Protein AF-0000000080312400 (afdb_homodimer)

Solvent-accessible surface area (backbone atoms only — not comparable to full-atom values): 31838 Å² total; per-residue (Å²): 123,87,72,46,87,87,71,52,46,60,58,35,36,56,52,54,73,71,64,74,78,54,66,70,77,40,49,58,86,90,55,68,69,60,81,91,36,39,50,39,45,58,92,46,43,51,39,84,77,46,73,85,48,53,72,67,55,31,46,51,44,24,38,50,48,30,52,45,53,45,46,49,50,29,33,52,34,64,36,48,30,59,51,50,44,52,58,40,65,75,48,63,76,76,58,53,53,50,35,38,32,43,36,47,50,34,33,49,33,45,50,46,35,46,46,28,52,52,46,52,53,46,47,33,70,49,68,69,57,71,74,65,68,77,72,56,44,67,59,55,26,50,62,51,66,70,49,57,68,53,16,43,33,49,49,52,34,32,52,29,51,22,49,50,47,48,36,70,76,49,47,65,89,49,79,65,35,24,63,57,57,50,44,38,53,49,57,52,42,60,57,35,56,38,47,32,44,51,33,48,53,52,36,49,58,51,45,70,77,44,56,69,67,57,48,44,50,27,48,51,47,30,52,51,50,49,52,54,50,50,53,48,48,50,50,33,46,53,34,48,51,52,27,45,25,61,73,67,71,46,79,66,53,71,69,52,43,51,50,51,50,55,48,39,44,37,22,49,26,23,56,75,41,18,50,17,48,62,29,67,68,56,38,41,47,36,37,72,74,35,53,69,46,29,50,53,45,54,67,50,23,66,82,32,64,124,88,71,46,87,87,70,52,47,60,58,37,37,55,52,54,72,71,64,73,79,55,66,71,78,40,50,60,85,89,54,69,69,58,82,91,35,37,50,39,44,57,93,46,43,52,39,85,76,45,76,83,49,53,71,68,55,30,46,49,45,24,37,49,48,31,52,44,53,44,47,49,50,29,32,53,33,63,36,48,32,60,51,49,43,53,58,40,64,74,48,64,76,76,57,52,53,51,34,38,31,42,36,48,51,33,31,48,34,45,48,47,35,48,46,29,51,51,45,52,54,46,47,34,71,50,67,67,56,70,71,63,68,76,70,57,46,67,59,55,25,51,61,51,67,71,48,56,70,54,16,43,32,49,48,51,32,32,51,28,51,22,47,51,47,48,38,71,75,48,47,64,90,48,79,66,35,23,64,57,57,49,45,38,53,49,57,52,41,60,57,34,55,38,47,33,44,50,33,48,52,52,37,50,56,51,45,71,77,44,56,71,67,58,48,43,52,27,47,52,47,30,52,50,49,49,52,56,49,51,54,49,48,51,52,35,45,54,34,48,50,51,28,46,25,60,75,66,72,46,78,67,54,70,69,52,45,50,52,50,50,55,48,39,43,38,22,50,27,24,57,74,43,18,49,17,48,62,30,68,68,57,40,41,48,35,37,72,74,35,50,69,46,28,52,52,44,54,68,48,23,67,83,33,62

Sequence (610 aa):
MSTGPVFTYQDALDASQRTRWTLEDVLDERVPFDLRRPFLPEPLARTARLGSLAPRDRLLLNQIRGHAYLCIFGLVEEFILPFVLDHARSQLAGDDVRTRALLHFVEEEAKHIHLFKRFRDHFARSSGLDCDVIGPPADVAREVLSHGPLAVAITILHIEWMTQRHYAESIHGDDALEPQFARLLKCHWIEEAQHAQLDTLITRELAAELDARDVGASIDEYLEIGGALDGLLAKQVELDLDALERARGARLAPDQREEVRIVQRAANRWTYLGSGMSHPVFLSILRGLHPEGAERVRRAAPALSMSTGPVFTYQDALDASQRTRWTLEDVLDERVPFDLRRPFLPEPLARTARLGSLAPRDRLLLNQIRGHAYLCIFGLVEEFILPFVLDHARSQLAGDDVRTRALLHFVEEEAKHIHLFKRFRDHFARSSGLDCDVIGPPADVAREVLSHGPLAVAITILHIEWMTQRHYAESIHGDDALEPQFARLLKCHWIEEAQHAQLDTLITRELAAELDARDVGASIDEYLEIGGALDGLLAKQVELDLDALERARGARLAPDQREEVRIVQRAANRWTYLGSGMSHPVFLSILRGLHPEGAERVRRAAPALS

Structure (mmCIF, N/CA/C/O backbone):
data_AF-0000000080312400-model_v1
#
loop_
_entity.id
_entity.type
_entity.pdbx_description
1 polymer 'Uncharacterized protein'
#
loop_
_atom_site.group_PDB
_atom_site.id
_atom_site.type_symbol
_atom_site.label_atom_id
_atom_site.label_alt_id
_atom_site.label_comp_id
_atom_site.label_asym_id
_atom_site.label_entity_id
_atom_site.label_seq_id
_atom_site.pdbx_PDB_ins_code
_atom_site.Cartn_x
_atom_site.Cartn_y
_atom_site.Cartn_z
_atom_site.occupancy
_atom_site.B_iso_or_equiv
_atom_site.auth_seq_id
_atom_site.auth_comp_id
_atom_site.auth_asym_id
_atom_site.auth_atom_id
_atom_site.pdbx_PDB_model_num
ATOM 1 N N . MET A 1 1 ? 33.404 -13.05 -6.46 1 30.87 1 MET A N 1
ATOM 2 C CA . MET A 1 1 ? 32.201 -13.874 -6.542 1 30.87 1 MET A CA 1
ATOM 3 C C . MET A 1 1 ? 31.051 -13.096 -7.173 1 30.87 1 MET A C 1
ATOM 5 O O . MET A 1 1 ? 30.816 -11.937 -6.826 1 30.87 1 MET A O 1
ATOM 9 N N . SER A 1 2 ? 30.727 -13.351 -8.379 1 42.92 2 SER A N 1
ATOM 10 C CA . SER A 1 2 ? 29.765 -12.612 -9.189 1 42.92 2 SER A CA 1
ATOM 11 C C . SER A 1 2 ? 28.497 -12.305 -8.4 1 42.92 2 SER A C 1
ATOM 13 O O . SER A 1 2 ? 27.786 -13.219 -7.976 1 42.92 2 SER A O 1
ATOM 15 N N . THR A 1 3 ? 28.495 -11.386 -7.511 1 53.04 3 THR A N 1
ATOM 16 C CA . THR A 1 3 ? 27.389 -11.025 -6.631 1 53.04 3 THR A CA 1
ATOM 17 C C . THR A 1 3 ? 26.144 -10.677 -7.442 1 53.04 3 THR A C 1
ATOM 19 O O . THR A 1 3 ? 26.176 -9.778 -8.284 1 53.04 3 THR A O 1
ATOM 22 N N . GLY A 1 4 ? 25.406 -11.823 -8.073 1 62.21 4 GLY A N 1
ATOM 23 C CA . GLY A 1 4 ? 24.107 -11.691 -8.712 1 62.21 4 GLY A CA 1
ATOM 24 C C . GLY A 1 4 ? 23.718 -10.25 -8.982 1 62.21 4 GLY A C 1
ATOM 25 O O . GLY A 1 4 ? 24.487 -9.33 -8.696 1 62.21 4 GLY A O 1
ATOM 26 N N . PRO A 1 5 ? 22.78 -10.008 -9.795 1 71.75 5 PRO A N 1
ATOM 27 C CA . PRO A 1 5 ? 22.355 -8.656 -10.164 1 71.75 5 PRO A CA 1
ATOM 28 C C . PRO A 1 5 ? 22.166 -7.746 -8.953 1 71.75 5 PRO A C 1
ATOM 30 O O . PRO A 1 5 ? 21.808 -8.218 -7.871 1 71.75 5 PRO A O 1
ATOM 33 N N . VAL A 1 6 ? 22.591 -6.588 -9.079 1 85.56 6 VAL A N 1
ATOM 34 C CA . VAL A 1 6 ? 22.435 -5.589 -8.027 1 85.56 6 VAL A CA 1
ATOM 35 C C . VAL A 1 6 ? 21.112 -4.848 -8.209 1 85.56 6 VAL A C 1
ATOM 37 O O . VAL A 1 6 ? 20.851 -4.285 -9.274 1 85.56 6 VAL A O 1
ATOM 40 N N . PHE A 1 7 ? 20.266 -5.094 -7.292 1 92.82 7 PHE A N 1
ATOM 41 C CA . PHE A 1 7 ? 18.968 -4.428 -7.276 1 92.82 7 PHE A CA 1
ATOM 42 C C . PHE A 1 7 ? 18.919 -3.366 -6.184 1 92.82 7 PHE A C 1
ATOM 44 O O . PHE A 1 7 ? 19.585 -3.494 -5.155 1 92.82 7 PHE A O 1
ATOM 51 N N . THR A 1 8 ? 18.239 -2.244 -6.437 1 96.37 8 THR A N 1
ATOM 52 C CA . THR A 1 8 ? 17.989 -1.248 -5.401 1 96.37 8 THR A CA 1
ATOM 53 C C . THR A 1 8 ? 16.491 -1.014 -5.225 1 96.37 8 THR A C 1
ATOM 55 O O . THR A 1 8 ? 15.714 -1.198 -6.165 1 96.37 8 THR A O 1
ATOM 58 N N . TYR A 1 9 ? 16.117 -0.593 -4.09 1 96.75 9 TYR A N 1
ATOM 59 C CA . TYR A 1 9 ? 14.725 -0.237 -3.839 1 96.75 9 TYR A CA 1
ATOM 60 C C . TYR A 1 9 ? 14.273 0.885 -4.766 1 96.75 9 TYR A C 1
ATOM 62 O O . TYR A 1 9 ? 13.128 0.898 -5.223 1 96.75 9 TYR A O 1
ATOM 70 N N . GLN A 1 10 ? 15.184 1.765 -5.072 1 96.15 10 GLN A N 1
ATOM 71 C CA . GLN A 1 10 ? 14.876 2.887 -5.952 1 96.15 10 GLN A CA 1
ATOM 72 C C . GLN A 1 10 ? 14.509 2.403 -7.352 1 96.15 10 GLN A C 1
ATOM 74 O O . GLN A 1 10 ? 13.535 2.875 -7.942 1 96.15 10 GLN A O 1
ATOM 79 N N . ASP A 1 11 ? 15.264 1.464 -7.861 1 95.29 11 ASP A N 1
ATOM 80 C CA . ASP A 1 11 ? 14.993 0.929 -9.192 1 95.29 11 ASP A CA 1
ATOM 81 C C . ASP A 1 11 ? 13.618 0.267 -9.249 1 95.29 11 ASP A C 1
ATOM 83 O O . ASP A 1 11 ? 12.871 0.457 -10.211 1 95.29 11 ASP A O 1
ATOM 87 N N . ALA A 1 12 ? 13.349 -0.523 -8.199 1 95.6 12 ALA A N 1
ATOM 88 C CA . ALA A 1 12 ? 12.072 -1.23 -8.148 1 95.6 12 ALA A CA 1
ATOM 89 C C . ALA A 1 12 ? 10.907 -0.25 -8.045 1 95.6 12 ALA A C 1
ATOM 91 O O . ALA A 1 12 ? 9.88 -0.424 -8.706 1 95.6 12 ALA A O 1
ATOM 92 N N . LEU A 1 13 ? 11.064 0.751 -7.209 1 95.41 13 LEU A N 1
ATOM 93 C CA . LEU A 1 13 ? 10.025 1.762 -7.044 1 95.41 13 LEU A CA 1
ATOM 94 C C . LEU A 1 13 ? 9.782 2.51 -8.35 1 95.41 13 LEU A C 1
ATOM 96 O O . LEU A 1 13 ? 8.633 2.709 -8.752 1 95.41 13 LEU A O 1
ATOM 100 N N . ASP A 1 14 ? 10.857 2.923 -9.074 1 94.22 14 ASP A N 1
ATOM 101 C CA . ASP A 1 14 ? 10.748 3.632 -10.345 1 94.22 14 ASP A CA 1
ATOM 102 C C . ASP A 1 14 ? 10.033 2.779 -11.39 1 94.22 14 ASP A C 1
ATOM 104 O O . ASP A 1 14 ? 9.174 3.276 -12.122 1 94.22 14 ASP A O 1
ATOM 108 N N . ALA A 1 15 ? 10.365 1.552 -11.421 1 92.86 15 ALA A N 1
ATOM 109 C CA . ALA A 1 15 ? 9.756 0.633 -12.38 1 92.86 15 ALA A CA 1
ATOM 110 C C . ALA A 1 15 ? 8.267 0.455 -12.098 1 92.86 15 ALA A C 1
ATOM 112 O O . ALA A 1 15 ? 7.454 0.413 -13.025 1 92.86 15 ALA A O 1
ATOM 113 N N . SER A 1 16 ? 7.906 0.369 -10.854 1 90.78 16 SER A N 1
ATOM 114 C CA . SER A 1 16 ? 6.514 0.153 -10.474 1 90.78 16 SER A CA 1
ATOM 115 C C . SER A 1 16 ? 5.646 1.349 -10.849 1 90.78 16 SER A C 1
ATOM 117 O O . SER A 1 16 ? 4.473 1.187 -11.194 1 90.78 16 SER A O 1
ATOM 119 N N . GLN A 1 17 ? 6.183 2.471 -10.771 1 88.85 17 GLN A N 1
ATOM 120 C CA . GLN A 1 17 ? 5.436 3.686 -11.079 1 88.85 17 GLN A CA 1
ATOM 121 C C . GLN A 1 17 ? 5.201 3.822 -12.58 1 88.85 17 GLN A C 1
ATOM 123 O O . GLN A 1 17 ? 4.243 4.47 -13.008 1 88.85 17 GLN A O 1
ATOM 128 N N . ARG A 1 18 ? 5.94 3.089 -13.394 1 87.97 18 ARG A N 1
ATOM 129 C CA . ARG A 1 18 ? 5.836 3.182 -14.847 1 87.97 18 ARG A CA 1
ATOM 130 C C . ARG A 1 18 ? 4.876 2.133 -15.396 1 87.97 18 ARG A C 1
ATOM 132 O O . ARG A 1 18 ? 4.406 2.247 -16.53 1 87.97 18 ARG A O 1
ATOM 139 N N . THR A 1 19 ? 4.599 1.147 -14.667 1 86.44 19 THR A N 1
ATOM 140 C CA . THR A 1 19 ? 3.901 -0.013 -15.21 1 86.44 19 THR A CA 1
ATOM 141 C C . THR A 1 19 ? 2.521 -0.16 -14.574 1 86.44 19 THR A C 1
ATOM 143 O O . THR A 1 19 ? 1.935 -1.244 -14.593 1 86.44 19 THR A O 1
ATOM 146 N N . ARG A 1 20 ? 1.87 0.791 -14.267 1 86.45 20 ARG A N 1
ATOM 147 C CA . ARG A 1 20 ? 0.606 0.73 -13.539 1 86.45 20 ARG A CA 1
ATOM 148 C C . ARG A 1 20 ? -0.547 0.375 -14.472 1 86.45 20 ARG A C 1
ATOM 150 O O . ARG A 1 20 ? -0.605 0.856 -15.606 1 86.45 20 ARG A O 1
ATOM 157 N N . TRP A 1 21 ? -1.337 -0.54 -14.12 1 93.45 21 TRP A N 1
ATOM 158 C CA . TRP A 1 21 ? -2.566 -0.939 -14.796 1 93.45 21 TRP A CA 1
ATOM 159 C C . TRP A 1 21 ? -3.683 -1.197 -13.789 1 93.45 21 TRP A C 1
ATOM 161 O O . TRP A 1 21 ? -3.423 -1.37 -12.596 1 93.45 21 TRP A O 1
ATOM 171 N N . THR A 1 22 ? -4.941 -1.171 -14.218 1 93.55 22 THR A N 1
ATOM 172 C CA . THR A 1 22 ? -6.103 -1.481 -13.392 1 93.55 22 THR A CA 1
ATOM 173 C C . THR A 1 22 ? -6.7 -2.83 -13.783 1 93.55 22 THR A C 1
ATOM 175 O O . THR A 1 22 ? -6.327 -3.407 -14.806 1 93.55 22 THR A O 1
ATOM 178 N N . LEU A 1 23 ? -7.565 -3.341 -13.031 1 95.91 23 LEU A N 1
ATOM 179 C CA . LEU A 1 23 ? -8.201 -4.623 -13.315 1 95.91 23 LEU A CA 1
ATOM 180 C C . LEU A 1 23 ? -8.966 -4.571 -14.633 1 95.91 23 LEU A C 1
ATOM 182 O O . LEU A 1 23 ? -8.971 -5.542 -15.392 1 95.91 23 LEU A O 1
ATOM 186 N N . GLU A 1 24 ? -9.522 -3.382 -14.974 1 92.7 24 GLU A N 1
ATOM 187 C CA . GLU A 1 24 ? -10.332 -3.212 -16.176 1 92.7 24 GLU A CA 1
ATOM 188 C C . GLU A 1 24 ?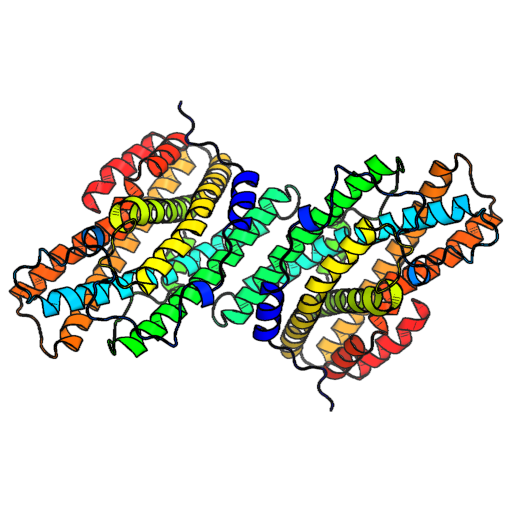 -9.463 -3.2 -17.43 1 92.7 24 GLU A C 1
ATOM 190 O O . GLU A 1 24 ? -9.936 -3.52 -18.523 1 92.7 24 GLU A O 1
ATOM 195 N N . ASP A 1 25 ? -8.216 -2.872 -17.209 1 92.73 25 ASP A N 1
ATOM 196 C CA . ASP A 1 25 ? -7.277 -2.878 -18.326 1 92.73 25 ASP A CA 1
ATOM 197 C C . ASP A 1 25 ? -6.949 -4.305 -18.761 1 92.73 25 ASP A C 1
ATOM 199 O O . ASP A 1 25 ? -6.54 -4.534 -19.901 1 92.73 25 ASP A O 1
ATOM 203 N N . VAL A 1 26 ? -7.176 -5.222 -17.827 1 95.91 26 VAL A N 1
ATOM 204 C CA . VAL A 1 26 ? -6.596 -6.547 -18.027 1 95.91 26 VAL A CA 1
ATOM 205 C C . VAL A 1 26 ? -7.703 -7.556 -18.326 1 95.91 26 VAL A C 1
ATOM 207 O O . VAL A 1 26 ? -7.492 -8.514 -19.073 1 95.91 26 VAL A O 1
ATOM 210 N N . LEU A 1 27 ? -8.83 -7.324 -17.793 1 97.14 27 LEU A N 1
ATOM 211 C CA . LEU A 1 27 ? -9.94 -8.265 -17.899 1 97.14 27 LEU A CA 1
ATOM 212 C C . LEU A 1 27 ? -11.242 -7.536 -18.213 1 97.14 27 LEU A C 1
ATOM 214 O O . LEU A 1 27 ? -11.681 -6.679 -17.442 1 97.14 27 LEU A O 1
ATOM 218 N N . ASP A 1 28 ? -11.841 -7.84 -19.385 1 96.75 28 ASP A N 1
ATOM 219 C CA . ASP A 1 28 ? -13.168 -7.354 -19.751 1 96.75 28 ASP A CA 1
ATOM 220 C C . ASP A 1 28 ? -14.231 -8.424 -19.509 1 96.75 28 ASP A C 1
ATOM 222 O O . ASP A 1 28 ? -14.45 -9.291 -20.358 1 96.75 28 ASP A O 1
ATOM 226 N N . GLU A 1 29 ? -14.887 -8.321 -18.443 1 95.55 29 GLU A N 1
ATOM 227 C CA . GLU A 1 29 ? -15.822 -9.359 -18.02 1 95.55 29 GLU A CA 1
ATOM 228 C C . GLU A 1 29 ? -17.101 -9.321 -18.852 1 95.55 29 GLU A C 1
ATOM 230 O O . GLU A 1 29 ? -17.958 -10.198 -18.724 1 95.55 29 GLU A O 1
ATOM 235 N N . ARG A 1 30 ? -17.268 -8.352 -19.817 1 95.91 30 ARG A N 1
ATOM 236 C CA . ARG A 1 30 ? -18.416 -8.273 -20.714 1 95.91 30 ARG A CA 1
ATOM 237 C C . ARG A 1 30 ? -18.229 -9.183 -21.924 1 95.91 30 ARG A C 1
ATOM 239 O O . ARG A 1 30 ? -19.191 -9.491 -22.63 1 95.91 30 ARG A O 1
ATOM 246 N N . VAL A 1 31 ? -16.989 -9.594 -22.14 1 97.59 31 VAL A N 1
ATOM 247 C CA . VAL A 1 31 ? -16.642 -10.441 -23.277 1 97.59 31 VAL A CA 1
ATOM 248 C C . VAL A 1 31 ? -16.263 -11.836 -22.786 1 97.59 31 VAL A C 1
ATOM 250 O O . VAL A 1 31 ? -15.277 -12.001 -22.064 1 97.59 31 VAL A O 1
ATOM 253 N N . PRO A 1 32 ? -16.982 -12.793 -23.212 1 97.81 32 PRO A N 1
ATOM 254 C CA . PRO A 1 32 ? -16.626 -14.149 -22.787 1 97.81 32 PRO A CA 1
ATOM 255 C C . PRO A 1 32 ? -15.281 -14.609 -23.345 1 97.81 32 PRO A C 1
ATOM 257 O O . PRO A 1 32 ? -14.87 -14.163 -24.42 1 97.81 32 PRO A O 1
ATOM 260 N N . PHE A 1 33 ? -14.691 -15.553 -22.619 1 98.25 33 PHE A N 1
ATOM 261 C CA . PHE A 1 33 ? -13.44 -16.123 -23.106 1 98.25 33 PHE A CA 1
ATOM 262 C C . PHE A 1 33 ? -13.67 -16.921 -24.384 1 98.25 33 PHE A C 1
ATOM 264 O O . PHE A 1 33 ? -14.721 -17.543 -24.554 1 98.25 33 PHE A O 1
ATOM 271 N N . ASP A 1 34 ? -12.704 -16.924 -25.251 1 97.98 34 ASP A N 1
ATOM 272 C CA . ASP A 1 34 ? -12.724 -17.759 -26.448 1 97.98 34 ASP A CA 1
ATOM 273 C C . ASP A 1 34 ? -12.341 -19.2 -26.119 1 97.98 34 ASP A C 1
ATOM 275 O O . ASP A 1 34 ? -11.158 -19.548 -26.114 1 97.98 34 ASP A O 1
ATOM 279 N N . LEU A 1 35 ? -13.253 -20.092 -25.989 1 97.38 35 LEU A N 1
ATOM 280 C CA . LEU A 1 35 ? -13.042 -21.456 -25.518 1 97.38 35 LEU A CA 1
ATOM 281 C C . LEU A 1 35 ? -12.533 -22.348 -26.646 1 97.38 35 LEU A C 1
ATOM 283 O O . LEU A 1 35 ? -12.337 -23.55 -26.453 1 97.38 35 LEU A O 1
ATOM 287 N N . ARG A 1 36 ? -12.342 -21.862 -27.787 1 97.65 36 ARG A N 1
ATOM 288 C CA . ARG A 1 36 ? -11.725 -22.587 -28.894 1 97.65 36 ARG A CA 1
ATOM 289 C C . ARG A 1 36 ? -10.204 -22.52 -28.812 1 97.65 36 ARG A C 1
ATOM 291 O O . ARG A 1 36 ? -9.506 -23.172 -29.591 1 97.65 36 ARG A O 1
ATOM 298 N N . ARG A 1 37 ? -9.731 -21.782 -27.848 1 98.17 37 ARG A N 1
ATOM 299 C CA . ARG A 1 37 ? -8.295 -21.556 -27.72 1 98.17 37 ARG A CA 1
ATOM 300 C C . ARG A 1 37 ? -7.762 -22.142 -26.417 1 98.17 37 ARG A C 1
ATOM 302 O O . ARG A 1 37 ? -8.479 -22.195 -25.416 1 98.17 37 ARG A O 1
ATOM 309 N N . PRO A 1 38 ? -6.457 -22.495 -26.473 1 98.36 38 PRO A N 1
ATOM 310 C CA . PRO A 1 38 ? -5.837 -22.877 -25.202 1 98.36 38 PRO A CA 1
ATOM 311 C C . PRO A 1 38 ? -5.586 -21.681 -24.285 1 98.36 38 PRO A C 1
ATOM 313 O O . PRO A 1 38 ? -5.475 -20.548 -24.76 1 98.36 38 PRO A O 1
ATOM 316 N N . PHE A 1 39 ? -5.566 -22.007 -23.085 1 98.55 39 PHE A N 1
ATOM 317 C CA . PHE A 1 39 ? -5.244 -20.989 -22.092 1 98.55 39 PHE A CA 1
ATOM 318 C C . PHE A 1 39 ? -3.784 -21.088 -21.669 1 98.55 39 PHE A C 1
ATOM 320 O O . PHE A 1 39 ? -3.038 -20.11 -21.756 1 98.55 39 PHE A O 1
ATOM 327 N N . LEU A 1 40 ? -3.378 -22.205 -21.287 1 98.42 40 LEU A N 1
ATOM 328 C CA . LEU A 1 40 ? -2.025 -22.402 -20.778 1 98.42 40 LEU A CA 1
ATOM 329 C C . LEU A 1 40 ? -1.089 -22.866 -21.889 1 98.42 40 LEU A C 1
ATOM 331 O O . LE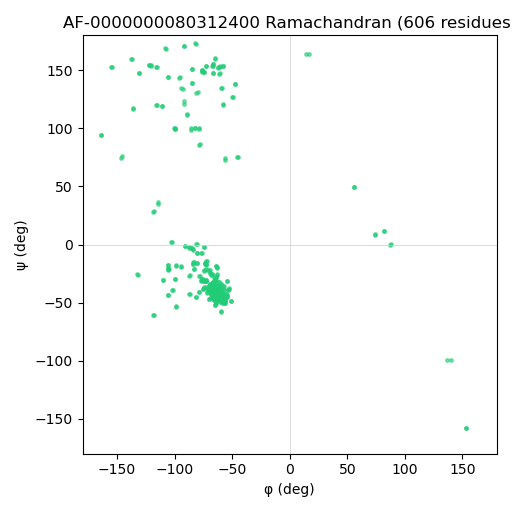U A 1 40 ? -1.43 -23.769 -22.657 1 98.42 40 LEU A O 1
ATOM 335 N N . PRO A 1 41 ? 0.106 -22.272 -21.98 1 98.07 41 PRO A N 1
ATOM 336 C CA . PRO A 1 41 ? 1.049 -22.729 -23.003 1 98.07 41 PRO A CA 1
ATOM 337 C C . PRO A 1 41 ? 1.44 -24.196 -22.833 1 98.07 41 PRO A C 1
ATOM 339 O O . PRO A 1 41 ? 1.499 -24.696 -21.707 1 98.07 41 PRO A O 1
ATOM 342 N N . GLU A 1 42 ? 1.788 -24.798 -23.9 1 97.17 42 GLU A N 1
ATOM 343 C CA . GLU A 1 42 ? 2.003 -26.242 -23.93 1 97.17 42 GLU A CA 1
ATOM 344 C C . GLU A 1 42 ? 3.199 -26.64 -23.07 1 97.17 42 GLU A C 1
ATOM 346 O O . GLU A 1 42 ? 3.185 -27.69 -22.425 1 97.17 42 GLU A O 1
ATOM 351 N N . PRO A 1 43 ? 4.259 -25.816 -22.964 1 96.89 43 PRO A N 1
ATOM 352 C CA . PRO A 1 43 ? 5.368 -26.224 -22.099 1 96.89 43 PRO A CA 1
ATOM 353 C C . PRO A 1 43 ? 4.965 -26.322 -20.63 1 96.89 43 PRO A C 1
ATOM 355 O O . PRO A 1 43 ? 5.645 -26.984 -19.842 1 96.89 43 PRO A O 1
ATOM 358 N N . LEU A 1 44 ? 3.871 -25.708 -20.282 1 98.11 44 LEU A N 1
ATOM 359 C CA . LEU A 1 44 ? 3.376 -25.741 -18.911 1 98.11 44 LEU A CA 1
ATOM 360 C C . LEU A 1 44 ? 2.222 -26.729 -18.773 1 98.11 44 LEU A C 1
ATOM 362 O O . LEU A 1 44 ? 2.158 -27.483 -17.8 1 98.11 44 LEU A O 1
ATOM 366 N N . ALA A 1 45 ? 1.348 -26.803 -19.74 1 97.83 45 ALA A N 1
ATOM 367 C CA . ALA A 1 45 ? 0.144 -27.626 -19.669 1 97.83 45 ALA A CA 1
ATOM 368 C C . ALA A 1 45 ? 0.453 -29.08 -20.014 1 97.83 45 ALA A C 1
ATOM 370 O O . ALA A 1 45 ? -0.083 -30 -19.391 1 97.83 45 ALA A O 1
ATOM 371 N N . ARG A 1 46 ? 1.225 -29.358 -21.063 1 97.56 46 ARG A N 1
ATOM 372 C CA . ARG A 1 46 ? 1.637 -30.657 -21.584 1 97.56 46 ARG A CA 1
ATOM 373 C C . ARG A 1 46 ? 0.427 -31.533 -21.891 1 97.56 46 ARG A C 1
ATOM 375 O O . ARG A 1 46 ? 0.374 -32.694 -21.48 1 97.56 46 ARG A O 1
ATOM 382 N N . THR A 1 47 ? -0.495 -30.998 -22.595 1 97.58 47 THR A N 1
ATOM 383 C CA . THR A 1 47 ? -1.695 -31.75 -22.946 1 97.58 47 THR A CA 1
ATOM 384 C C . THR A 1 47 ? -1.583 -32.317 -24.358 1 97.58 47 THR A C 1
ATOM 386 O O . THR A 1 47 ? -2.273 -33.279 -24.702 1 97.58 47 THR A O 1
ATOM 389 N N . ALA A 1 48 ? -0.676 -31.775 -25.146 1 93.55 48 ALA A N 1
ATOM 390 C CA . ALA A 1 48 ? -0.583 -32.146 -26.556 1 93.55 48 ALA A CA 1
ATOM 391 C C . ALA A 1 48 ? -0.077 -33.577 -26.715 1 93.55 48 ALA A C 1
ATOM 393 O O . ALA A 1 48 ? -0.401 -34.251 -27.696 1 93.55 48 ALA A O 1
ATOM 394 N N . ARG A 1 49 ? 0.627 -34.065 -25.772 1 90.85 49 ARG A N 1
ATOM 395 C CA . ARG A 1 49 ? 1.264 -35.368 -25.932 1 90.85 49 ARG A CA 1
ATOM 396 C C . ARG A 1 49 ? 0.354 -36.487 -25.439 1 90.85 49 ARG A C 1
ATOM 398 O O . ARG A 1 49 ? 0.697 -37.666 -25.547 1 90.85 49 ARG A O 1
ATOM 405 N N . LEU A 1 50 ? -0.805 -36.053 -24.95 1 96.3 50 LEU A N 1
ATOM 406 C CA . LEU A 1 50 ? -1.747 -37.058 -24.473 1 96.3 50 LEU A CA 1
ATOM 407 C C . LEU A 1 50 ? -2.483 -37.711 -25.639 1 96.3 50 LEU A C 1
ATOM 409 O O . LEU A 1 50 ? -3.627 -37.356 -25.933 1 96.3 50 LEU A O 1
ATOM 413 N N . GLY A 1 51 ? -1.919 -38.709 -26.215 1 91.15 51 GLY A N 1
ATOM 414 C CA . GLY A 1 51 ? -2.4 -39.347 -27.43 1 91.15 51 GLY A CA 1
ATOM 415 C C . GLY A 1 51 ? -3.691 -40.117 -27.228 1 91.15 51 GLY A C 1
ATOM 416 O O . GLY A 1 51 ? -4.447 -40.331 -28.178 1 91.15 51 GLY A O 1
ATOM 417 N N . SER A 1 52 ? -3.969 -40.483 -26.069 1 93.39 52 SER A N 1
ATOM 418 C CA . SER A 1 52 ? -5.153 -41.291 -25.793 1 93.39 52 SER A CA 1
ATOM 419 C C . SER A 1 52 ? -6.408 -40.428 -25.727 1 93.39 52 SER A C 1
ATOM 421 O O . SER A 1 52 ? -7.526 -40.945 -25.771 1 93.39 52 SER A O 1
ATOM 423 N N . LEU A 1 53 ? -6.207 -39.106 -25.59 1 95.69 53 LEU A N 1
ATOM 424 C CA . LEU A 1 53 ? -7.344 -38.196 -25.505 1 95.69 53 LEU A CA 1
ATOM 425 C C . LEU A 1 53 ? -7.672 -37.607 -26.873 1 95.69 53 LEU A C 1
ATOM 427 O O . LEU A 1 53 ? -6.769 -37.298 -27.654 1 95.69 53 LEU A O 1
ATOM 431 N N . ALA A 1 54 ? -8.883 -37.441 -27.058 1 95.66 54 ALA A N 1
ATOM 432 C CA . ALA A 1 54 ? -9.331 -36.729 -28.252 1 95.66 54 ALA A CA 1
ATOM 433 C C . ALA A 1 54 ? -8.923 -35.26 -28.2 1 95.66 54 ALA A C 1
ATOM 435 O O . ALA A 1 54 ? -8.736 -34.699 -27.118 1 95.66 54 ALA A O 1
ATOM 436 N N . PRO A 1 55 ? -8.774 -34.666 -29.364 1 96.36 55 PRO A N 1
ATOM 437 C CA . PRO A 1 55 ? -8.362 -33.262 -29.42 1 96.36 55 PRO A CA 1
ATOM 438 C C . PRO A 1 55 ? -9.25 -32.352 -28.576 1 96.36 55 PRO A C 1
ATOM 440 O O . PRO A 1 55 ? -8.752 -31.439 -27.912 1 96.36 55 PRO A O 1
ATOM 443 N N . ARG A 1 56 ? -10.474 -32.621 -28.565 1 96.1 56 ARG A N 1
ATOM 444 C CA . ARG A 1 56 ? -11.403 -31.818 -27.777 1 96.1 56 ARG A CA 1
ATOM 445 C C . ARG A 1 56 ? -11.118 -31.956 -26.285 1 96.1 56 ARG A C 1
ATOM 447 O O . ARG A 1 56 ? -11.175 -30.973 -25.543 1 96.1 56 ARG A O 1
ATOM 454 N N . ASP A 1 57 ? -10.872 -33.159 -25.886 1 97.33 57 ASP A N 1
ATOM 455 C CA . ASP A 1 57 ? -10.594 -33.415 -24.476 1 97.33 57 ASP A CA 1
ATOM 456 C C . ASP A 1 57 ? -9.261 -32.797 -24.058 1 97.33 57 ASP A C 1
ATOM 458 O O . ASP A 1 57 ? -9.116 -32.329 -22.926 1 97.33 57 ASP A O 1
ATOM 462 N N . ARG A 1 58 ? -8.311 -32.796 -24.966 1 97.99 58 ARG A N 1
ATOM 463 C CA . ARG A 1 58 ? -7.028 -32.158 -24.691 1 97.99 58 ARG A CA 1
ATOM 464 C C . ARG A 1 58 ? -7.196 -30.656 -24.486 1 97.99 58 ARG A C 1
ATOM 466 O O . ARG A 1 58 ? -6.593 -30.076 -23.582 1 97.99 58 ARG A O 1
ATOM 473 N N . LEU A 1 59 ? -8.004 -30.071 -25.324 1 98.04 59 LEU A N 1
ATOM 474 C CA . LEU A 1 59 ? -8.261 -28.639 -25.207 1 98.04 59 LEU A CA 1
ATOM 475 C C . LEU A 1 59 ? -8.976 -28.321 -23.898 1 98.04 59 LEU A C 1
ATOM 477 O O . LEU A 1 59 ? -8.634 -27.35 -23.219 1 98.04 59 LEU A O 1
ATOM 481 N N . LEU A 1 60 ? -9.918 -29.134 -23.572 1 97.93 60 LEU A N 1
ATOM 482 C CA . LEU A 1 60 ? -10.644 -28.96 -22.319 1 97.93 60 LEU A CA 1
ATOM 483 C C . LEU A 1 60 ? -9.697 -29.041 -21.126 1 97.93 60 LEU A C 1
ATOM 485 O O . LEU A 1 60 ? -9.773 -28.219 -20.211 1 97.93 60 LEU A O 1
ATOM 489 N N . LEU A 1 61 ? -8.871 -30.014 -21.162 1 98.57 61 LEU A N 1
ATOM 490 C CA . LEU A 1 61 ? -7.908 -30.165 -20.077 1 98.57 61 LEU A CA 1
ATOM 491 C C . LEU A 1 61 ? -6.983 -28.954 -19.999 1 98.57 61 LEU A C 1
ATOM 493 O O . LEU A 1 61 ? -6.648 -28.494 -18.906 1 98.57 61 LEU A O 1
ATOM 497 N N . ASN A 1 62 ? -6.576 -28.488 -21.153 1 98.61 62 ASN A N 1
ATOM 498 C CA . ASN A 1 62 ? -5.74 -27.292 -21.192 1 98.61 62 ASN A CA 1
ATOM 499 C C . ASN A 1 62 ? -6.426 -26.106 -20.52 1 98.61 62 ASN A C 1
ATOM 501 O O . ASN A 1 62 ? -5.804 -25.385 -19.738 1 98.61 62 ASN A O 1
ATOM 505 N N . GLN A 1 63 ? -7.645 -25.939 -20.828 1 98.74 63 GLN A N 1
ATOM 506 C CA . GLN A 1 63 ? -8.421 -24.84 -20.263 1 98.74 63 GLN A CA 1
ATOM 507 C C . GLN A 1 63 ? -8.606 -25.014 -18.759 1 98.74 63 GLN A C 1
ATOM 509 O O . GLN A 1 63 ? -8.484 -24.052 -17.998 1 98.74 63 GLN A O 1
ATOM 514 N N . ILE A 1 64 ? -8.8 -26.21 -18.303 1 98.75 64 ILE A N 1
ATOM 515 C CA . ILE A 1 64 ? -8.904 -26.529 -16.883 1 98.75 64 ILE A CA 1
ATOM 516 C C . ILE A 1 64 ? -7.581 -26.219 -16.186 1 98.75 64 ILE A C 1
ATOM 518 O O . ILE A 1 64 ? -7.566 -25.625 -15.105 1 98.75 64 ILE A O 1
ATOM 522 N N . ARG A 1 65 ? -6.533 -26.58 -16.828 1 98.64 65 ARG A N 1
ATOM 523 C CA . ARG A 1 65 ? -5.199 -26.308 -16.303 1 98.64 65 ARG A CA 1
ATOM 524 C C . ARG A 1 65 ? -4.929 -24.808 -16.246 1 98.64 65 ARG A C 1
ATOM 526 O O . ARG A 1 65 ? -4.268 -24.325 -15.324 1 98.64 65 ARG A O 1
ATOM 533 N N . GLY A 1 66 ? -5.347 -24.118 -17.273 1 98.6 66 GLY A N 1
ATOM 534 C CA . GLY A 1 66 ? -5.234 -22.668 -17.243 1 98.6 66 GLY A CA 1
ATOM 535 C C . GLY A 1 66 ? -5.97 -22.036 -16.077 1 98.6 66 GLY A C 1
ATOM 536 O O . GLY A 1 66 ? -5.444 -21.136 -15.419 1 98.6 66 GLY A O 1
ATOM 537 N N . HIS A 1 67 ? -7.172 -22.533 -15.863 1 98.69 67 HIS A N 1
ATOM 538 C CA . HIS A 1 67 ? -7.948 -22.106 -14.704 1 98.69 67 HIS A CA 1
ATOM 539 C C . HIS A 1 67 ? -7.194 -22.376 -13.406 1 98.69 67 HIS A C 1
ATOM 541 O O . HIS A 1 67 ? -7.055 -21.484 -12.567 1 98.69 67 HIS A O 1
ATOM 547 N N . ALA A 1 68 ? -6.698 -23.566 -13.23 1 98.68 68 ALA A N 1
ATOM 548 C CA . ALA A 1 68 ? -5.98 -23.944 -12.015 1 98.68 68 ALA A CA 1
ATOM 549 C C . ALA A 1 68 ? -4.728 -23.092 -11.831 1 98.68 68 ALA A C 1
ATOM 551 O O . ALA A 1 68 ? -4.404 -22.688 -10.711 1 98.68 68 ALA A O 1
ATOM 552 N N . TYR A 1 69 ? -4.044 -22.812 -12.903 1 98.61 69 TYR A N 1
ATOM 553 C CA . TYR A 1 69 ? -2.807 -22.038 -12.889 1 98.61 69 TYR A CA 1
ATOM 554 C C . TYR A 1 69 ? -3.021 -20.681 -12.229 1 98.61 69 TYR A C 1
ATOM 556 O O . TYR A 1 69 ? -2.301 -20.318 -11.295 1 98.61 69 TYR A O 1
ATOM 564 N N . LEU A 1 70 ? -4.016 -19.929 -12.621 1 98.32 70 LEU A N 1
ATOM 565 C CA . LEU A 1 70 ? -4.246 -18.589 -12.092 1 98.32 70 LEU A CA 1
ATOM 566 C C . LEU A 1 70 ? -4.878 -18.653 -10.706 1 98.32 70 LEU A C 1
ATOM 568 O O . LEU A 1 70 ? -4.611 -17.799 -9.857 1 98.32 70 LEU A O 1
ATOM 572 N N . CYS A 1 71 ? -5.666 -19.7 -10.478 1 98.1 71 CYS A N 1
ATOM 573 C CA . CYS A 1 71 ? -6.255 -19.845 -9.152 1 98.1 71 CYS A CA 1
ATOM 574 C C . CYS A 1 71 ? -5.189 -20.179 -8.115 1 98.1 71 CYS A C 1
ATOM 576 O O . CYS A 1 71 ? -5.262 -19.72 -6.974 1 98.1 71 CYS A O 1
ATOM 578 N N . ILE A 1 72 ? -4.214 -20.944 -8.498 1 98.21 72 ILE A N 1
ATOM 579 C CA . ILE A 1 72 ? -3.115 -21.275 -7.597 1 98.21 72 ILE A CA 1
ATOM 580 C C . ILE A 1 72 ? -2.267 -20.031 -7.338 1 98.21 72 ILE A C 1
ATOM 582 O O . ILE A 1 72 ? -1.807 -19.808 -6.216 1 98.21 72 ILE A O 1
ATOM 586 N N . PHE A 1 73 ? -2.059 -19.163 -8.34 1 97.7 73 PHE A N 1
ATOM 587 C CA . PHE A 1 73 ? -1.411 -17.879 -8.097 1 97.7 73 PHE A CA 1
ATOM 588 C C . PHE A 1 73 ? -2.198 -17.059 -7.083 1 97.7 73 PHE A C 1
ATOM 590 O O . PHE A 1 73 ? -1.615 -16.438 -6.191 1 97.7 73 PHE A O 1
ATOM 597 N N . GLY A 1 74 ? -3.556 -17.094 -7.251 1 95.87 74 GLY A N 1
ATOM 598 C CA . GLY A 1 74 ? -4.384 -16.419 -6.265 1 95.87 74 GLY A CA 1
ATOM 599 C C . GLY A 1 74 ? -4.155 -16.918 -4.851 1 95.87 74 GLY A C 1
ATOM 600 O O . GLY A 1 74 ? -4.118 -16.127 -3.906 1 95.87 74 GLY A O 1
ATOM 601 N N . LEU A 1 75 ? -3.971 -18.2 -4.777 1 95.55 75 LEU A N 1
ATOM 602 C CA . LEU A 1 75 ? -3.729 -18.849 -3.492 1 95.55 75 LEU A CA 1
ATOM 603 C C . LEU A 1 75 ? -2.39 -18.413 -2.907 1 95.55 75 LEU A C 1
ATOM 605 O O . LEU A 1 75 ? -2.301 -18.096 -1.718 1 95.55 75 LEU A O 1
ATOM 609 N N . VAL A 1 76 ? -1.369 -18.313 -3.694 1 96.49 76 VAL A N 1
ATOM 610 C CA . VAL A 1 76 ? -0.022 -18.035 -3.207 1 96.49 76 VAL A CA 1
ATOM 611 C C . VAL A 1 76 ? 0.092 -16.564 -2.813 1 96.49 76 VAL A C 1
ATOM 613 O O . VAL A 1 76 ? 0.808 -16.221 -1.869 1 96.49 76 VAL A O 1
ATOM 616 N N . GLU A 1 77 ? -0.636 -15.745 -3.489 1 96.82 77 GLU A N 1
ATOM 617 C CA . GLU A 1 77 ? -0.616 -14.323 -3.163 1 96.82 77 GLU A CA 1
ATOM 618 C C . GLU A 1 77 ? -1.141 -14.073 -1.752 1 96.82 77 GLU A C 1
ATOM 620 O O . GLU A 1 77 ? -0.78 -13.08 -1.116 1 96.82 77 GLU A O 1
ATOM 625 N N . GLU A 1 78 ? -1.949 -14.969 -1.303 1 95.57 78 GLU A N 1
ATOM 626 C CA . GLU A 1 78 ? -2.595 -14.773 -0.008 1 95.57 78 GLU A CA 1
ATOM 627 C C . GLU A 1 78 ? -1.61 -14.987 1.138 1 95.57 78 GLU A C 1
ATOM 629 O O . GLU A 1 78 ? -1.875 -14.588 2.273 1 95.57 78 GLU A O 1
ATOM 634 N N . PHE A 1 79 ? -0.463 -15.612 0.88 1 97.26 79 PHE A N 1
ATOM 635 C CA . PHE A 1 79 ? 0.529 -15.611 1.948 1 97.26 79 PHE A CA 1
ATOM 636 C C . PHE A 1 79 ? 1.664 -14.643 1.633 1 97.26 79 PHE A C 1
ATOM 638 O O . PHE A 1 79 ? 2.393 -14.22 2.531 1 97.26 79 PHE A O 1
ATOM 645 N N . ILE A 1 80 ? 1.861 -14.282 0.373 1 98.54 80 ILE A N 1
ATOM 646 C CA . ILE A 1 80 ? 2.886 -13.306 0.02 1 98.54 80 ILE A CA 1
ATOM 647 C C . ILE A 1 80 ? 2.518 -11.94 0.595 1 98.54 80 ILE A C 1
ATOM 649 O O . ILE A 1 80 ? 3.368 -11.249 1.162 1 98.54 80 ILE A O 1
ATOM 653 N N . LEU A 1 81 ? 1.248 -11.608 0.517 1 98.12 81 LEU A N 1
ATOM 654 C CA . LEU A 1 81 ? 0.757 -10.307 0.958 1 98.12 81 LEU A CA 1
ATOM 655 C C . LEU A 1 81 ? 1.047 -10.09 2.44 1 98.12 81 LEU A C 1
ATOM 657 O O . LEU A 1 81 ? 1.771 -9.161 2.805 1 98.12 81 LEU A O 1
ATOM 661 N N . PRO A 1 82 ? 0.592 -10.946 3.359 1 97.39 82 PRO A N 1
ATOM 662 C CA . PRO A 1 82 ? 0.881 -10.681 4.77 1 97.39 82 PRO A CA 1
ATOM 663 C C . PRO A 1 82 ? 2.37 -10.772 5.094 1 97.39 82 PRO A C 1
ATOM 665 O O . PRO A 1 82 ? 2.854 -10.078 5.993 1 97.39 82 PRO A O 1
ATOM 668 N N . PHE A 1 83 ? 3.144 -11.591 4.374 1 98.48 83 PHE A N 1
ATOM 669 C CA . PHE A 1 83 ? 4.577 -11.693 4.623 1 98.48 83 PHE A CA 1
ATOM 670 C C . PHE A 1 83 ? 5.273 -10.369 4.333 1 98.48 83 PHE A C 1
ATOM 672 O O . PHE A 1 83 ? 6.04 -9.87 5.159 1 98.48 83 PHE A O 1
ATOM 679 N N . VAL A 1 84 ? 4.996 -9.792 3.126 1 98.41 84 VAL A N 1
ATOM 680 C CA . VAL A 1 84 ? 5.642 -8.545 2.727 1 98.41 84 VAL A CA 1
ATOM 681 C C . VAL A 1 84 ? 5.136 -7.399 3.6 1 98.41 84 VAL A C 1
ATOM 683 O O . VAL A 1 84 ? 5.905 -6.512 3.979 1 98.41 84 VAL A O 1
ATOM 686 N N . LEU A 1 85 ? 3.873 -7.477 3.922 1 98.02 85 LEU A N 1
ATOM 687 C CA . LEU A 1 85 ? 3.275 -6.459 4.779 1 98.02 85 LEU A CA 1
ATOM 688 C C . LEU A 1 85 ? 3.953 -6.432 6.145 1 98.02 85 LEU A C 1
ATOM 690 O O . LEU A 1 85 ? 4.316 -5.364 6.642 1 98.02 85 LEU A O 1
ATOM 694 N N . ASP A 1 86 ? 4.164 -7.559 6.724 1 97.29 86 ASP A N 1
ATOM 695 C CA . ASP A 1 86 ? 4.797 -7.655 8.035 1 97.29 86 ASP A CA 1
ATOM 696 C C . ASP A 1 86 ? 6.257 -7.212 7.974 1 97.29 86 ASP A C 1
ATOM 698 O O . ASP A 1 86 ? 6.762 -6.591 8.911 1 97.29 86 ASP A O 1
ATOM 702 N N . HIS A 1 87 ? 6.895 -7.566 6.866 1 97.19 87 HIS A N 1
ATOM 703 C CA . HIS A 1 87 ? 8.274 -7.124 6.686 1 97.19 87 HIS A CA 1
ATOM 704 C C . HIS A 1 87 ? 8.357 -5.605 6.588 1 97.19 87 HIS A C 1
ATOM 706 O O . HIS A 1 87 ? 9.215 -4.984 7.221 1 97.19 87 HIS A O 1
ATOM 712 N N . ALA A 1 88 ? 7.45 -5.035 5.833 1 96.98 88 ALA A N 1
ATOM 713 C CA . ALA A 1 88 ? 7.418 -3.583 5.685 1 96.98 88 ALA A CA 1
ATOM 714 C C . ALA A 1 88 ? 7.102 -2.903 7.014 1 96.98 88 ALA A C 1
ATOM 716 O O . ALA A 1 88 ? 7.713 -1.89 7.361 1 96.98 88 ALA A O 1
ATOM 717 N N . ARG A 1 89 ? 6.175 -3.47 7.816 1 96.66 89 ARG A N 1
ATOM 718 C CA . ARG A 1 89 ? 5.694 -2.896 9.068 1 96.66 89 ARG A CA 1
ATOM 719 C C . ARG A 1 89 ? 6.816 -2.806 10.096 1 96.66 89 ARG A C 1
ATOM 721 O O . ARG A 1 89 ? 6.851 -1.878 10.907 1 96.66 89 ARG A O 1
ATOM 728 N N . SER A 1 90 ? 7.733 -3.678 9.955 1 93.91 90 SER A N 1
ATOM 729 C CA . SER A 1 90 ? 8.792 -3.764 10.956 1 93.91 90 SER A CA 1
ATOM 730 C C . SER A 1 90 ? 9.771 -2.602 10.826 1 93.91 90 SER A C 1
ATOM 732 O O . SER A 1 90 ? 10.534 -2.32 11.752 1 93.91 90 SER A O 1
ATOM 734 N N . GLN A 1 91 ? 9.756 -1.887 9.664 1 91.51 91 GLN A N 1
ATOM 735 C CA . GLN A 1 91 ? 10.682 -0.778 9.461 1 91.51 91 GLN A CA 1
ATOM 736 C C . GLN A 1 91 ? 10.041 0.327 8.625 1 91.51 91 GLN A C 1
ATOM 738 O O . GLN A 1 91 ? 10.474 0.593 7.502 1 91.51 91 GLN A O 1
ATOM 743 N N . LEU A 1 92 ? 9.209 0.979 9.263 1 92.58 92 LEU A N 1
ATOM 744 C CA . LEU A 1 92 ? 8.524 2.046 8.541 1 92.58 92 LEU A CA 1
ATOM 745 C C . LEU A 1 92 ? 9.325 3.343 8.599 1 92.58 92 LEU A C 1
ATOM 747 O O . LEU A 1 92 ? 9.211 4.189 7.709 1 92.58 92 LEU A O 1
ATOM 751 N N . ALA A 1 93 ? 10.143 3.356 9.778 1 84.05 93 ALA A N 1
ATOM 752 C CA . ALA A 1 93 ? 10.892 4.588 10.01 1 84.05 93 ALA A CA 1
ATOM 753 C C . ALA A 1 93 ? 12.283 4.509 9.388 1 84.05 93 ALA A C 1
ATOM 755 O O . ALA A 1 93 ? 12.877 3.431 9.313 1 84.05 93 ALA A O 1
ATOM 756 N N . GLY A 1 94 ? 12.721 5.41 8.5 1 81.53 94 GLY A N 1
ATOM 757 C CA . GLY A 1 94 ? 14.077 5.434 7.975 1 81.53 94 GLY A CA 1
ATOM 758 C C . GLY A 1 94 ? 14.133 5.676 6.479 1 81.53 94 GLY A C 1
ATOM 759 O O . GLY A 1 94 ? 13.731 6.739 6.001 1 81.53 94 GLY A O 1
ATOM 760 N N . ASP A 1 95 ? 14.294 4.508 5.774 1 93.4 95 ASP A N 1
ATOM 761 C CA . ASP A 1 95 ? 14.477 4.585 4.328 1 93.4 95 ASP A CA 1
ATOM 762 C C . ASP A 1 95 ? 13.136 4.718 3.611 1 93.4 95 ASP A C 1
ATOM 764 O O . ASP A 1 95 ? 12.464 3.718 3.348 1 93.4 95 ASP A O 1
ATOM 768 N N . ASP A 1 96 ? 12.811 5.897 3.235 1 96.14 96 ASP A N 1
ATOM 769 C CA . ASP A 1 96 ? 11.509 6.2 2.648 1 96.14 96 ASP A CA 1
ATOM 770 C C . ASP A 1 96 ? 11.321 5.47 1.32 1 96.14 96 ASP A C 1
ATOM 772 O O . ASP A 1 96 ? 10.211 5.048 0.989 1 96.14 96 ASP A O 1
ATOM 776 N N . VAL A 1 97 ? 12.386 5.333 0.579 1 97.33 97 VAL A N 1
ATOM 777 C CA . VAL A 1 97 ? 12.319 4.647 -0.707 1 97.33 97 VAL A CA 1
ATOM 778 C C . VAL A 1 97 ? 11.979 3.174 -0.491 1 97.33 97 VAL A C 1
ATOM 780 O O . VAL A 1 97 ? 11.107 2.626 -1.168 1 97.33 97 VAL A O 1
ATOM 783 N N . ARG A 1 98 ? 12.693 2.552 0.46 1 97.42 98 ARG A N 1
ATOM 784 C CA . ARG A 1 98 ? 12.42 1.162 0.812 1 97.42 98 ARG A CA 1
ATOM 785 C C . ARG A 1 98 ? 10.968 0.981 1.241 1 97.42 98 ARG A C 1
ATOM 787 O O . ARG A 1 98 ? 10.286 0.067 0.772 1 97.42 98 ARG A O 1
ATOM 794 N N . THR A 1 99 ? 10.532 1.835 2.123 1 97.65 99 THR A N 1
ATOM 795 C CA . THR A 1 99 ? 9.173 1.753 2.648 1 97.65 99 THR A CA 1
ATOM 796 C C . THR A 1 99 ? 8.151 1.881 1.522 1 97.65 99 THR A C 1
ATOM 798 O O . THR A 1 99 ? 7.221 1.077 1.426 1 97.65 99 THR A O 1
ATOM 801 N N . ARG A 1 100 ? 8.337 2.816 0.668 1 97.83 100 ARG A N 1
ATOM 802 C CA . ARG A 1 100 ? 7.406 3.041 -0.433 1 97.83 100 ARG A CA 1
ATOM 803 C C . ARG A 1 100 ? 7.408 1.863 -1.401 1 97.83 100 ARG A C 1
ATOM 805 O O . ARG A 1 100 ? 6.352 1.444 -1.879 1 97.83 100 ARG A O 1
ATOM 812 N N . ALA A 1 101 ? 8.608 1.342 -1.704 1 97.96 101 ALA A N 1
ATOM 813 C CA . ALA A 1 101 ? 8.709 0.213 -2.625 1 97.96 101 ALA A CA 1
ATOM 814 C C . ALA A 1 101 ? 7.96 -1.003 -2.087 1 97.96 101 ALA A C 1
ATOM 816 O O . ALA A 1 101 ? 7.219 -1.659 -2.823 1 97.96 101 ALA A O 1
ATOM 817 N N . LEU A 1 102 ? 8.09 -1.254 -0.786 1 98.17 102 LEU A N 1
ATOM 818 C CA . LEU A 1 102 ? 7.477 -2.435 -0.187 1 98.17 102 LEU A CA 1
ATOM 819 C C . LEU A 1 102 ? 5.969 -2.255 -0.05 1 98.17 102 LEU A C 1
ATOM 821 O O . LEU A 1 102 ? 5.205 -3.198 -0.265 1 98.17 102 LEU A O 1
ATOM 825 N N . LEU A 1 103 ? 5.527 -1.093 0.263 1 97.76 103 LEU A N 1
ATOM 826 C CA . LEU A 1 103 ? 4.094 -0.868 0.414 1 97.76 103 LEU A CA 1
ATOM 827 C C . LEU A 1 103 ? 3.401 -0.848 -0.944 1 97.76 103 LEU A C 1
ATOM 829 O O . LEU A 1 103 ? 2.245 -1.261 -1.062 1 97.76 103 LEU A O 1
ATOM 833 N N . HIS A 1 104 ? 4.118 -0.401 -1.952 1 97.27 104 HIS A N 1
ATOM 834 C CA . HIS A 1 104 ? 3.592 -0.529 -3.306 1 97.27 104 HIS A CA 1
ATOM 835 C C . HIS A 1 104 ? 3.45 -1.994 -3.705 1 97.27 104 HIS A C 1
ATOM 837 O O . HIS A 1 104 ? 2.46 -2.378 -4.332 1 97.27 104 HIS A O 1
ATOM 843 N N . PHE A 1 105 ? 4.472 -2.77 -3.338 1 98.23 105 PHE A N 1
ATOM 844 C CA . PHE A 1 105 ? 4.443 -4.213 -3.547 1 98.23 105 PHE A CA 1
ATOM 845 C C . PHE A 1 105 ? 3.22 -4.832 -2.881 1 98.23 105 PHE A C 1
ATOM 847 O O . PHE A 1 105 ? 2.499 -5.615 -3.502 1 98.23 105 PHE A O 1
ATOM 854 N N . VAL A 1 106 ? 2.908 -4.457 -1.699 1 97.88 106 VAL A N 1
ATOM 855 C CA . VAL A 1 106 ? 1.787 -4.958 -0.91 1 97.88 106 VAL A CA 1
ATOM 856 C C . VAL A 1 106 ? 0.471 -4.614 -1.604 1 97.88 106 VAL A C 1
ATOM 858 O O . VAL A 1 106 ? -0.414 -5.465 -1.727 1 97.88 106 VAL A O 1
ATOM 861 N N . GLU A 1 107 ? 0.378 -3.418 -2.043 1 96.79 107 GLU A N 1
ATOM 862 C CA . GLU A 1 107 ? -0.827 -2.983 -2.743 1 96.79 107 GLU A CA 1
ATOM 863 C C . GLU A 1 107 ? -1.05 -3.795 -4.016 1 96.79 107 GLU A C 1
ATOM 865 O O . GLU A 1 107 ? -2.183 -4.158 -4.336 1 96.79 107 GLU A O 1
ATOM 870 N N . GLU A 1 108 ? -0.004 -4.082 -4.701 1 97.47 108 GLU A N 1
ATOM 871 C CA . GLU A 1 108 ? -0.1 -4.837 -5.947 1 97.47 108 GLU A CA 1
ATOM 872 C C . GLU A 1 108 ? -0.496 -6.287 -5.685 1 97.47 108 GLU A C 1
ATOM 874 O O . GLU A 1 108 ? -1.226 -6.889 -6.475 1 97.47 108 GLU A O 1
ATOM 879 N N . GLU A 1 109 ? -0.002 -6.822 -4.578 1 97.89 109 GLU A N 1
ATOM 880 C CA . GLU A 1 109 ? -0.408 -8.184 -4.247 1 97.89 109 GLU A CA 1
ATOM 881 C C . GLU A 1 109 ? -1.91 -8.264 -3.989 1 97.89 109 GLU A C 1
ATOM 883 O O . GLU A 1 109 ? -2.564 -9.228 -4.392 1 97.89 109 GLU A O 1
ATOM 888 N N . ALA A 1 110 ? -2.416 -7.306 -3.32 1 97.61 110 ALA A N 1
ATOM 889 C CA . ALA A 1 110 ? -3.86 -7.267 -3.101 1 97.61 110 ALA A CA 1
ATOM 890 C C . ALA A 1 110 ? -4.613 -7.14 -4.422 1 97.61 110 ALA A C 1
ATOM 892 O O . ALA A 1 110 ? -5.671 -7.747 -4.601 1 97.61 110 ALA A O 1
ATOM 893 N N . LYS A 1 111 ? -4.095 -6.35 -5.284 1 97.16 111 LYS A N 1
ATOM 894 C CA . LYS A 1 111 ? -4.652 -6.208 -6.626 1 97.16 111 LYS A CA 1
ATOM 895 C C . LYS A 1 111 ? -4.648 -7.541 -7.367 1 97.16 111 LYS A C 1
ATOM 897 O O . LYS A 1 111 ? -5.626 -7.893 -8.029 1 97.16 111 LYS A O 1
ATOM 902 N N . HIS A 1 112 ? -3.58 -8.3 -7.262 1 98 112 HIS A N 1
ATOM 903 C CA . HIS A 1 112 ? -3.468 -9.606 -7.902 1 98 112 HIS A CA 1
ATOM 904 C C . HIS A 1 112 ? -4.512 -10.576 -7.359 1 98 112 HIS A C 1
ATOM 906 O O . HIS A 1 112 ? -5.159 -11.292 -8.127 1 98 112 HIS A O 1
ATOM 912 N N . ILE A 1 113 ? -4.63 -10.58 -6.069 1 97.69 113 ILE A N 1
ATOM 913 C CA . ILE A 1 113 ? -5.604 -11.466 -5.441 1 97.69 113 ILE A CA 1
ATOM 914 C C . ILE A 1 113 ? -6.995 -11.187 -6.005 1 97.69 113 ILE A C 1
ATOM 916 O O . ILE A 1 113 ? -7.702 -12.11 -6.416 1 97.69 113 ILE A O 1
ATOM 920 N N . HIS A 1 114 ? -7.315 -9.912 -6.044 1 97.38 114 HIS A N 1
ATOM 921 C CA . HIS A 1 114 ? -8.611 -9.515 -6.582 1 97.38 114 HIS A CA 1
ATOM 922 C C . HIS A 1 114 ? -8.734 -9.889 -8.056 1 97.38 114 HIS A C 1
ATOM 924 O O . HIS A 1 114 ? -9.792 -10.342 -8.499 1 97.38 114 HIS A O 1
ATOM 930 N N . LEU A 1 115 ? -7.735 -9.719 -8.836 1 97.78 115 LEU A N 1
ATOM 931 C CA . LEU A 1 115 ? -7.706 -10.053 -10.256 1 97.78 115 LEU A CA 1
ATOM 932 C C . LEU A 1 115 ? -7.979 -11.538 -10.471 1 97.78 115 LEU A C 1
ATOM 934 O O . LEU A 1 115 ? -8.796 -11.907 -11.317 1 97.78 115 LEU A O 1
ATOM 938 N N . PHE A 1 116 ? -7.316 -12.397 -9.708 1 98 116 PHE A N 1
ATOM 939 C CA . PHE A 1 116 ? -7.424 -13.836 -9.918 1 98 116 PHE A CA 1
ATOM 940 C C . PHE A 1 116 ? -8.786 -14.348 -9.464 1 98 116 PHE A C 1
ATOM 942 O O . PHE A 1 116 ? -9.33 -15.285 -10.051 1 98 116 PHE A O 1
ATOM 949 N N . LYS A 1 117 ? -9.363 -13.74 -8.477 1 96.88 117 LYS A N 1
ATOM 950 C CA . LYS A 1 117 ? -10.734 -14.075 -8.1 1 96.88 117 LYS A CA 1
ATOM 951 C C . LYS A 1 117 ? -11.716 -13.692 -9.203 1 96.88 117 LYS A C 1
ATOM 953 O O . LYS A 1 117 ? -12.616 -14.466 -9.536 1 96.88 117 LYS A O 1
ATOM 958 N N . ARG A 1 118 ? -11.526 -12.515 -9.775 1 97.14 118 ARG A N 1
ATOM 959 C CA . ARG A 1 118 ? -12.379 -12.086 -10.879 1 97.14 118 ARG A CA 1
ATOM 960 C C . ARG A 1 118 ? -12.221 -13.008 -12.083 1 97.14 118 ARG A C 1
ATOM 962 O O . ARG A 1 118 ? -13.201 -13.327 -12.759 1 97.14 118 ARG A O 1
ATOM 969 N N . PHE A 1 119 ? -11.003 -13.384 -12.333 1 98.29 119 PHE A N 1
ATOM 970 C CA . PHE A 1 119 ? -10.754 -14.338 -13.407 1 98.29 119 PHE A CA 1
ATOM 971 C C . PHE A 1 119 ? -11.535 -15.627 -13.177 1 98.29 119 PHE A C 1
ATOM 973 O O . PHE A 1 119 ? -12.184 -16.137 -14.093 1 98.29 119 PHE A O 1
ATOM 980 N N . ARG A 1 120 ? -11.4 -16.146 -11.966 1 97.63 120 ARG A N 1
ATOM 981 C CA . ARG A 1 120 ? -12.066 -17.399 -11.627 1 97.63 120 ARG A CA 1
ATOM 982 C C . ARG A 1 120 ? -13.563 -17.316 -11.903 1 97.63 120 ARG A C 1
ATOM 984 O O . ARG A 1 120 ? -14.134 -18.208 -12.533 1 97.63 120 ARG A O 1
ATOM 991 N N . ASP A 1 121 ? -14.167 -16.234 -11.494 1 97.3 121 ASP A N 1
ATOM 992 C CA . ASP A 1 121 ? -15.604 -16.051 -11.676 1 97.3 121 ASP A CA 1
ATOM 993 C C . ASP A 1 121 ? -15.955 -15.903 -13.155 1 97.3 121 ASP A C 1
ATOM 995 O O . ASP A 1 121 ? -16.935 -16.485 -13.627 1 97.3 121 ASP A O 1
ATOM 999 N N . HIS A 1 122 ? -15.168 -15.152 -13.827 1 98 122 HIS A N 1
ATOM 1000 C CA . HIS A 1 122 ? -15.399 -14.923 -15.249 1 98 122 HIS A CA 1
ATOM 1001 C C . HIS A 1 122 ? -15.216 -16.208 -16.051 1 98 122 HIS A C 1
ATOM 1003 O O . HIS A 1 122 ? -15.963 -16.466 -16.997 1 98 122 HIS A O 1
ATOM 1009 N N . PHE A 1 123 ? -14.234 -16.986 -15.679 1 98.35 123 PHE A N 1
ATOM 1010 C CA . PHE A 1 123 ? -13.995 -18.268 -16.332 1 98.35 123 PHE A CA 1
ATOM 1011 C C . PHE A 1 123 ? -15.188 -19.198 -16.15 1 98.35 123 PHE A C 1
ATOM 1013 O O . PHE A 1 123 ? -15.639 -19.833 -17.106 1 98.35 123 PHE A O 1
ATOM 1020 N N . ALA A 1 124 ? -15.664 -19.267 -14.93 1 97.62 124 ALA A N 1
ATOM 1021 C CA . ALA A 1 124 ? -16.81 -20.124 -14.638 1 97.62 124 ALA A CA 1
ATOM 1022 C C . ALA A 1 124 ? -18.025 -19.716 -15.467 1 97.62 124 ALA A C 1
ATOM 1024 O O . ALA A 1 124 ? -18.703 -20.568 -16.046 1 97.62 124 ALA A O 1
ATOM 1025 N N . ARG A 1 125 ? -18.268 -18.433 -15.599 1 97.39 125 ARG A N 1
ATOM 1026 C CA . ARG A 1 125 ? -19.413 -17.934 -16.353 1 97.39 125 ARG A CA 1
ATOM 1027 C C . ARG A 1 125 ? -19.235 -18.182 -17.848 1 97.39 125 ARG A C 1
ATOM 1029 O O . ARG A 1 125 ? -20.195 -18.514 -18.546 1 97.39 125 ARG A O 1
ATOM 1036 N N . SER A 1 126 ? -18.04 -18.02 -18.303 1 97.54 126 SER A N 1
ATOM 1037 C CA . SER A 1 126 ? -17.75 -18.121 -19.729 1 97.54 126 SER A CA 1
ATOM 1038 C C . SER A 1 126 ? -17.742 -19.574 -20.19 1 97.54 126 SER A C 1
ATOM 1040 O O . SER A 1 126 ? -18.193 -19.883 -21.295 1 97.54 126 SER A O 1
ATOM 1042 N N . SER A 1 127 ? -17.222 -20.489 -19.375 1 97.08 127 SER A N 1
ATOM 1043 C CA . SER A 1 127 ? -16.958 -21.856 -19.812 1 97.08 127 SER A CA 1
ATOM 1044 C C . SER A 1 127 ? -18.063 -22.804 -19.36 1 97.08 127 SER A C 1
ATOM 1046 O O . SER A 1 127 ? -18.285 -23.847 -19.979 1 97.08 127 SER A O 1
ATOM 1048 N N . GLY A 1 128 ? -18.651 -22.445 -18.256 1 95.96 128 GLY A N 1
ATOM 1049 C CA . GLY A 1 128 ? -19.602 -23.347 -17.627 1 95.96 128 GLY A CA 1
ATOM 1050 C C . GLY A 1 128 ? -18.94 -24.524 -16.936 1 95.96 128 GLY A C 1
ATOM 1051 O O . GLY A 1 128 ? -19.62 -25.453 -16.493 1 95.96 128 GLY A O 1
ATOM 1052 N N . LEU A 1 129 ? -17.632 -24.492 -16.834 1 96.4 129 LEU A N 1
ATOM 1053 C CA . LEU A 1 129 ? -16.894 -25.589 -16.219 1 96.4 129 LEU A CA 1
ATOM 1054 C C . LEU A 1 129 ? -16.835 -25.422 -14.704 1 96.4 129 LEU A C 1
ATOM 1056 O O . LEU A 1 129 ? -16.706 -24.303 -14.203 1 96.4 129 LEU A O 1
ATOM 1060 N N . ASP A 1 130 ? -16.993 -26.465 -14.064 1 94.96 130 ASP A N 1
ATOM 1061 C CA . ASP A 1 130 ? -16.822 -26.52 -12.616 1 94.96 130 ASP A CA 1
ATOM 1062 C C . ASP A 1 130 ? -15.463 -27.11 -12.245 1 94.96 130 ASP A C 1
ATOM 1064 O O . ASP A 1 130 ? -15.278 -28.328 -12.283 1 94.96 130 ASP A O 1
ATOM 1068 N N . CYS A 1 131 ? -14.54 -26.315 -11.914 1 97.55 131 CYS A N 1
ATOM 1069 C CA . CYS A 1 131 ? -13.167 -26.726 -11.645 1 97.55 131 CYS A CA 1
ATOM 1070 C C . CYS A 1 131 ? -12.794 -26.464 -10.191 1 97.55 131 CYS A C 1
ATOM 1072 O O . CYS A 1 131 ? -12.798 -25.316 -9.743 1 97.55 131 CYS A O 1
ATOM 1074 N N . ASP A 1 132 ? -12.438 -27.501 -9.473 1 97.59 132 ASP A N 1
ATOM 1075 C CA . ASP A 1 132 ? -11.996 -27.363 -8.088 1 97.59 132 ASP A CA 1
ATOM 1076 C C . ASP A 1 132 ? -10.509 -27.027 -8.017 1 97.59 132 ASP A C 1
ATOM 1078 O O . ASP A 1 132 ? -9.743 -27.379 -8.917 1 97.59 132 ASP A O 1
ATOM 1082 N N . VAL A 1 133 ? -10.142 -26.349 -7.017 1 97.84 133 VAL A N 1
ATOM 1083 C CA . VAL A 1 133 ? -8.748 -25.981 -6.79 1 97.84 133 VAL A CA 1
ATOM 1084 C C . VAL A 1 133 ? -8.352 -26.316 -5.354 1 97.84 133 VAL A C 1
ATOM 1086 O O . VAL A 1 133 ? -9.175 -26.226 -4.439 1 97.84 133 VAL A O 1
ATOM 1089 N N . ILE A 1 134 ? -7.181 -26.65 -5.196 1 97.11 134 ILE A N 1
ATOM 1090 C CA . ILE A 1 134 ? -6.659 -26.948 -3.866 1 97.11 134 ILE A CA 1
ATOM 1091 C C . ILE A 1 134 ? -6.844 -25.735 -2.956 1 97.11 134 ILE A C 1
ATOM 1093 O O . ILE A 1 134 ? -6.873 -24.596 -3.428 1 97.11 134 ILE A O 1
ATOM 1097 N N . GLY A 1 135 ? -6.954 -26.019 -1.531 1 88.63 135 GLY A N 1
ATOM 1098 C CA . GLY A 1 135 ? -7.205 -24.969 -0.557 1 88.63 135 GLY A CA 1
ATOM 1099 C C . GLY A 1 135 ? -7.899 -25.469 0.695 1 88.63 135 GLY A C 1
ATOM 1100 O O . GLY A 1 135 ? -7.907 -26.672 0.969 1 88.63 135 GLY A O 1
ATOM 1101 N N . PRO A 1 136 ? -8.462 -24.492 1.238 1 93.57 136 PRO A N 1
ATOM 1102 C CA . PRO A 1 136 ? -8.576 -23.048 1.02 1 93.57 136 PRO A CA 1
ATOM 1103 C C . PRO A 1 136 ? -7.241 -22.321 1.167 1 93.57 136 PRO A C 1
ATOM 1105 O O . PRO A 1 136 ? -6.315 -22.845 1.791 1 93.57 136 PRO A O 1
ATOM 1108 N N . PRO A 1 137 ? -7.154 -21.093 0.59 1 93.7 137 PRO A N 1
ATOM 1109 C CA . PRO A 1 137 ? -5.911 -20.319 0.617 1 93.7 137 PRO A CA 1
ATOM 1110 C C . PRO A 1 137 ? -5.368 -20.122 2.03 1 93.7 137 PRO A C 1
ATOM 1112 O O . PRO A 1 137 ? -4.151 -20.137 2.236 1 93.7 137 PRO A O 1
ATOM 1115 N N . ALA A 1 138 ? -6.231 -20.04 2.997 1 93.23 138 ALA A N 1
ATOM 1116 C CA . ALA A 1 138 ? -5.822 -19.794 4.377 1 93.23 138 ALA A CA 1
ATOM 1117 C C . ALA A 1 138 ? -5.003 -20.96 4.923 1 93.23 138 ALA A C 1
ATOM 1119 O O . ALA A 1 138 ? -4.076 -20.761 5.711 1 93.23 138 ALA A O 1
ATOM 1120 N N . ASP A 1 139 ? -5.334 -22.169 4.547 1 94.92 139 ASP A N 1
ATOM 1121 C CA . ASP A 1 139 ? -4.616 -23.352 5.011 1 94.92 139 ASP A CA 1
ATOM 1122 C C . ASP A 1 139 ? -3.211 -23.41 4.416 1 94.92 139 ASP A C 1
ATOM 1124 O O . ASP A 1 139 ? -2.251 -23.753 5.11 1 94.92 139 ASP A O 1
ATOM 1128 N N . VAL A 1 140 ? -3.113 -23.09 3.138 1 95.92 140 VAL A N 1
ATOM 1129 C CA . VAL A 1 140 ? -1.816 -23.08 2.47 1 95.92 140 VAL A CA 1
ATOM 1130 C C . VAL A 1 140 ? -0.938 -21.978 3.06 1 95.92 140 VAL A C 1
ATOM 1132 O O . VAL A 1 140 ? 0.249 -22.192 3.316 1 95.92 140 VAL A O 1
ATOM 1135 N N . ALA A 1 141 ? -1.568 -20.833 3.307 1 95.87 141 ALA A N 1
ATOM 1136 C CA . ALA A 1 141 ? -0.85 -19.71 3.904 1 95.87 141 ALA A CA 1
ATOM 1137 C C . ALA A 1 141 ? -0.305 -20.077 5.281 1 95.87 141 ALA A C 1
ATOM 1139 O O . ALA A 1 141 ? 0.852 -19.788 5.595 1 95.87 141 ALA A O 1
ATOM 1140 N N . ARG A 1 142 ? -1.13 -20.714 6.063 1 95.6 142 ARG A N 1
ATOM 1141 C CA . ARG A 1 142 ? -0.722 -21.111 7.407 1 95.6 142 ARG A CA 1
ATOM 1142 C C . ARG A 1 142 ? 0.455 -22.078 7.359 1 95.6 142 ARG A C 1
ATOM 1144 O O . ARG A 1 142 ? 1.402 -21.952 8.138 1 95.6 142 ARG A O 1
ATOM 1151 N N . GLU A 1 143 ? 0.362 -22.977 6.437 1 96.39 143 GLU A N 1
ATOM 1152 C CA . GLU A 1 143 ? 1.434 -23.957 6.295 1 96.39 143 GLU A CA 1
ATOM 1153 C C . GLU A 1 143 ? 2.755 -23.281 5.935 1 96.39 143 GLU A C 1
ATOM 1155 O O . GLU A 1 143 ? 3.781 -23.535 6.57 1 96.39 143 GLU A O 1
ATOM 1160 N N . VAL A 1 144 ? 2.771 -22.392 4.989 1 97.96 144 VAL A N 1
ATOM 1161 C CA . VAL A 1 144 ? 3.991 -21.759 4.499 1 97.96 144 VAL A CA 1
ATOM 1162 C C . VAL A 1 144 ? 4.529 -20.79 5.549 1 97.96 144 VAL A C 1
ATOM 1164 O O . VAL A 1 144 ? 5.719 -20.811 5.87 1 97.96 144 VAL A O 1
ATOM 1167 N N . LEU A 1 145 ? 3.642 -20.015 6.218 1 97.66 145 LEU A N 1
ATOM 1168 C CA . LEU A 1 145 ? 4.051 -18.945 7.122 1 97.66 145 LEU A CA 1
ATOM 1169 C C . LEU A 1 145 ? 4.442 -19.505 8.486 1 97.66 145 LEU A C 1
ATOM 1171 O O . LEU A 1 145 ? 4.953 -18.774 9.338 1 97.66 145 LEU A O 1
ATOM 1175 N N . SER A 1 146 ? 4.22 -20.809 8.703 1 97.76 146 SER A N 1
ATOM 1176 C CA . SER A 1 146 ? 4.645 -21.435 9.95 1 97.76 146 SER A CA 1
ATOM 1177 C C . SER A 1 146 ? 6.149 -21.691 9.955 1 97.76 146 SER A C 1
ATOM 1179 O O . SER A 1 146 ? 6.728 -21.996 11 1 97.76 146 SER A O 1
ATOM 1181 N N . HIS A 1 147 ? 6.822 -21.473 8.848 1 98.25 147 HIS A N 1
ATOM 1182 C CA . HIS A 1 147 ? 8.261 -21.677 8.731 1 98.25 147 HIS A CA 1
ATOM 1183 C C . HIS A 1 147 ? 9.026 -20.393 9.035 1 98.25 147 HIS A C 1
ATOM 1185 O O . HIS A 1 147 ? 8.422 -19.334 9.22 1 98.25 147 HIS A O 1
ATOM 1191 N N . GLY A 1 148 ? 10.336 -20.506 9.149 1 98.26 148 GLY A N 1
ATOM 1192 C CA . GLY A 1 148 ? 11.166 -19.344 9.422 1 98.26 148 GLY A CA 1
ATOM 1193 C C . GLY A 1 148 ? 11.096 -18.29 8.333 1 98.26 148 GLY A C 1
ATOM 1194 O O . GLY A 1 148 ? 10.915 -18.616 7.158 1 98.26 148 GLY A O 1
ATOM 1195 N N . PRO A 1 149 ? 11.307 -17.064 8.667 1 98.45 149 PRO A N 1
ATOM 1196 C CA . PRO A 1 149 ? 11.107 -15.961 7.723 1 98.45 149 PRO A CA 1
ATOM 1197 C C . PRO A 1 149 ? 12.002 -16.07 6.49 1 98.45 149 PRO A C 1
ATOM 1199 O O . PRO A 1 149 ? 11.569 -15.754 5.379 1 98.45 149 PRO A O 1
ATOM 1202 N N . LEU A 1 150 ? 13.219 -16.522 6.633 1 98.84 150 LEU A N 1
ATOM 1203 C CA . LEU A 1 150 ? 14.099 -16.617 5.474 1 98.84 150 LEU A CA 1
ATOM 1204 C C . LEU A 1 150 ? 13.64 -17.726 4.533 1 98.84 150 LEU A C 1
ATOM 1206 O O . LEU A 1 150 ? 13.708 -17.577 3.311 1 98.84 150 LEU A O 1
ATOM 1210 N N . ALA A 1 151 ? 13.137 -18.844 5.067 1 98.9 151 ALA A N 1
ATOM 1211 C CA . ALA A 1 151 ? 12.612 -19.919 4.229 1 98.9 151 ALA A CA 1
ATOM 1212 C C . ALA A 1 151 ? 11.415 -19.442 3.412 1 98.9 151 ALA A C 1
ATOM 1214 O O . ALA A 1 151 ? 11.301 -19.755 2.225 1 98.9 151 ALA A O 1
ATOM 1215 N N . VAL A 1 152 ? 10.563 -18.69 4.054 1 98.89 152 VAL A N 1
ATOM 1216 C CA . VAL A 1 152 ? 9.392 -18.139 3.378 1 98.89 152 VAL A CA 1
ATOM 1217 C C . VAL A 1 152 ? 9.835 -17.16 2.293 1 98.89 152 VAL A C 1
ATOM 1219 O O . VAL A 1 152 ? 9.323 -17.195 1.171 1 98.89 152 VAL A O 1
ATOM 1222 N N . ALA A 1 153 ? 10.821 -16.35 2.64 1 98.9 153 ALA A N 1
ATOM 1223 C CA . ALA A 1 153 ? 11.336 -15.386 1.672 1 98.9 153 ALA A CA 1
ATOM 1224 C C . ALA A 1 153 ? 11.922 -16.093 0.453 1 98.9 153 ALA A C 1
ATOM 1226 O O . ALA A 1 153 ? 11.715 -15.659 -0.683 1 98.9 153 ALA A O 1
ATOM 1227 N N . ILE A 1 154 ? 12.615 -17.148 0.65 1 98.92 154 ILE A N 1
ATOM 1228 C CA . ILE A 1 154 ? 13.211 -17.908 -0.444 1 98.92 154 ILE A CA 1
ATOM 1229 C C . ILE A 1 154 ? 12.109 -18.526 -1.302 1 98.92 154 ILE A C 1
ATOM 1231 O O . ILE A 1 154 ? 12.209 -18.546 -2.531 1 98.92 154 ILE A O 1
ATOM 1235 N N . THR A 1 155 ? 11.068 -19.009 -0.645 1 98.9 155 THR A N 1
ATOM 1236 C CA . THR A 1 155 ? 9.931 -19.579 -1.359 1 98.9 155 THR A CA 1
ATOM 1237 C C . THR A 1 155 ? 9.275 -18.532 -2.255 1 98.9 155 THR A C 1
ATOM 1239 O O . THR A 1 155 ? 8.965 -18.807 -3.416 1 98.9 155 THR A O 1
ATOM 1242 N N . ILE A 1 156 ? 9.08 -17.357 -1.742 1 98.91 156 ILE A N 1
ATOM 1243 C CA . ILE A 1 156 ? 8.46 -16.279 -2.505 1 98.91 156 ILE A CA 1
ATOM 1244 C C . ILE A 1 156 ? 9.383 -15.858 -3.646 1 98.91 156 ILE A C 1
ATOM 1246 O O . ILE A 1 156 ? 8.93 -15.646 -4.774 1 98.91 156 ILE A O 1
ATOM 1250 N N . LEU A 1 157 ? 10.671 -15.76 -3.336 1 98.8 157 LEU A N 1
ATOM 1251 C CA . LEU A 1 157 ? 11.667 -15.45 -4.356 1 98.8 157 LEU A CA 1
ATOM 1252 C C . LEU A 1 157 ? 11.598 -16.451 -5.504 1 98.8 157 LEU A C 1
ATOM 1254 O O . LEU A 1 157 ? 11.644 -16.065 -6.674 1 98.8 157 LEU A O 1
ATOM 1258 N N . HIS A 1 158 ? 11.449 -17.701 -5.163 1 98.73 158 HIS A N 1
ATOM 1259 C CA . HIS A 1 158 ? 11.263 -18.788 -6.118 1 98.73 158 HIS A CA 1
ATOM 1260 C C . HIS A 1 158 ? 10.056 -18.532 -7.014 1 98.73 158 HIS A C 1
ATOM 1262 O O . HIS A 1 158 ? 10.151 -18.648 -8.238 1 98.73 158 HIS A O 1
ATOM 1268 N N . ILE A 1 159 ? 8.992 -18.198 -6.455 1 98.68 159 ILE A N 1
ATOM 1269 C CA . ILE A 1 159 ? 7.738 -17.988 -7.171 1 98.68 159 ILE A CA 1
ATOM 1270 C C . ILE A 1 159 ? 7.891 -16.824 -8.147 1 98.68 159 ILE A C 1
ATOM 1272 O O . ILE A 1 159 ? 7.428 -16.898 -9.288 1 98.68 159 ILE A O 1
ATOM 1276 N N . GLU A 1 160 ? 8.571 -15.79 -7.71 1 98.54 160 GLU A N 1
ATOM 1277 C CA . GLU A 1 160 ? 8.747 -14.613 -8.555 1 98.54 160 GLU A CA 1
ATOM 1278 C C . GLU A 1 160 ? 9.591 -14.937 -9.784 1 98.54 160 GLU A C 1
ATOM 1280 O O . GLU A 1 160 ? 9.229 -14.573 -10.905 1 98.54 160 GLU A O 1
ATOM 1285 N N . TRP A 1 161 ? 10.654 -15.576 -9.593 1 98.07 161 TRP A N 1
ATOM 1286 C CA . TRP A 1 161 ? 11.535 -15.873 -10.718 1 98.07 161 TRP A CA 1
ATOM 1287 C C . TRP A 1 161 ? 10.93 -16.949 -11.614 1 98.07 161 TRP A C 1
ATOM 1289 O O . TRP A 1 161 ? 11.138 -16.942 -12.829 1 98.07 161 TRP A O 1
ATOM 1299 N N . MET A 1 162 ? 10.154 -17.837 -10.97 1 98.32 162 MET A N 1
ATOM 1300 C CA . MET A 1 162 ? 9.371 -18.808 -11.728 1 98.32 162 MET A CA 1
ATOM 1301 C C . MET A 1 162 ? 8.452 -18.108 -12.724 1 98.32 162 MET A C 1
ATOM 1303 O O . MET A 1 162 ? 8.417 -18.469 -13.901 1 98.32 162 MET A O 1
ATOM 1307 N N . THR A 1 163 ? 7.734 -17.108 -12.3 1 97.79 163 THR A N 1
ATOM 1308 C CA . THR A 1 163 ? 6.8 -16.386 -13.156 1 97.79 163 THR A CA 1
ATOM 1309 C C . THR A 1 163 ? 7.541 -15.674 -14.284 1 97.79 163 THR A C 1
ATOM 1311 O O . THR A 1 163 ? 7.04 -15.592 -15.408 1 97.79 163 THR A O 1
ATOM 1314 N N . GLN A 1 164 ? 8.729 -15.189 -13.992 1 97.65 164 GLN A N 1
ATOM 1315 C CA . GLN A 1 164 ? 9.536 -14.551 -15.026 1 97.65 164 GLN A CA 1
ATOM 1316 C C . GLN A 1 164 ? 9.895 -15.539 -16.132 1 97.65 164 GLN A C 1
ATOM 1318 O O . GLN A 1 164 ? 9.808 -15.21 -17.317 1 97.65 164 GLN A O 1
ATOM 1323 N N . ARG A 1 165 ? 10.228 -16.703 -15.752 1 97.99 165 ARG A N 1
ATOM 1324 C CA . ARG A 1 165 ? 10.592 -17.728 -16.725 1 97.99 165 ARG A CA 1
ATOM 1325 C C . ARG A 1 165 ? 9.384 -18.149 -17.555 1 97.99 165 ARG A C 1
ATOM 1327 O O . ARG A 1 165 ? 9.487 -18.313 -18.772 1 97.99 165 ARG A O 1
ATOM 1334 N N . HIS A 1 166 ? 8.234 -18.381 -16.848 1 98.39 166 HIS A N 1
ATOM 1335 C CA . HIS A 1 166 ? 7.019 -18.768 -17.556 1 98.39 166 HIS A CA 1
ATOM 1336 C C . HIS A 1 166 ? 6.727 -17.815 -18.711 1 98.39 166 HIS A C 1
ATOM 1338 O O . HIS A 1 166 ? 6.448 -18.255 -19.829 1 98.39 166 HIS A O 1
ATOM 1344 N N . TYR A 1 167 ? 6.78 -16.553 -18.418 1 97.78 167 TYR A N 1
ATOM 1345 C CA . TYR A 1 167 ? 6.432 -15.588 -19.455 1 97.78 167 TYR A CA 1
ATOM 1346 C C . TYR A 1 167 ? 7.495 -15.554 -20.547 1 97.78 167 TYR A C 1
ATOM 1348 O O . TYR A 1 167 ? 7.178 -15.661 -21.734 1 97.78 167 TYR A O 1
ATOM 1356 N N . ALA A 1 168 ? 8.737 -15.497 -20.16 1 97.21 168 ALA A N 1
ATOM 1357 C CA . ALA A 1 168 ? 9.832 -15.318 -21.11 1 97.21 168 ALA A CA 1
ATOM 1358 C C . ALA A 1 168 ? 9.967 -16.531 -22.026 1 97.21 168 ALA A C 1
ATOM 1360 O O . ALA A 1 168 ? 10.249 -16.388 -23.218 1 97.21 168 ALA A O 1
ATOM 1361 N N . GLU A 1 169 ? 9.646 -17.701 -21.507 1 97.53 169 GLU A N 1
ATOM 1362 C CA . GLU A 1 169 ? 9.967 -18.904 -22.27 1 97.53 169 GLU A CA 1
ATOM 1363 C C . GLU A 1 169 ? 8.715 -19.51 -22.897 1 97.53 169 GLU A C 1
ATOM 1365 O O . GLU A 1 169 ? 8.807 -20.331 -23.811 1 97.53 169 GLU A O 1
ATOM 1370 N N . SER A 1 170 ? 7.542 -19.088 -22.36 1 96.94 170 SER A N 1
ATOM 1371 C CA . SER A 1 170 ? 6.393 -19.89 -22.767 1 96.94 170 SER A CA 1
ATOM 1372 C C . SER A 1 170 ? 5.236 -19.006 -23.222 1 96.94 170 SER A C 1
ATOM 1374 O O . SER A 1 170 ? 4.407 -19.428 -24.03 1 96.94 170 SER A O 1
ATOM 1376 N N . ILE A 1 171 ? 5.136 -17.802 -22.766 1 96.33 171 ILE A N 1
ATOM 1377 C CA . ILE A 1 171 ? 3.936 -17.004 -22.993 1 96.33 171 ILE A CA 1
ATOM 1378 C C . ILE A 1 171 ? 4.216 -15.94 -24.051 1 96.33 171 ILE A C 1
ATOM 1380 O O . ILE A 1 171 ? 3.405 -15.726 -24.955 1 96.33 171 ILE A O 1
ATOM 1384 N N . HIS A 1 172 ? 5.348 -15.353 -23.908 1 94.85 172 HIS A N 1
ATOM 1385 C CA . HIS A 1 172 ? 5.722 -14.283 -24.826 1 94.85 172 HIS A CA 1
ATOM 1386 C C . HIS A 1 172 ? 5.73 -14.773 -26.27 1 94.85 172 HIS A C 1
ATOM 1388 O O . HIS A 1 172 ? 6.392 -15.762 -26.591 1 94.85 172 HIS A O 1
ATOM 1394 N N . GLY A 1 173 ? 4.917 -14.176 -27.158 1 92.34 173 GLY A N 1
ATOM 1395 C CA . GLY A 1 173 ? 4.914 -14.468 -28.582 1 92.34 173 GLY A CA 1
ATOM 1396 C C . GLY A 1 173 ? 3.996 -15.617 -28.954 1 92.34 173 GLY A C 1
ATOM 1397 O O . GLY A 1 173 ? 3.923 -16.008 -30.121 1 92.34 173 GLY A O 1
ATOM 1398 N N . ASP A 1 174 ? 3.322 -16.194 -27.931 1 94.39 174 ASP A N 1
ATOM 1399 C CA . ASP A 1 174 ? 2.389 -17.277 -28.229 1 94.39 174 ASP A CA 1
ATOM 1400 C C . ASP A 1 174 ? 1.012 -16.729 -28.597 1 94.39 174 ASP A C 1
ATOM 1402 O O . ASP A 1 174 ? 0.141 -16.594 -27.735 1 94.39 174 ASP A O 1
ATOM 1406 N N . ASP A 1 175 ? 0.723 -16.663 -29.792 1 94.83 175 ASP A N 1
ATOM 1407 C CA . ASP A 1 175 ? -0.5 -16.041 -30.29 1 94.83 175 ASP A CA 1
ATOM 1408 C C . ASP A 1 175 ? -1.662 -17.031 -30.281 1 94.83 175 ASP A C 1
ATOM 1410 O O . ASP A 1 175 ? -2.804 -16.659 -30.558 1 94.83 175 ASP A O 1
ATOM 1414 N N . ALA A 1 176 ? -1.383 -18.188 -29.913 1 96.89 176 ALA A N 1
ATOM 1415 C CA . ALA A 1 176 ? -2.432 -19.204 -29.924 1 96.89 176 ALA A CA 1
ATOM 1416 C C . ALA A 1 176 ? -3.272 -19.14 -28.652 1 96.89 176 ALA A C 1
ATOM 1418 O O . ALA A 1 176 ? -4.383 -19.673 -28.607 1 96.89 176 ALA A O 1
ATOM 1419 N N . LEU A 1 177 ? -2.78 -18.451 -27.658 1 98.4 177 LEU A N 1
ATOM 1420 C CA . LEU A 1 177 ? -3.438 -18.415 -26.357 1 98.4 177 LEU A CA 1
ATOM 1421 C C . LEU A 1 177 ? -4.687 -17.541 -26.404 1 98.4 177 LEU A C 1
ATOM 1423 O O . LEU A 1 177 ? -4.768 -16.61 -27.208 1 98.4 177 LEU A O 1
ATOM 1427 N N . GLU A 1 178 ? -5.638 -17.882 -25.626 1 98.39 178 GLU A N 1
ATOM 1428 C CA . GLU A 1 178 ? -6.788 -17.009 -25.412 1 98.39 178 GLU A CA 1
ATOM 1429 C C . GLU A 1 178 ? -6.347 -15.589 -25.068 1 98.39 178 GLU A C 1
ATOM 1431 O O . GLU A 1 178 ? -5.545 -15.387 -24.154 1 98.39 178 GLU A O 1
ATOM 1436 N N . PRO A 1 179 ? -6.801 -14.599 -25.732 1 97.09 179 PRO A N 1
ATOM 1437 C CA . PRO A 1 179 ? -6.215 -13.257 -25.693 1 97.09 179 PRO A CA 1
ATOM 1438 C C . PRO A 1 179 ? -6.308 -12.612 -24.312 1 97.09 179 PRO A C 1
ATOM 1440 O O . PRO A 1 179 ? -5.361 -11.959 -23.866 1 97.09 179 PRO A O 1
ATOM 1443 N N . GLN A 1 180 ? -7.452 -12.678 -23.633 1 97.83 180 GLN A N 1
ATOM 1444 C CA . GLN A 1 180 ? -7.56 -12.071 -22.31 1 97.83 180 GLN A CA 1
ATOM 1445 C C . GLN A 1 180 ? -6.648 -12.771 -21.307 1 97.83 180 GLN A C 1
ATOM 1447 O O . GLN A 1 180 ? -6.066 -12.126 -20.433 1 97.83 180 GLN A O 1
ATOM 1452 N N . PHE A 1 181 ? -6.559 -14.073 -21.462 1 98.06 181 PHE A N 1
ATOM 1453 C CA . PHE A 1 181 ? -5.671 -14.84 -20.597 1 98.06 181 PHE A CA 1
ATOM 1454 C C . PHE A 1 181 ? -4.22 -14.419 -20.8 1 98.06 181 PHE A C 1
ATOM 1456 O O . PHE A 1 181 ? -3.495 -14.185 -19.831 1 98.06 181 PHE A O 1
ATOM 1463 N N . ALA A 1 182 ? -3.848 -14.304 -22.006 1 97.77 182 ALA A N 1
ATOM 1464 C CA . ALA A 1 182 ? -2.487 -13.89 -22.337 1 97.77 182 ALA A CA 1
ATOM 1465 C C . ALA A 1 182 ? -2.2 -12.484 -21.816 1 97.77 182 ALA A C 1
ATOM 1467 O O . ALA A 1 182 ? -1.104 -12.212 -21.32 1 97.77 182 ALA A O 1
ATOM 1468 N N . ARG A 1 183 ? -3.122 -11.594 -21.959 1 96.94 183 ARG A N 1
ATOM 1469 C CA . ARG A 1 183 ? -2.982 -10.227 -21.466 1 96.94 183 ARG A CA 1
ATOM 1470 C C . ARG A 1 183 ? -2.826 -10.205 -19.949 1 96.94 183 ARG A C 1
ATOM 1472 O O . ARG A 1 183 ? -2.006 -9.455 -19.415 1 96.94 183 ARG A O 1
ATOM 1479 N N . LEU A 1 184 ? -3.635 -11.006 -19.307 1 97.53 184 LEU A N 1
ATOM 1480 C CA . LEU A 1 184 ? -3.55 -11.133 -17.856 1 97.53 184 LEU A CA 1
ATOM 1481 C C . LEU A 1 184 ? -2.16 -11.594 -17.431 1 97.53 184 LEU A C 1
ATOM 1483 O O . LEU A 1 184 ? -1.547 -10.995 -16.544 1 97.53 184 LEU A O 1
ATOM 1487 N N . LEU A 1 185 ? -1.605 -12.601 -18.063 1 97.72 185 LEU A N 1
ATOM 1488 C CA . LEU A 1 185 ? -0.285 -13.126 -17.733 1 97.72 185 LEU A CA 1
ATOM 1489 C C . LEU A 1 185 ? 0.795 -12.078 -17.98 1 97.72 185 LEU A C 1
ATOM 1491 O O . LEU A 1 185 ? 1.735 -11.951 -17.192 1 97.72 185 LEU A O 1
ATOM 1495 N N . LYS A 1 186 ? 0.638 -11.323 -19.039 1 96.99 186 LYS A N 1
ATOM 1496 C CA . LYS A 1 186 ? 1.61 -10.283 -19.364 1 96.99 186 LYS A CA 1
ATOM 1497 C C . LYS A 1 186 ? 1.629 -9.194 -18.295 1 96.99 186 LYS A C 1
ATOM 1499 O O . LYS A 1 186 ? 2.694 -8.826 -17.794 1 96.99 186 LYS A O 1
ATOM 1504 N N . CYS A 1 187 ? 0.484 -8.649 -17.962 1 96.9 187 CYS A N 1
ATOM 1505 C CA . CYS A 1 187 ? 0.392 -7.574 -16.981 1 96.9 187 CYS A CA 1
ATOM 1506 C C . CYS A 1 187 ? 0.876 -8.04 -15.614 1 96.9 187 CYS A C 1
ATOM 1508 O O . CYS A 1 187 ? 1.601 -7.318 -14.927 1 96.9 187 CYS A O 1
ATOM 1510 N N . HIS A 1 188 ? 0.4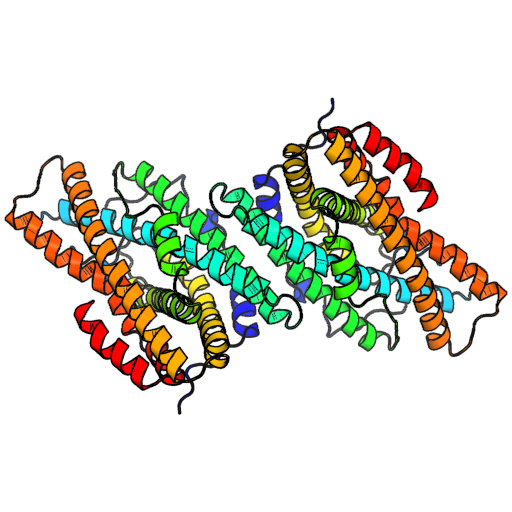89 -9.249 -15.243 1 97.4 188 HIS A N 1
ATOM 1511 C CA . HIS A 1 188 ? 0.972 -9.835 -13.997 1 97.4 188 HIS A CA 1
ATOM 1512 C C . HIS A 1 188 ? 2.492 -9.958 -14 1 97.4 188 HIS A C 1
ATOM 1514 O O . HIS A 1 188 ? 3.153 -9.557 -13.039 1 97.4 188 HIS A O 1
ATOM 1520 N N . TRP A 1 189 ? 3.03 -10.395 -15.075 1 96.7 189 TRP A N 1
ATOM 1521 C CA . TRP A 1 189 ? 4.467 -10.596 -15.222 1 96.7 189 TRP A CA 1
ATOM 1522 C C . TRP A 1 189 ? 5.219 -9.277 -15.074 1 96.7 189 TRP A C 1
ATOM 1524 O O . TRP A 1 189 ? 6.295 -9.233 -14.472 1 96.7 189 TRP A O 1
ATOM 1534 N N . ILE A 1 190 ? 4.745 -8.241 -15.62 1 96.29 190 ILE A N 1
ATOM 1535 C CA . ILE A 1 190 ? 5.403 -6.939 -15.581 1 96.29 190 ILE A CA 1
ATOM 1536 C C . ILE A 1 190 ? 5.588 -6.497 -14.132 1 96.29 190 ILE A C 1
ATOM 1538 O O . ILE A 1 190 ? 6.671 -6.051 -13.745 1 96.29 190 ILE A O 1
ATOM 1542 N N . GLU A 1 191 ? 4.601 -6.67 -13.278 1 97.03 191 GLU A N 1
ATOM 1543 C CA . GLU A 1 191 ? 4.697 -6.276 -11.876 1 97.03 191 GLU A CA 1
ATOM 1544 C C . GLU A 1 191 ? 5.55 -7.262 -11.083 1 97.03 191 GLU A C 1
ATOM 1546 O O . GLU A 1 191 ? 6.276 -6.867 -10.167 1 97.03 191 GLU A O 1
ATOM 1551 N N . GLU A 1 192 ? 5.542 -8.556 -11.491 1 97.11 192 GLU A N 1
ATOM 1552 C CA . GLU A 1 192 ? 6.35 -9.557 -10.801 1 97.11 192 GLU A CA 1
ATOM 1553 C C . GLU A 1 192 ? 7.84 -9.315 -11.029 1 97.11 192 GLU A C 1
ATOM 1555 O O . GLU A 1 192 ? 8.671 -9.714 -10.21 1 97.11 192 GLU A O 1
ATOM 1560 N N . ALA A 1 193 ? 8.144 -8.68 -12.132 1 95.85 193 ALA A N 1
ATOM 1561 C CA . ALA A 1 193 ? 9.546 -8.376 -12.408 1 95.85 193 ALA A CA 1
ATOM 1562 C C . ALA A 1 193 ? 10.142 -7.495 -11.314 1 95.85 193 ALA A C 1
ATOM 1564 O O . ALA A 1 193 ? 11.275 -7.717 -10.878 1 95.85 193 ALA A O 1
ATOM 1565 N N . GLN A 1 194 ? 9.404 -6.553 -10.873 1 95.91 194 GLN A N 1
ATOM 1566 C CA . GLN A 1 194 ? 9.855 -5.703 -9.777 1 95.91 194 GLN A CA 1
ATOM 1567 C C . GLN A 1 194 ? 9.837 -6.46 -8.451 1 95.91 194 GLN A C 1
ATOM 1569 O O . GLN A 1 194 ? 10.713 -6.264 -7.607 1 95.91 194 GLN A O 1
ATOM 1574 N N . HIS A 1 195 ? 8.822 -7.329 -8.279 1 98.08 195 HIS A N 1
ATOM 1575 C CA . HIS A 1 195 ? 8.73 -8.126 -7.061 1 98.08 195 HIS A CA 1
ATOM 1576 C C . HIS A 1 195 ? 9.95 -9.027 -6.899 1 98.08 195 HIS A C 1
ATOM 1578 O O . HIS A 1 195 ? 10.452 -9.206 -5.787 1 98.08 195 HIS A O 1
ATOM 1584 N N . ALA A 1 196 ? 10.4 -9.551 -8.036 1 97.85 196 ALA A N 1
ATOM 1585 C CA . ALA A 1 196 ? 11.574 -10.418 -8.002 1 97.85 196 ALA A CA 1
ATOM 1586 C C . ALA A 1 196 ? 12.791 -9.673 -7.461 1 97.85 196 ALA A C 1
ATOM 1588 O O . ALA A 1 196 ? 13.583 -10.233 -6.7 1 97.85 196 ALA A O 1
ATOM 1589 N N . GLN A 1 197 ? 12.922 -8.425 -7.833 1 97.63 197 GLN A N 1
ATOM 1590 C CA . GLN A 1 197 ? 14.005 -7.591 -7.322 1 97.63 197 GLN A CA 1
ATOM 1591 C C . GLN A 1 197 ? 13.834 -7.321 -5.83 1 97.63 197 GLN A C 1
ATOM 1593 O O . GLN A 1 197 ? 14.781 -7.472 -5.055 1 97.63 197 GLN A O 1
ATOM 1598 N N . LEU A 1 198 ? 12.675 -6.979 -5.444 1 98.5 198 LEU A N 1
ATOM 1599 C CA . LEU A 1 198 ? 12.391 -6.644 -4.054 1 98.5 198 LEU A CA 1
ATOM 1600 C C . LEU A 1 198 ? 12.547 -7.867 -3.156 1 98.5 198 LEU A C 1
ATOM 1602 O O . LEU A 1 198 ? 13.094 -7.769 -2.055 1 98.5 198 LEU A O 1
ATOM 1606 N N . ASP A 1 199 ? 12.088 -8.981 -3.654 1 98.5 199 ASP A N 1
ATOM 1607 C CA . ASP A 1 199 ? 12.213 -10.207 -2.871 1 98.5 199 ASP A CA 1
ATOM 1608 C C . ASP A 1 199 ? 13.677 -10.617 -2.723 1 98.5 199 ASP A C 1
ATOM 1610 O O . ASP A 1 199 ? 14.061 -11.214 -1.715 1 98.5 199 ASP A O 1
ATOM 1614 N N . THR A 1 200 ? 14.449 -10.306 -3.757 1 98.35 200 THR A N 1
ATOM 1615 C CA . THR A 1 200 ? 15.886 -10.517 -3.622 1 98.35 200 THR A CA 1
ATOM 1616 C C . THR A 1 200 ? 16.45 -9.683 -2.476 1 98.35 200 THR A C 1
ATOM 1618 O O . THR A 1 200 ? 17.198 -10.194 -1.639 1 98.35 200 THR A O 1
ATOM 1621 N N . LEU A 1 201 ? 16.083 -8.433 -2.41 1 98.12 201 LEU A N 1
ATOM 1622 C CA . LEU A 1 201 ? 16.557 -7.53 -1.366 1 98.12 201 LEU A CA 1
ATOM 1623 C C . LEU A 1 201 ? 16.077 -7.987 0.007 1 98.12 201 LEU A C 1
ATOM 1625 O O . LEU A 1 201 ? 16.854 -8.01 0.965 1 98.12 201 LEU A O 1
ATOM 1629 N N . ILE A 1 202 ? 14.828 -8.402 0.127 1 98.26 202 ILE A N 1
ATOM 1630 C CA . ILE A 1 202 ? 14.262 -8.881 1.384 1 98.26 202 ILE A CA 1
ATOM 1631 C C . ILE A 1 202 ? 15.013 -10.127 1.846 1 98.26 202 ILE A C 1
ATOM 1633 O O . ILE A 1 202 ? 15.393 -10.232 3.015 1 98.26 202 ILE A O 1
ATOM 1637 N N . THR A 1 203 ? 15.233 -11.031 0.896 1 98.52 203 THR A N 1
ATOM 1638 C CA . THR A 1 203 ? 15.917 -12.282 1.204 1 98.52 203 THR A CA 1
ATOM 1639 C C . THR A 1 203 ? 17.332 -12.016 1.708 1 98.52 203 THR A C 1
ATOM 1641 O O . THR A 1 203 ? 17.761 -12.597 2.707 1 98.52 203 THR A O 1
ATOM 1644 N N . ARG A 1 204 ? 18.026 -11.112 1.11 1 97.83 204 ARG A N 1
ATOM 1645 C CA . ARG A 1 204 ? 19.381 -10.761 1.523 1 97.83 204 ARG A CA 1
ATOM 1646 C C . ARG A 1 204 ? 19.381 -10.097 2.896 1 97.83 204 ARG A C 1
ATOM 1648 O O . ARG A 1 204 ? 20.26 -10.36 3.719 1 97.83 204 ARG A O 1
ATOM 1655 N N . GLU A 1 205 ? 18.427 -9.229 3.129 1 97.12 205 GLU A N 1
ATOM 1656 C CA . GLU A 1 205 ? 18.317 -8.568 4.426 1 97.12 205 GLU A CA 1
ATOM 1657 C C . GLU A 1 205 ? 18.099 -9.582 5.545 1 97.12 205 GLU A C 1
ATOM 1659 O O . GLU A 1 205 ? 18.728 -9.493 6.602 1 97.12 205 GLU A O 1
ATOM 1664 N N . LEU A 1 206 ? 17.219 -10.522 5.288 1 98.11 206 LEU A N 1
ATOM 1665 C CA . LEU A 1 206 ? 16.916 -11.533 6.295 1 98.11 206 LEU A CA 1
ATOM 1666 C C . LEU A 1 206 ? 18.112 -12.453 6.518 1 98.11 206 LEU A C 1
ATOM 1668 O O . LEU A 1 206 ? 18.412 -12.823 7.655 1 98.11 206 LEU A O 1
ATOM 1672 N N . ALA A 1 207 ? 18.812 -12.77 5.461 1 98.48 207 ALA A N 1
ATOM 1673 C CA . ALA A 1 207 ? 19.972 -13.652 5.554 1 98.48 207 ALA A CA 1
ATOM 1674 C C . ALA A 1 207 ? 21.11 -12.982 6.319 1 98.48 207 ALA A C 1
ATOM 1676 O O . ALA A 1 207 ? 21.866 -13.649 7.029 1 98.48 207 ALA A O 1
ATOM 1677 N N . ALA A 1 208 ? 21.246 -11.68 6.147 1 97.45 208 ALA A N 1
ATOM 1678 C CA . ALA A 1 208 ? 22.332 -10.928 6.77 1 97.45 208 ALA A CA 1
ATOM 1679 C C . ALA A 1 208 ? 22.228 -10.973 8.292 1 97.45 208 ALA A C 1
ATOM 1681 O O . ALA A 1 208 ? 23.212 -10.733 8.995 1 97.45 208 ALA A O 1
ATOM 1682 N N . GLU A 1 209 ? 21.044 -11.285 8.783 1 96.77 209 GLU A N 1
ATOM 1683 C CA . GLU A 1 209 ? 20.818 -11.32 10.225 1 96.77 209 GLU A CA 1
ATOM 1684 C C . GLU A 1 209 ? 21.162 -12.689 10.804 1 96.77 209 GLU A C 1
ATOM 1686 O O . GLU A 1 209 ? 21.126 -12.88 12.022 1 96.77 209 GLU A O 1
ATOM 1691 N N . LEU A 1 210 ? 21.548 -13.626 9.946 1 97.93 210 LEU A N 1
ATOM 1692 C CA . LEU A 1 210 ? 21.736 -15.011 10.364 1 97.93 210 LEU A CA 1
ATOM 1693 C C . LEU A 1 210 ? 23.169 -15.467 10.109 1 97.93 210 LEU A C 1
ATOM 1695 O O . LEU A 1 210 ? 23.869 -14.89 9.274 1 97.93 210 LEU A O 1
ATOM 1699 N N . ASP A 1 211 ? 23.629 -16.421 10.857 1 97.69 211 ASP A N 1
ATOM 1700 C CA . ASP A 1 211 ? 24.908 -17.045 10.534 1 97.69 211 ASP A CA 1
ATOM 1701 C C . ASP A 1 211 ? 24.742 -18.108 9.451 1 97.69 211 ASP A C 1
ATOM 1703 O O . ASP A 1 211 ? 23.621 -18.417 9.043 1 97.69 211 ASP A O 1
ATOM 1707 N N . ALA A 1 212 ? 25.776 -18.654 8.952 1 97.05 212 ALA A N 1
ATOM 1708 C CA . ALA A 1 212 ? 25.79 -19.566 7.811 1 97.05 212 ALA A CA 1
ATOM 1709 C C . ALA A 1 212 ? 24.985 -20.828 8.108 1 97.05 212 ALA A C 1
ATOM 1711 O O . ALA A 1 212 ? 24.324 -21.372 7.221 1 97.05 212 ALA A O 1
ATOM 1712 N N . ARG A 1 213 ? 25.072 -21.258 9.262 1 97.93 213 ARG A N 1
ATOM 1713 C CA . ARG A 1 213 ? 24.346 -22.463 9.649 1 97.93 213 ARG A CA 1
ATOM 1714 C C . ARG A 1 213 ? 22.839 -22.246 9.568 1 97.93 213 ARG A C 1
ATOM 1716 O O . ARG A 1 213 ? 22.112 -23.089 9.038 1 97.93 213 ARG A O 1
ATOM 1723 N N . ASP A 1 214 ? 22.396 -21.095 10.061 1 98.53 214 ASP A N 1
ATOM 1724 C CA . ASP A 1 214 ? 20.972 -20.774 10.08 1 98.53 214 ASP A CA 1
ATOM 1725 C C . ASP A 1 214 ? 20.446 -20.529 8.667 1 98.53 214 ASP A C 1
ATOM 1727 O O . ASP A 1 214 ? 19.302 -20.87 8.358 1 98.53 214 ASP A O 1
ATOM 1731 N N . VAL A 1 215 ? 21.266 -19.973 7.856 1 98.79 215 VAL A N 1
ATOM 1732 C CA . VAL A 1 215 ? 20.884 -19.794 6.459 1 98.79 215 VAL A CA 1
ATOM 1733 C C . VAL A 1 215 ? 20.716 -21.157 5.791 1 98.79 215 VAL A C 1
ATOM 1735 O O . VAL A 1 215 ? 19.732 -21.392 5.084 1 98.79 215 VAL A O 1
ATOM 1738 N N . GLY A 1 216 ? 21.637 -22.07 6.002 1 98.54 216 GLY A N 1
ATOM 1739 C CA . GLY A 1 216 ? 21.527 -23.424 5.482 1 98.54 216 GLY A CA 1
ATOM 1740 C C . GLY A 1 216 ? 20.264 -24.135 5.93 1 98.54 216 GLY A C 1
ATOM 1741 O O . GLY A 1 216 ? 19.606 -24.803 5.13 1 98.54 216 GLY A O 1
ATOM 1742 N N . ALA A 1 217 ? 19.97 -23.972 7.196 1 98.67 217 ALA A N 1
ATOM 1743 C CA . ALA A 1 217 ? 18.759 -24.579 7.742 1 98.67 217 ALA A CA 1
ATOM 1744 C C . ALA A 1 217 ? 17.51 -23.999 7.084 1 98.67 217 ALA A C 1
ATOM 1746 O O . ALA A 1 217 ? 16.525 -24.711 6.872 1 98.67 217 ALA A O 1
ATOM 1747 N N . SER A 1 218 ? 17.532 -22.723 6.766 1 98.83 218 SER A N 1
ATOM 1748 C CA . SER A 1 218 ? 16.403 -22.077 6.104 1 98.83 218 SER A CA 1
ATOM 1749 C C . SER A 1 218 ? 16.202 -22.624 4.695 1 98.83 218 SER A C 1
ATOM 1751 O O . SER A 1 218 ? 15.07 -22.724 4.218 1 98.83 218 SER A O 1
ATOM 1753 N N . ILE A 1 219 ? 17.244 -22.976 4.036 1 98.75 219 ILE A N 1
ATOM 1754 C CA . ILE A 1 219 ? 17.148 -23.565 2.704 1 98.75 219 ILE A CA 1
ATOM 1755 C C . ILE A 1 219 ? 16.546 -24.965 2.802 1 98.75 219 ILE A C 1
ATOM 1757 O O . ILE A 1 219 ? 15.759 -25.371 1.943 1 98.75 219 ILE A O 1
ATOM 1761 N N . ASP A 1 220 ? 16.86 -25.668 3.864 1 98.32 220 ASP A N 1
ATOM 1762 C CA . ASP A 1 220 ? 16.212 -26.954 4.103 1 98.32 220 ASP A CA 1
ATOM 1763 C C . ASP A 1 220 ? 14.709 -26.781 4.316 1 98.32 220 ASP A C 1
ATOM 1765 O O . ASP A 1 220 ? 13.911 -27.579 3.82 1 98.32 220 ASP A O 1
ATOM 1769 N N . GLU A 1 221 ? 14.352 -25.758 5.036 1 98.67 221 GLU A N 1
ATOM 1770 C CA . GLU A 1 221 ? 12.939 -25.467 5.255 1 98.67 221 GLU A CA 1
ATOM 1771 C C . GLU A 1 221 ? 12.245 -25.089 3.95 1 98.67 221 GLU A C 1
ATOM 1773 O O . GLU A 1 221 ? 11.084 -25.443 3.732 1 98.67 221 GLU A O 1
ATOM 1778 N N . TYR A 1 222 ? 12.955 -24.393 3.129 1 98.74 222 TYR A N 1
ATOM 1779 C CA . TYR A 1 222 ? 12.452 -24.087 1.795 1 98.74 222 TYR A CA 1
ATOM 1780 C C . TYR A 1 222 ? 12.156 -25.365 1.017 1 98.74 222 TYR A C 1
ATOM 1782 O O . TYR A 1 222 ? 11.118 -25.473 0.361 1 98.74 222 TYR A O 1
ATOM 1790 N N . LEU A 1 223 ? 12.997 -26.314 1.091 1 98.45 223 LEU A N 1
ATOM 1791 C CA . LEU A 1 223 ? 12.783 -27.589 0.416 1 98.45 223 LEU A CA 1
ATOM 1792 C C . LEU A 1 223 ? 11.611 -28.343 1.036 1 98.45 223 LEU A C 1
ATOM 1794 O O . LEU A 1 223 ? 10.871 -29.034 0.333 1 98.45 223 LEU A O 1
ATOM 1798 N N . GLU A 1 224 ? 11.48 -28.199 2.352 1 98.15 224 GLU A N 1
ATOM 1799 C CA . GLU A 1 224 ? 10.327 -28.785 3.028 1 98.15 224 GLU A CA 1
ATOM 1800 C C . GLU A 1 224 ? 9.023 -28.169 2.529 1 98.15 224 GLU A C 1
ATOM 1802 O O . GLU A 1 224 ? 8.042 -28.88 2.299 1 98.15 224 GLU A O 1
ATOM 1807 N N . ILE A 1 225 ? 8.998 -26.838 2.36 1 98.44 225 ILE A N 1
ATOM 1808 C CA . ILE A 1 225 ? 7.837 -26.157 1.797 1 98.44 225 ILE A CA 1
ATOM 1809 C C . ILE A 1 225 ? 7.555 -26.693 0.395 1 98.44 225 ILE A C 1
ATOM 1811 O O . ILE A 1 225 ? 6.402 -26.956 0.045 1 98.44 225 ILE A O 1
ATOM 1815 N N . GLY A 1 226 ? 8.613 -26.912 -0.389 1 97.75 226 GLY A N 1
ATOM 1816 C CA . GLY A 1 226 ? 8.474 -27.481 -1.72 1 97.75 226 GLY A CA 1
ATOM 1817 C C . GLY A 1 226 ? 7.813 -28.847 -1.72 1 97.75 226 GLY A C 1
ATOM 1818 O O . GLY A 1 226 ? 6.995 -29.147 -2.592 1 97.75 226 GLY A O 1
ATOM 1819 N N . GLY A 1 227 ? 8.183 -29.641 -0.771 1 97.43 227 GLY A N 1
ATOM 1820 C CA . GLY A 1 227 ? 7.559 -30.948 -0.637 1 97.43 227 GLY A CA 1
ATOM 1821 C C . GLY A 1 227 ? 6.076 -30.872 -0.327 1 97.43 227 GLY A C 1
ATOM 1822 O O . GLY A 1 227 ? 5.278 -31.619 -0.897 1 97.43 227 GLY A O 1
ATOM 1823 N N . ALA A 1 228 ? 5.746 -29.982 0.571 1 97.18 228 ALA A N 1
ATOM 1824 C CA . ALA A 1 228 ? 4.339 -29.788 0.91 1 97.18 228 ALA A CA 1
ATOM 1825 C C . ALA A 1 228 ? 3.542 -29.32 -0.304 1 97.18 228 ALA A C 1
ATOM 1827 O O . ALA A 1 228 ? 2.439 -29.811 -0.558 1 97.18 228 ALA A O 1
ATOM 1828 N N . LEU A 1 229 ? 4.096 -28.423 -1.07 1 97.57 229 LEU A N 1
ATOM 1829 C CA . LEU A 1 229 ? 3.438 -27.903 -2.263 1 97.57 229 LEU A CA 1
ATOM 1830 C C . LEU A 1 229 ? 3.314 -28.984 -3.331 1 97.57 229 LEU A C 1
ATOM 1832 O O . LEU A 1 229 ? 2.312 -29.043 -4.047 1 97.57 229 LEU A O 1
ATOM 1836 N N . ASP A 1 230 ? 4.314 -29.836 -3.413 1 98.04 230 ASP A N 1
ATOM 1837 C CA . ASP A 1 230 ? 4.251 -30.956 -4.348 1 98.04 230 ASP A CA 1
ATOM 1838 C C . ASP A 1 230 ? 3.055 -31.856 -4.048 1 98.04 230 ASP A C 1
ATOM 1840 O O . ASP A 1 230 ? 2.384 -32.332 -4.966 1 98.04 230 ASP A O 1
ATOM 1844 N N . GLY A 1 231 ? 2.834 -32.112 -2.767 1 97.94 231 GLY A N 1
ATOM 1845 C CA . GLY A 1 231 ? 1.663 -32.88 -2.374 1 97.94 231 GLY A CA 1
ATOM 1846 C C . GLY A 1 231 ? 0.356 -32.224 -2.778 1 97.94 231 GLY A C 1
ATOM 1847 O O . GLY A 1 231 ? -0.564 -32.898 -3.246 1 97.94 231 GLY A O 1
ATOM 1848 N N . LEU A 1 232 ? 0.254 -30.959 -2.613 1 98.16 232 LEU A N 1
ATOM 1849 C CA . LEU A 1 232 ? -0.941 -30.217 -2.999 1 98.16 232 LEU A CA 1
ATOM 1850 C C . LEU A 1 232 ? -1.129 -30.238 -4.512 1 98.16 232 LEU A C 1
ATOM 1852 O O . LEU A 1 232 ? -2.257 -30.338 -5 1 98.16 232 LEU A O 1
ATOM 1856 N N . LEU A 1 233 ? -0.026 -30.183 -5.231 1 98.26 233 LEU A N 1
ATOM 1857 C CA . LEU A 1 233 ? -0.097 -30.221 -6.687 1 98.26 233 LEU A CA 1
ATOM 1858 C C . LEU A 1 233 ? -0.591 -31.58 -7.173 1 98.26 233 LEU A C 1
ATOM 1860 O O . LEU A 1 233 ? -1.298 -31.665 -8.179 1 98.26 233 LEU A O 1
ATOM 1864 N N . ALA A 1 234 ? -0.198 -32.603 -6.45 1 98.38 234 ALA A N 1
ATOM 1865 C CA . ALA A 1 234 ? -0.718 -33.931 -6.766 1 98.38 234 ALA A CA 1
ATOM 1866 C C . ALA A 1 234 ? -2.233 -33.982 -6.594 1 98.38 234 ALA A C 1
ATOM 1868 O O . ALA A 1 234 ? -2.937 -34.58 -7.412 1 98.38 234 ALA A O 1
ATOM 1869 N N . LYS A 1 235 ? -2.627 -33.367 -5.546 1 98.63 235 LYS A N 1
ATOM 1870 C CA . LYS A 1 235 ? -4.066 -33.291 -5.316 1 98.63 235 LYS A CA 1
ATOM 1871 C C . LYS A 1 235 ? -4.757 -32.489 -6.416 1 98.63 235 LYS A C 1
ATOM 1873 O O . LYS A 1 235 ? -5.865 -32.828 -6.836 1 98.63 235 LYS A O 1
ATOM 1878 N N . GLN A 1 236 ? -4.156 -31.446 -6.887 1 98.75 236 GLN A N 1
ATOM 1879 C CA . GLN A 1 236 ? -4.739 -30.628 -7.945 1 98.75 236 GLN A CA 1
ATOM 1880 C C . GLN A 1 236 ? -4.899 -31.428 -9.234 1 98.75 236 GLN A C 1
ATOM 1882 O O . GLN A 1 236 ? -5.869 -31.24 -9.971 1 98.75 236 GLN A O 1
ATOM 1887 N N . VAL A 1 237 ? -3.982 -32.303 -9.533 1 98.7 237 VAL A N 1
ATOM 1888 C CA . VAL A 1 237 ? -4.078 -33.15 -10.718 1 98.7 237 VAL A CA 1
ATOM 1889 C C . VAL A 1 237 ? -5.361 -33.975 -10.661 1 98.7 237 VAL A C 1
ATOM 1891 O O . VAL A 1 237 ? -6.08 -34.086 -11.656 1 98.7 237 VAL A O 1
ATOM 1894 N N . GLU A 1 238 ? -5.655 -34.516 -9.488 1 98.71 238 GLU A N 1
ATOM 1895 C CA . GLU A 1 238 ? -6.874 -35.303 -9.327 1 98.71 238 GLU A CA 1
ATOM 1896 C C . GLU A 1 238 ? -8.118 -34.44 -9.522 1 98.71 238 GLU A C 1
ATOM 1898 O O . GLU A 1 238 ? -9.09 -34.874 -10.143 1 98.71 238 GLU A O 1
ATOM 1903 N N . LEU A 1 239 ? -8.054 -33.263 -9.014 1 98.79 239 LEU A N 1
ATOM 1904 C CA . LEU A 1 239 ? -9.178 -32.347 -9.173 1 98.79 239 LEU A CA 1
ATOM 1905 C C . LEU A 1 239 ? -9.378 -31.981 -10.639 1 98.79 239 LEU A C 1
ATOM 1907 O O . LEU A 1 239 ? -10.514 -31.877 -11.108 1 98.79 239 LEU A O 1
ATOM 1911 N N . ASP A 1 240 ? -8.307 -31.772 -11.379 1 98.71 240 ASP A N 1
ATOM 1912 C CA . ASP A 1 240 ? -8.386 -31.453 -12.801 1 98.71 240 ASP A CA 1
ATOM 1913 C C . ASP A 1 240 ? -8.978 -32.617 -13.593 1 98.71 240 ASP A C 1
ATOM 1915 O O . ASP A 1 240 ? -9.759 -32.408 -14.523 1 98.71 240 ASP A O 1
ATOM 1919 N N . LEU A 1 241 ? -8.597 -33.802 -13.202 1 98.42 241 LEU A N 1
ATOM 1920 C CA . LEU A 1 241 ? -9.131 -34.99 -13.859 1 98.42 241 LEU A CA 1
ATOM 1921 C C . LEU A 1 241 ? -10.628 -35.126 -13.603 1 98.42 241 LEU A C 1
ATOM 1923 O O . LEU A 1 241 ? -11.39 -35.457 -14.514 1 98.42 241 LEU A O 1
ATOM 1927 N N . ASP A 1 242 ? -11.002 -34.865 -12.403 1 98.55 242 ASP A N 1
ATOM 1928 C CA . ASP A 1 242 ? -12.424 -34.895 -12.077 1 98.55 242 ASP A CA 1
ATOM 1929 C C . ASP A 1 242 ? -13.195 -33.853 -12.884 1 98.55 242 ASP A C 1
ATOM 1931 O O . ASP A 1 242 ? -14.29 -34.129 -13.378 1 98.55 242 ASP A O 1
ATOM 1935 N N . ALA A 1 243 ? -12.669 -32.7 -13.019 1 98.6 243 ALA A N 1
ATOM 1936 C CA . ALA A 1 243 ? -13.304 -31.637 -13.795 1 98.6 243 ALA A CA 1
ATOM 1937 C C . ALA A 1 243 ? -13.428 -32.029 -15.264 1 98.6 243 ALA A C 1
ATOM 1939 O O . ALA A 1 243 ? -14.45 -31.762 -15.9 1 98.6 243 ALA A O 1
ATOM 1940 N N . LEU A 1 244 ? -12.379 -32.638 -15.816 1 98.41 244 LEU A N 1
ATOM 1941 C CA . LEU A 1 244 ? -12.407 -33.1 -17.199 1 98.41 244 LEU A CA 1
ATOM 1942 C C . LEU A 1 244 ? -13.514 -34.128 -17.406 1 98.41 244 LEU A C 1
ATOM 1944 O O . LEU A 1 244 ? -14.264 -34.05 -18.382 1 98.41 244 LEU A O 1
ATOM 1948 N N . GLU A 1 245 ? -13.615 -35.054 -16.49 1 98.35 245 GLU A N 1
ATOM 1949 C CA . GLU A 1 245 ? -14.627 -36.101 -16.594 1 98.35 245 GLU A CA 1
ATOM 1950 C C . GLU A 1 245 ? -16.034 -35.52 -16.481 1 98.35 245 GLU A C 1
ATOM 1952 O O . GLU A 1 245 ? -16.943 -35.936 -17.203 1 98.35 245 GLU A O 1
ATOM 1957 N N . ARG A 1 246 ? -16.163 -34.552 -15.599 1 97.87 246 ARG A N 1
ATOM 1958 C CA . ARG A 1 246 ? -17.453 -33.878 -15.492 1 97.87 246 ARG A CA 1
ATOM 1959 C C . ARG A 1 246 ? -17.794 -33.14 -16.782 1 97.87 246 ARG A C 1
ATOM 1961 O O . ARG A 1 246 ? -18.926 -33.213 -17.265 1 97.87 246 ARG A O 1
ATOM 1968 N N . ALA A 1 247 ? -16.833 -32.504 -17.33 1 96.76 247 ALA A N 1
ATOM 1969 C CA . ALA A 1 247 ? -17.04 -31.709 -18.538 1 96.76 247 ALA A CA 1
ATOM 1970 C C . ALA A 1 247 ? -17.376 -32.6 -19.731 1 96.76 247 ALA A C 1
ATOM 1972 O O . ALA A 1 247 ? -18.173 -32.221 -20.591 1 96.76 247 ALA A O 1
ATOM 1973 N N . ARG A 1 248 ? -16.784 -33.755 -19.741 1 94.97 248 ARG A N 1
ATOM 1974 C CA . ARG A 1 248 ? -17 -34.729 -20.806 1 94.97 248 ARG A CA 1
ATOM 1975 C C . ARG A 1 248 ? -18.352 -35.417 -20.653 1 94.97 248 ARG A C 1
ATOM 1977 O O . ARG A 1 248 ? -18.897 -35.95 -21.622 1 94.97 248 ARG A O 1
ATOM 1984 N N . GLY A 1 249 ? -18.786 -35.53 -19.451 1 95.28 249 GLY A N 1
ATOM 1985 C CA . GLY A 1 249 ? -19.991 -36.287 -19.15 1 95.28 249 GLY A CA 1
ATOM 1986 C C . GLY A 1 249 ? -19.748 -37.782 -19.053 1 95.28 249 GLY A C 1
ATOM 1987 O O . GLY A 1 249 ? -20.684 -38.576 -19.163 1 95.28 249 GLY A O 1
ATOM 1988 N N . ALA A 1 250 ? -18.465 -38.155 -19.004 1 96.58 250 ALA A N 1
ATOM 1989 C CA . ALA A 1 250 ? -18.104 -39.567 -18.918 1 96.58 250 ALA A CA 1
ATOM 1990 C C . ALA A 1 250 ? -16.733 -39.745 -18.272 1 96.58 250 ALA A C 1
ATOM 1992 O O . ALA A 1 250 ? -15.856 -38.89 -18.417 1 96.58 250 ALA A O 1
ATOM 1993 N N . ARG A 1 251 ? -16.574 -40.861 -17.674 1 97.29 251 ARG A N 1
ATOM 1994 C CA . ARG A 1 251 ? -15.288 -41.183 -17.064 1 97.29 251 ARG A CA 1
ATOM 1995 C C . ARG A 1 251 ? -14.262 -41.571 -18.124 1 97.29 251 ARG A C 1
ATOM 1997 O O . ARG A 1 251 ? -14.618 -42.12 -19.169 1 97.29 251 ARG A O 1
ATOM 2004 N N . LEU A 1 252 ? -13.066 -41.297 -17.815 1 96.96 252 LEU A N 1
ATOM 2005 C CA . LEU A 1 252 ? -11.973 -41.796 -18.642 1 96.96 252 LEU A CA 1
ATOM 2006 C C . LEU A 1 252 ? -11.73 -43.28 -18.384 1 96.96 252 LEU A C 1
ATOM 2008 O O . LEU A 1 252 ? -11.95 -43.765 -17.272 1 96.96 252 LEU A O 1
ATOM 2012 N N . ALA A 1 253 ? -11.299 -43.918 -19.444 1 96.63 253 ALA A N 1
ATOM 2013 C CA . ALA A 1 253 ? -10.833 -45.285 -19.224 1 96.63 253 ALA A CA 1
ATOM 2014 C C . ALA A 1 253 ? -9.653 -45.312 -18.256 1 96.63 253 ALA A C 1
ATOM 2016 O O . ALA A 1 253 ? -8.869 -44.363 -18.196 1 96.63 253 ALA A O 1
ATOM 2017 N N . PRO A 1 254 ? -9.564 -46.372 -17.484 1 96.66 254 PRO A N 1
ATOM 2018 C CA . PRO A 1 254 ? -8.533 -46.42 -16.444 1 96.66 254 PRO A CA 1
ATOM 2019 C C . PRO A 1 254 ? -7.131 -46.167 -16.992 1 96.66 254 PRO A C 1
ATOM 2021 O O . PRO A 1 254 ? -6.341 -45.452 -16.37 1 96.66 254 PRO A O 1
ATOM 2024 N N . ASP A 1 255 ? -6.859 -46.686 -18.13 1 95.41 255 ASP A N 1
ATOM 2025 C CA . ASP A 1 255 ? -5.538 -46.505 -18.725 1 95.41 255 ASP A CA 1
ATOM 2026 C C . ASP A 1 255 ? -5.336 -45.064 -19.186 1 95.41 255 ASP A C 1
ATOM 2028 O O . ASP A 1 255 ? -4.238 -44.516 -19.067 1 95.41 255 ASP A O 1
ATOM 2032 N N . GLN A 1 256 ? -6.365 -44.538 -19.711 1 96.12 256 GLN A N 1
ATOM 2033 C CA . GLN A 1 256 ? -6.325 -43.143 -20.137 1 96.12 256 GLN A CA 1
ATOM 2034 C C . GLN A 1 256 ? -6.144 -42.209 -18.945 1 96.12 256 GLN A C 1
ATOM 2036 O O . GLN A 1 256 ? -5.344 -41.273 -18.998 1 96.12 256 GLN A O 1
ATOM 2041 N N . ARG A 1 257 ? -6.898 -42.504 -17.918 1 97.3 257 ARG A N 1
ATOM 2042 C CA . ARG A 1 257 ? -6.827 -41.674 -16.72 1 97.3 257 ARG A CA 1
ATOM 2043 C C . ARG A 1 257 ? -5.431 -41.715 -16.108 1 97.3 257 ARG A C 1
ATOM 2045 O O . ARG A 1 257 ? -4.907 -40.688 -15.673 1 97.3 257 ARG A O 1
ATOM 2052 N N . GLU A 1 258 ? -4.868 -42.884 -16.079 1 97.22 258 GLU A N 1
ATOM 2053 C CA . GLU A 1 258 ? -3.531 -43.05 -15.518 1 97.22 258 GLU A CA 1
ATOM 2054 C C . GLU A 1 258 ? -2.486 -42.319 -16.356 1 97.22 258 GLU A C 1
ATOM 2056 O O . GLU A 1 258 ? -1.56 -41.713 -15.812 1 97.22 258 GLU A O 1
ATOM 2061 N N . GLU A 1 259 ? -2.585 -42.338 -17.638 1 97.43 259 GLU A N 1
ATOM 2062 C CA . GLU A 1 259 ? -1.681 -41.595 -18.511 1 97.43 259 GLU A CA 1
ATOM 2063 C C . GLU A 1 259 ? -1.747 -40.097 -18.227 1 97.43 259 GLU A C 1
ATOM 2065 O O . GLU A 1 259 ? -0.713 -39.44 -18.084 1 97.43 259 GLU A O 1
ATOM 2070 N N . VAL A 1 260 ? -2.974 -39.6 -18.19 1 98.13 260 VAL A N 1
ATOM 2071 C CA . VAL A 1 260 ? -3.171 -38.176 -17.942 1 98.13 260 VAL A CA 1
ATOM 2072 C C . VAL A 1 260 ? -2.589 -37.802 -16.581 1 98.13 260 VAL A C 1
ATOM 2074 O O . VAL A 1 260 ? -1.923 -36.774 -16.444 1 98.13 260 VAL A O 1
ATOM 2077 N N . ARG A 1 261 ? -2.823 -38.635 -15.587 1 98.09 261 ARG A N 1
ATOM 2078 C CA . ARG A 1 261 ? -2.335 -38.379 -14.236 1 98.09 261 ARG A CA 1
ATOM 2079 C C . ARG A 1 261 ? -0.816 -38.247 -14.219 1 98.09 261 ARG A C 1
ATOM 2081 O O . ARG A 1 261 ? -0.275 -37.313 -13.622 1 98.09 261 ARG A O 1
ATOM 2088 N N . ILE A 1 262 ? -0.131 -39.137 -14.868 1 97.57 262 ILE A N 1
ATOM 2089 C CA . ILE A 1 262 ? 1.328 -39.17 -14.881 1 97.57 262 ILE A CA 1
ATOM 2090 C C . ILE A 1 262 ? 1.866 -37.926 -15.585 1 97.57 262 ILE A C 1
ATOM 2092 O O . ILE A 1 262 ? 2.744 -37.239 -15.059 1 97.57 262 ILE A O 1
ATOM 2096 N N . VAL A 1 263 ? 1.341 -37.602 -16.705 1 97.89 263 VAL A N 1
ATOM 2097 C CA . VAL A 1 263 ? 1.821 -36.488 -17.515 1 97.89 263 VAL A CA 1
ATOM 2098 C C . VAL A 1 263 ? 1.531 -35.168 -16.804 1 97.89 263 VAL A C 1
ATOM 2100 O O . VAL A 1 263 ? 2.389 -34.284 -16.749 1 97.89 263 VAL A O 1
ATOM 2103 N N . GLN A 1 264 ? 0.35 -35.095 -16.222 1 98.36 264 GLN A N 1
ATOM 2104 C CA . GLN A 1 264 ? -0.042 -33.838 -15.593 1 98.36 264 GLN A CA 1
ATOM 2105 C C . GLN A 1 264 ? 0.671 -33.645 -14.258 1 98.36 264 GLN A C 1
ATOM 2107 O O . GLN A 1 264 ? 0.96 -32.515 -13.86 1 98.36 264 GLN A O 1
ATOM 2112 N N . ARG A 1 265 ? 0.985 -34.732 -13.567 1 98.09 265 ARG A N 1
ATOM 2113 C CA . ARG A 1 265 ? 1.812 -34.622 -12.37 1 98.09 265 ARG A CA 1
ATOM 2114 C C . ARG A 1 265 ? 3.18 -34.036 -12.703 1 98.09 265 ARG A C 1
ATOM 2116 O O . ARG A 1 265 ? 3.662 -33.137 -12.009 1 98.09 265 ARG A O 1
ATOM 2123 N N . ALA A 1 266 ? 3.759 -34.517 -13.73 1 97.59 266 ALA A N 1
ATOM 2124 C CA . ALA A 1 266 ? 5.057 -34.018 -14.176 1 97.59 266 ALA A CA 1
ATOM 2125 C C . ALA A 1 266 ? 4.957 -32.567 -14.639 1 97.59 266 ALA A C 1
ATOM 2127 O O . ALA A 1 266 ? 5.85 -31.76 -14.37 1 97.59 266 ALA A O 1
ATOM 2128 N N . ALA A 1 267 ? 3.942 -32.235 -15.337 1 98.09 267 ALA A N 1
ATOM 2129 C CA . ALA A 1 267 ? 3.739 -30.873 -15.824 1 98.09 267 ALA A CA 1
ATOM 2130 C C . ALA A 1 267 ? 3.603 -29.89 -14.664 1 98.09 267 ALA A C 1
ATOM 2132 O O . ALA A 1 267 ? 4.205 -28.814 -14.68 1 98.09 267 ALA A O 1
ATOM 2133 N N . ASN A 1 268 ? 2.816 -30.275 -13.662 1 98.3 268 ASN A N 1
ATOM 2134 C CA . ASN A 1 268 ? 2.635 -29.409 -12.502 1 98.3 268 ASN A CA 1
ATOM 2135 C C . ASN A 1 268 ? 3.938 -29.228 -11.729 1 98.3 268 ASN A C 1
ATOM 2137 O O . ASN A 1 268 ? 4.242 -28.128 -11.264 1 98.3 268 ASN A O 1
ATOM 2141 N N . ARG A 1 269 ? 4.689 -30.301 -11.581 1 98.27 269 ARG A N 1
ATOM 2142 C CA . ARG A 1 269 ? 5.979 -30.212 -10.906 1 98.27 269 ARG A CA 1
ATOM 2143 C C . ARG A 1 269 ? 6.913 -29.251 -11.633 1 98.27 269 ARG A C 1
ATOM 2145 O O . ARG A 1 269 ? 7.538 -28.392 -11.008 1 98.27 269 ARG A O 1
ATOM 2152 N N . TRP A 1 270 ? 6.978 -29.383 -12.902 1 98.11 270 TRP A N 1
ATOM 2153 C CA . TRP A 1 270 ? 7.816 -28.459 -13.66 1 98.11 270 TRP A CA 1
ATOM 2154 C C . TRP A 1 270 ? 7.317 -27.026 -13.511 1 98.11 270 TRP A C 1
ATOM 2156 O O . TRP A 1 270 ? 8.102 -26.113 -13.244 1 98.11 270 TRP A O 1
ATOM 2166 N N . THR A 1 271 ? 6.066 -26.833 -13.67 1 98.26 271 THR A N 1
ATOM 2167 C CA . THR A 1 271 ? 5.458 -25.508 -13.727 1 98.26 271 THR A CA 1
ATOM 2168 C C . THR A 1 271 ? 5.679 -24.756 -12.417 1 98.26 271 THR A C 1
ATOM 2170 O O . THR A 1 271 ? 6.121 -23.606 -12.423 1 98.26 271 THR A O 1
ATOM 2173 N N . TYR A 1 272 ? 5.481 -25.408 -11.255 1 98.34 272 TYR A N 1
ATOM 2174 C CA . TYR A 1 272 ? 5.404 -24.66 -10.005 1 98.34 272 TYR A CA 1
ATOM 2175 C C . TYR A 1 272 ? 6.671 -24.845 -9.18 1 98.34 272 TYR A C 1
ATOM 2177 O O . TYR A 1 272 ? 6.947 -24.059 -8.27 1 98.34 272 TYR A O 1
ATOM 2185 N N . LEU A 1 273 ? 7.447 -25.945 -9.459 1 98.39 273 LEU A N 1
ATOM 2186 C CA . LEU A 1 273 ? 8.613 -26.238 -8.632 1 98.39 273 LEU A CA 1
ATOM 2187 C C . LEU A 1 273 ? 9.89 -26.215 -9.465 1 98.39 273 LEU A C 1
ATOM 2189 O O . LEU A 1 273 ? 10.723 -25.319 -9.307 1 98.39 273 LEU A O 1
ATOM 2193 N N . GLY A 1 274 ? 9.966 -27.067 -10.448 1 98.07 274 GLY A N 1
ATOM 2194 C CA . GLY A 1 274 ? 11.185 -27.257 -11.218 1 98.07 274 GLY A CA 1
ATOM 2195 C C . GLY A 1 274 ? 11.631 -26.005 -11.948 1 98.07 274 GLY A C 1
ATOM 2196 O O . GLY A 1 274 ? 12.823 -25.691 -11.981 1 98.07 274 GLY A O 1
ATOM 2197 N N . SER A 1 275 ? 10.689 -25.272 -12.525 1 97.89 275 SER A N 1
ATOM 2198 C CA . SER A 1 275 ? 11.031 -24.104 -13.331 1 97.89 275 SER A CA 1
ATOM 2199 C C . SER A 1 275 ? 11.633 -22.997 -12.471 1 97.89 275 SER A C 1
ATOM 2201 O O . SER A 1 275 ? 12.536 -22.283 -12.913 1 97.89 275 SER A O 1
ATOM 2203 N N . GLY A 1 276 ? 11.135 -22.876 -11.204 1 98.19 276 GLY A N 1
ATOM 2204 C CA . GLY A 1 276 ? 11.698 -21.895 -10.29 1 98.19 276 GLY A CA 1
ATOM 2205 C C . GLY A 1 276 ? 13.007 -22.341 -9.668 1 98.19 276 GLY A C 1
ATOM 2206 O O . GLY A 1 276 ? 13.961 -21.565 -9.592 1 98.19 276 GLY A O 1
ATOM 2207 N N . MET A 1 277 ? 13.126 -23.599 -9.278 1 98.3 277 MET A N 1
ATOM 2208 C CA . MET A 1 277 ? 14.287 -24.15 -8.586 1 98.3 277 MET A CA 1
ATOM 2209 C C . MET A 1 277 ? 15.524 -24.107 -9.478 1 98.3 277 MET A C 1
ATOM 2211 O O . MET A 1 277 ? 16.647 -23.993 -8.984 1 98.3 277 MET A O 1
ATOM 2215 N N . SER A 1 278 ? 15.249 -24.212 -10.777 1 98.02 278 SER A N 1
ATOM 2216 C CA . SER A 1 278 ? 16.381 -24.302 -11.693 1 98.02 278 SER A CA 1
ATOM 2217 C C . SER A 1 278 ? 16.624 -22.974 -12.404 1 98.02 278 SER A C 1
ATOM 2219 O O . SER A 1 278 ? 17.451 -22.894 -13.314 1 98.02 278 SER A O 1
ATOM 2221 N N . HIS A 1 279 ? 15.845 -21.985 -12.069 1 97.95 279 HIS A N 1
ATOM 2222 C CA . HIS A 1 279 ? 16.046 -20.679 -12.687 1 97.95 279 HIS A CA 1
ATOM 2223 C C . HIS A 1 279 ? 17.45 -20.15 -12.41 1 97.95 279 HIS A C 1
ATOM 2225 O O . HIS A 1 279 ? 17.883 -20.101 -11.257 1 97.95 279 HIS A O 1
ATOM 2231 N N . PRO A 1 280 ? 18.144 -19.631 -13.367 1 97.22 280 PRO A N 1
ATOM 2232 C CA . PRO A 1 280 ? 19.554 -19.276 -13.184 1 97.22 280 PRO A CA 1
ATOM 2233 C C . PRO A 1 280 ? 19.749 -18.129 -12.196 1 97.22 280 PRO A C 1
ATOM 2235 O O . PRO A 1 280 ? 20.677 -18.161 -11.383 1 97.22 280 PRO A O 1
ATOM 2238 N N . VAL A 1 281 ? 18.928 -17.105 -12.237 1 97.66 281 VAL A N 1
ATOM 2239 C CA . VAL A 1 281 ? 19.073 -15.958 -11.348 1 97.66 281 VAL A CA 1
ATOM 2240 C C . VAL A 1 281 ? 18.742 -16.369 -9.915 1 97.66 281 VAL A C 1
ATOM 2242 O O . VAL A 1 281 ? 19.437 -15.979 -8.974 1 97.66 281 VAL A O 1
ATOM 2245 N N . PHE A 1 282 ? 17.726 -17.19 -9.704 1 98.34 282 PHE A N 1
ATOM 2246 C CA . PHE A 1 282 ? 17.369 -17.7 -8.385 1 98.34 282 PHE A CA 1
ATOM 2247 C C . PHE A 1 282 ? 18.535 -18.463 -7.767 1 98.34 282 PHE A C 1
ATOM 2249 O O . PHE A 1 282 ? 18.919 -18.2 -6.625 1 98.34 282 PHE A O 1
ATOM 2256 N N . LEU A 1 283 ? 19.122 -19.333 -8.551 1 97.87 283 LEU A N 1
ATOM 2257 C CA . LEU A 1 283 ? 20.238 -20.135 -8.063 1 97.87 283 LEU A CA 1
ATOM 2258 C C . LEU A 1 283 ? 21.445 -19.256 -7.753 1 97.87 283 LEU A C 1
ATOM 2260 O O . LEU A 1 283 ? 22.177 -19.515 -6.795 1 97.87 283 LEU A O 1
ATOM 2264 N N . SER A 1 284 ? 21.634 -18.294 -8.608 1 97.73 284 SER A N 1
ATOM 2265 C CA . SER A 1 284 ? 22.739 -17.371 -8.373 1 97.73 284 SER A CA 1
ATOM 2266 C C . SER A 1 284 ? 22.575 -16.639 -7.045 1 97.73 284 SER A C 1
ATOM 2268 O O . SER A 1 284 ? 23.544 -16.463 -6.303 1 97.73 284 SER A O 1
ATOM 2270 N N . ILE A 1 285 ? 21.393 -16.217 -6.713 1 97.77 285 ILE A N 1
ATOM 2271 C CA . ILE A 1 285 ? 21.116 -15.531 -5.456 1 97.77 285 ILE A CA 1
ATOM 2272 C C . ILE A 1 285 ? 21.345 -16.485 -4.286 1 97.77 285 ILE A C 1
ATOM 2274 O O . ILE A 1 285 ? 21.99 -16.124 -3.299 1 97.77 285 ILE A O 1
ATOM 2278 N N . LEU A 1 286 ? 20.892 -17.727 -4.421 1 98.09 286 LEU A N 1
ATOM 2279 C CA . LEU A 1 286 ? 21.082 -18.708 -3.358 1 98.09 286 LEU A CA 1
ATOM 2280 C C . LEU A 1 286 ? 22.565 -18.98 -3.128 1 98.09 286 LEU A C 1
ATOM 2282 O O . LEU A 1 286 ? 23.001 -19.145 -1.987 1 98.09 286 LEU A O 1
ATOM 2286 N N . ARG A 1 287 ? 23.291 -19.041 -4.232 1 97.7 287 ARG A N 1
ATOM 2287 C CA . ARG A 1 287 ? 24.726 -19.288 -4.127 1 97.7 287 ARG A CA 1
ATOM 2288 C C . ARG A 1 287 ? 25.418 -18.171 -3.353 1 97.7 287 ARG A C 1
ATOM 2290 O O . ARG A 1 287 ? 26.373 -18.42 -2.614 1 97.7 287 ARG A O 1
ATOM 2297 N N . GLY A 1 288 ? 24.931 -16.984 -3.561 1 96.67 288 GLY A N 1
ATOM 2298 C CA . GLY A 1 288 ? 25.461 -15.853 -2.815 1 96.67 288 GLY A CA 1
ATOM 2299 C C . GLY A 1 288 ? 25.134 -15.908 -1.335 1 96.67 288 GLY A C 1
ATOM 2300 O O . GLY A 1 288 ? 25.885 -15.387 -0.508 1 96.67 288 GLY A O 1
ATOM 2301 N N . LEU A 1 289 ? 24.066 -16.588 -0.997 1 97.43 289 LEU A N 1
ATOM 2302 C CA . LEU A 1 289 ? 23.653 -16.699 0.398 1 97.43 289 LEU A CA 1
ATOM 2303 C C . LEU A 1 289 ? 24.345 -17.875 1.079 1 97.43 289 LEU A C 1
ATOM 2305 O O . LEU A 1 289 ? 24.777 -17.766 2.228 1 97.43 289 LEU A O 1
ATOM 2309 N N . HIS A 1 290 ? 24.4 -18.964 0.342 1 97.95 290 HIS A N 1
ATOM 2310 C CA . HIS A 1 290 ? 24.903 -20.218 0.89 1 97.95 290 HIS A CA 1
ATOM 2311 C C . HIS A 1 290 ? 25.239 -21.209 -0.22 1 97.95 290 HIS A C 1
ATOM 2313 O O . HIS A 1 290 ? 24.394 -22.016 -0.614 1 97.95 290 HIS A O 1
ATOM 2319 N N . PRO A 1 291 ? 26.428 -21.301 -0.684 1 97.72 291 PRO A N 1
ATOM 2320 C CA . PRO A 1 291 ? 26.813 -22.107 -1.845 1 97.72 291 PRO A CA 1
ATOM 2321 C C . PRO A 1 291 ? 26.395 -23.569 -1.713 1 97.72 291 PRO A C 1
ATOM 2323 O O . PRO A 1 291 ? 25.859 -24.15 -2.66 1 97.72 291 PRO A O 1
ATOM 2326 N N . GLU A 1 292 ? 26.57 -24.139 -0.611 1 97.99 292 GLU A N 1
ATOM 2327 C CA . GLU A 1 292 ? 26.199 -25.539 -0.426 1 97.99 292 GLU A CA 1
ATOM 2328 C C . GLU A 1 292 ? 24.685 -25.721 -0.477 1 97.99 292 GLU A C 1
ATOM 2330 O O . GLU A 1 292 ? 24.192 -26.727 -0.993 1 97.99 292 GLU A O 1
ATOM 2335 N N . GLY A 1 293 ? 23.976 -24.799 0.124 1 97.77 293 GLY A N 1
ATOM 2336 C CA . GLY A 1 293 ? 22.524 -24.83 0.047 1 97.77 293 GLY A CA 1
ATOM 2337 C C . GLY A 1 293 ? 22 -24.749 -1.375 1 97.77 293 GLY A C 1
ATOM 2338 O O . GLY A 1 293 ? 21.065 -25.464 -1.739 1 97.77 293 GLY A O 1
ATOM 2339 N N . ALA A 1 294 ? 22.632 -23.908 -2.16 1 97.76 294 ALA A N 1
ATOM 2340 C CA . ALA A 1 294 ? 22.254 -23.768 -3.564 1 97.76 294 ALA A CA 1
ATOM 2341 C C . ALA A 1 294 ? 22.446 -25.081 -4.317 1 97.76 294 ALA A C 1
ATOM 2343 O O . ALA A 1 294 ? 21.637 -25.434 -5.178 1 97.76 294 ALA A O 1
ATOM 2344 N N . GLU A 1 295 ? 23.469 -25.746 -3.989 1 97.77 295 GLU A N 1
ATOM 2345 C CA . GLU A 1 295 ? 23.754 -27.022 -4.639 1 97.77 295 GLU A CA 1
ATOM 2346 C C . GLU A 1 295 ? 22.715 -28.076 -4.265 1 97.77 295 GLU A C 1
ATOM 2348 O O . GLU A 1 295 ? 22.334 -28.901 -5.097 1 97.77 295 GLU A O 1
ATOM 2353 N N . ARG A 1 296 ? 22.258 -28.054 -3.059 1 97.78 296 ARG A N 1
ATOM 2354 C CA . ARG A 1 296 ? 21.203 -28.972 -2.639 1 97.78 296 ARG A CA 1
ATOM 2355 C C . ARG A 1 296 ? 19.918 -28.725 -3.422 1 97.78 296 ARG A C 1
ATOM 2357 O O . ARG A 1 296 ? 19.243 -29.671 -3.832 1 97.78 296 ARG A O 1
ATOM 2364 N N . VAL A 1 297 ? 19.62 -27.478 -3.607 1 98.32 297 VAL A N 1
ATOM 2365 C CA . VAL A 1 297 ? 18.43 -27.119 -4.372 1 98.32 297 VAL A CA 1
ATOM 2366 C C . VAL A 1 297 ? 18.586 -27.584 -5.818 1 98.32 297 VAL A C 1
ATOM 2368 O O . VAL A 1 297 ? 17.668 -28.178 -6.388 1 98.32 297 VAL A O 1
ATOM 2371 N N . ARG A 1 298 ? 19.73 -27.325 -6.395 1 97.58 298 ARG A N 1
ATOM 2372 C CA . ARG A 1 298 ? 20.01 -27.724 -7.771 1 97.58 298 ARG A CA 1
ATOM 2373 C C . ARG A 1 298 ? 19.853 -29.23 -7.947 1 97.58 298 ARG A C 1
ATOM 2375 O O . ARG A 1 298 ? 19.31 -29.69 -8.954 1 97.58 298 ARG A O 1
ATOM 2382 N N . ARG A 1 299 ? 20.2 -30.008 -6.985 1 96.91 299 ARG A N 1
ATOM 2383 C CA . ARG A 1 299 ? 20.152 -31.465 -7.054 1 96.91 299 ARG A CA 1
ATOM 2384 C C . ARG A 1 299 ? 18.728 -31.976 -6.866 1 96.91 299 ARG A C 1
ATOM 2386 O O . ARG A 1 299 ? 18.372 -33.041 -7.375 1 96.91 299 ARG A O 1
ATOM 2393 N N . ALA A 1 300 ? 17.976 -31.206 -6.173 1 96.79 300 ALA A N 1
ATOM 2394 C CA . ALA A 1 300 ? 16.606 -31.622 -5.882 1 96.79 300 ALA A CA 1
ATOM 2395 C C . ALA A 1 300 ? 15.676 -31.298 -7.048 1 96.79 300 ALA A C 1
ATOM 2397 O O . ALA A 1 300 ? 14.633 -31.935 -7.214 1 96.79 300 ALA A O 1
ATOM 2398 N N . ALA A 1 301 ? 16.037 -30.367 -7.917 1 96 301 ALA A N 1
ATOM 2399 C CA . ALA A 1 301 ? 15.169 -29.776 -8.931 1 96 301 ALA A CA 1
ATOM 2400 C C . ALA A 1 301 ? 14.711 -30.824 -9.941 1 96 301 ALA A C 1
ATOM 2402 O O . ALA A 1 301 ? 13.529 -30.891 -10.283 1 96 301 ALA A O 1
ATOM 2403 N N . PRO A 1 302 ? 15.545 -31.784 -10.383 1 93.87 302 PRO A N 1
ATOM 2404 C CA . PRO A 1 302 ? 15.121 -32.755 -11.395 1 93.87 302 PRO A CA 1
ATOM 2405 C C . PRO A 1 302 ? 14.001 -33.669 -10.902 1 93.87 302 PRO A C 1
ATOM 2407 O O . PRO A 1 302 ? 13.131 -34.061 -11.684 1 93.87 302 PRO A O 1
ATOM 2410 N N . ALA A 1 303 ? 13.962 -33.951 -9.633 1 91.9 303 ALA A N 1
ATOM 2411 C CA . ALA A 1 303 ? 12.936 -34.82 -9.063 1 91.9 303 ALA A CA 1
ATOM 2412 C C . ALA A 1 303 ? 11.583 -34.115 -9.02 1 91.9 303 ALA A C 1
ATOM 2414 O O . ALA A 1 303 ? 10.544 -34.762 -8.871 1 91.9 303 ALA A O 1
ATOM 2415 N N . LEU A 1 304 ? 11.613 -32.836 -9.212 1 89.47 304 LEU A N 1
ATOM 2416 C CA . LEU A 1 304 ? 10.401 -32.028 -9.134 1 89.47 304 LEU A CA 1
ATOM 2417 C C . LEU A 1 304 ? 10.115 -31.347 -10.468 1 89.47 304 LEU A C 1
ATOM 2419 O O . LEU A 1 304 ? 9.634 -30.212 -10.499 1 89.47 304 LEU A O 1
ATOM 2423 N N . SER A 1 305 ? 10.54 -31.947 -11.585 1 87.28 305 SER A N 1
ATOM 2424 C CA . SER A 1 305 ? 10.365 -31.387 -12.921 1 87.28 305 SER A CA 1
ATOM 2425 C C . SER A 1 305 ? 9.735 -32.403 -13.868 1 87.28 305 SER A C 1
ATOM 2427 O O . SER A 1 305 ? 9.998 -33.602 -13.763 1 87.28 305 SER A O 1
ATOM 2429 N N . MET B 1 1 ? -32.631 10.152 11.065 1 30.63 1 MET B N 1
ATOM 2430 C CA . MET B 1 1 ? -31.391 10.819 11.453 1 30.63 1 MET B CA 1
ATOM 2431 C C . MET B 1 1 ? -30.416 10.879 10.282 1 30.63 1 MET B C 1
ATOM 2433 O O . MET B 1 1 ? -30.209 9.88 9.59 1 30.63 1 MET B O 1
ATOM 2437 N N . SER B 1 2 ? -30.266 11.984 9.662 1 42.71 2 SER B N 1
ATOM 2438 C CA . SER B 1 2 ? -29.5 12.191 8.437 1 42.71 2 SER B CA 1
ATOM 2439 C C . SER B 1 2 ? -28.144 11.497 8.51 1 42.71 2 SER B C 1
ATOM 2441 O O . SER B 1 2 ? -27.319 11.822 9.367 1 42.71 2 SER B O 1
ATOM 2443 N N . THR B 1 3 ? -28.032 10.232 8.39 1 52.96 3 THR B N 1
ATOM 2444 C CA . THR B 1 3 ? -26.828 9.417 8.513 1 52.96 3 THR B CA 1
ATOM 2445 C C . THR B 1 3 ? -25.749 9.898 7.547 1 52.96 3 THR B C 1
ATOM 2447 O O . THR B 1 3 ? -25.958 9.915 6.333 1 52.96 3 THR B O 1
ATOM 2450 N N . GLY B 1 4 ? -25.074 11.18 7.893 1 62.16 4 GLY B N 1
ATOM 2451 C CA . GLY B 1 4 ? -23.902 11.681 7.193 1 62.16 4 GLY B CA 1
ATOM 2452 C C . GLY B 1 4 ? -23.67 11.004 5.856 1 62.16 4 GLY B C 1
ATOM 2453 O O . GLY B 1 4 ? -24.443 10.132 5.453 1 62.16 4 GLY B O 1
ATOM 2454 N N . PRO B 1 5 ? -22.896 11.535 5.012 1 71.49 5 PRO B N 1
ATOM 2455 C CA . PRO B 1 5 ? -22.635 10.992 3.677 1 71.49 5 PRO B CA 1
ATOM 2456 C C . PRO B 1 5 ? -22.328 9.496 3.699 1 71.49 5 PRO B C 1
ATOM 2458 O O . PRO B 1 5 ? -21.767 8.991 4.675 1 71.49 5 PRO B O 1
ATOM 2461 N N . VAL B 1 6 ? -22.859 8.831 2.8 1 85.71 6 VAL B N 1
ATOM 2462 C CA . VAL B 1 6 ? -22.614 7.399 2.659 1 85.71 6 VAL B CA 1
ATOM 2463 C C . VAL B 1 6 ? -21.402 7.168 1.76 1 85.71 6 VAL B C 1
ATOM 2465 O O . VAL B 1 6 ? -21.362 7.648 0.625 1 85.71 6 VAL B O 1
ATOM 2468 N N . PHE B 1 7 ? -20.399 6.687 2.38 1 92.87 7 PHE B N 1
ATOM 2469 C CA . PHE B 1 7 ? -19.173 6.352 1.665 1 92.87 7 PHE B CA 1
ATOM 2470 C C . PHE B 1 7 ? -19.03 4.843 1.514 1 92.87 7 PHE B C 1
ATOM 2472 O O . PHE B 1 7 ? -19.512 4.081 2.355 1 92.87 7 PHE B O 1
ATOM 2479 N N . THR B 1 8 ? -18.485 4.38 0.389 1 96.38 8 THR B N 1
ATOM 2480 C CA . THR B 1 8 ? -18.147 2.971 0.222 1 96.38 8 THR B CA 1
ATOM 2481 C C . THR B 1 8 ? -16.662 2.805 -0.091 1 96.38 8 THR B C 1
ATOM 2483 O O . THR B 1 8 ? -16.036 3.707 -0.651 1 96.38 8 THR B O 1
ATOM 2486 N N . TYR B 1 9 ? -16.146 1.691 0.232 1 96.79 9 TYR B N 1
ATOM 2487 C CA . TYR B 1 9 ? -14.763 1.381 -0.113 1 96.79 9 TYR B CA 1
ATOM 2488 C C . TYR B 1 9 ? -14.555 1.418 -1.622 1 96.79 9 TYR B C 1
ATOM 2490 O O . TYR B 1 9 ? -13.505 1.852 -2.1 1 96.79 9 TYR B O 1
ATOM 2498 N N . GLN B 1 10 ? -15.566 1.03 -2.34 1 96.14 10 GLN B N 1
ATOM 2499 C CA . GLN B 1 10 ? -15.493 1.023 -3.797 1 96.14 10 GLN B CA 1
ATOM 2500 C C . GLN B 1 10 ? -15.321 2.436 -4.347 1 96.14 10 GLN B C 1
ATOM 2502 O O . GLN B 1 10 ? -14.492 2.667 -5.23 1 96.14 10 GLN B O 1
ATOM 2507 N N . ASP B 1 11 ? -16.075 3.36 -3.819 1 95.34 11 ASP B N 1
ATOM 2508 C CA . ASP B 1 11 ? -15.984 4.745 -4.272 1 95.34 11 ASP B CA 1
ATOM 2509 C C . ASP B 1 11 ? -14.59 5.315 -4.02 1 95.34 11 ASP B C 1
ATOM 2511 O O . ASP B 1 11 ? -14.025 5.993 -4.881 1 95.34 11 ASP B O 1
ATOM 2515 N N . ALA B 1 12 ? -14.091 5.028 -2.804 1 95.68 12 ALA B N 1
ATOM 2516 C CA . ALA B 1 12 ? -12.772 5.537 -2.434 1 95.68 12 ALA B CA 1
ATOM 2517 C C . ALA B 1 12 ? -11.683 4.929 -3.314 1 95.68 12 ALA B C 1
ATOM 2519 O O . ALA B 1 12 ? -10.768 5.629 -3.753 1 95.68 12 ALA B O 1
ATOM 2520 N N . LEU B 1 13 ? -11.784 3.642 -3.541 1 95.49 13 LEU B N 1
ATOM 2521 C CA . LEU B 1 13 ? -10.811 2.955 -4.384 1 95.49 13 LEU B CA 1
ATOM 2522 C C . L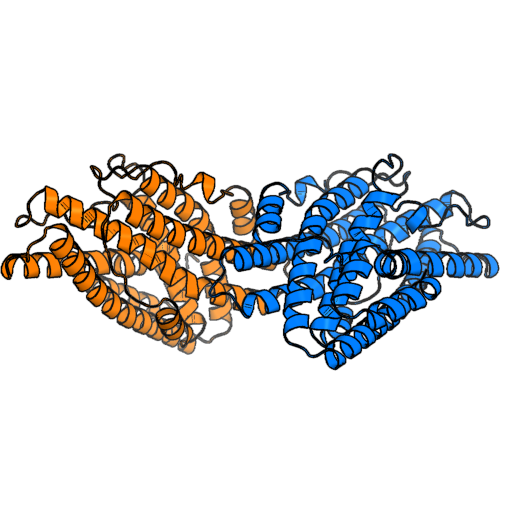EU B 1 13 ? -10.842 3.503 -5.806 1 95.49 13 LEU B C 1
ATOM 2524 O O . LEU B 1 13 ? -9.793 3.773 -6.395 1 95.49 13 LEU B O 1
ATOM 2528 N N . ASP B 1 14 ? -12.043 3.714 -6.404 1 94.27 14 ASP B N 1
ATOM 2529 C CA . ASP B 1 14 ? -12.197 4.25 -7.753 1 94.27 14 ASP B CA 1
ATOM 2530 C C . ASP B 1 14 ? -11.597 5.65 -7.86 1 94.27 14 ASP B C 1
ATOM 2532 O O . ASP B 1 14 ? -10.909 5.965 -8.833 1 94.27 14 ASP B O 1
ATOM 2536 N N . ALA B 1 15 ? -11.842 6.425 -6.877 1 92.99 15 ALA B N 1
ATOM 2537 C CA . ALA B 1 15 ? -11.327 7.792 -6.862 1 92.99 15 ALA B CA 1
ATOM 2538 C C . ALA B 1 15 ? -9.803 7.803 -6.79 1 92.99 15 ALA B C 1
ATOM 2540 O O . ALA B 1 15 ? -9.149 8.609 -7.456 1 92.99 15 ALA B O 1
ATOM 2541 N N . SER B 1 16 ? -9.24 6.921 -6.015 1 90.95 16 SER B N 1
ATOM 2542 C CA . SER B 1 16 ? -7.792 6.87 -5.838 1 90.95 16 SER B CA 1
ATOM 2543 C C . SER B 1 16 ? -7.091 6.464 -7.13 1 90.95 16 SER B C 1
ATOM 2545 O O . SER B 1 16 ? -5.983 6.924 -7.412 1 90.95 16 SER B O 1
ATOM 2547 N N . GLN B 1 17 ? -7.695 5.656 -7.86 1 89.1 17 GLN B N 1
ATOM 2548 C CA . GLN B 1 17 ? -7.106 5.177 -9.106 1 89.1 17 GLN B CA 1
ATOM 2549 C C . GLN B 1 17 ? -7.122 6.265 -10.177 1 89.1 17 GLN B C 1
ATOM 2551 O O . GLN B 1 17 ? -6.303 6.248 -11.098 1 89.1 17 GLN B O 1
ATOM 2556 N N . ARG B 1 18 ? -7.915 7.299 -9.994 1 88.13 18 ARG B N 1
ATOM 2557 C CA . ARG B 1 18 ? -8.048 8.367 -10.98 1 88.13 18 ARG B CA 1
ATOM 2558 C C . ARG B 1 18 ? -7.105 9.524 -10.665 1 88.13 18 ARG B C 1
ATOM 2560 O O . ARG B 1 18 ? -6.835 10.363 -11.526 1 88.13 18 ARG B O 1
ATOM 2567 N N . THR B 1 19 ? -6.653 9.6 -9.495 1 86.7 19 THR B N 1
ATOM 2568 C CA . THR B 1 19 ? -5.954 10.8 -9.048 1 86.7 19 THR B CA 1
ATOM 2569 C C . THR B 1 19 ? -4.486 10.497 -8.763 1 86.7 19 THR B C 1
ATOM 2571 O O . THR B 1 19 ? -3.828 11.23 -8.023 1 86.7 19 THR B O 1
ATOM 2574 N N . ARG B 1 20 ? -3.859 9.732 -9.416 1 86.54 20 ARG B N 1
ATOM 2575 C CA . ARG B 1 20 ? -2.493 9.309 -9.123 1 86.54 20 ARG B CA 1
ATOM 2576 C C . ARG B 1 20 ? -1.483 10.343 -9.608 1 86.54 20 ARG B C 1
ATOM 2578 O O . ARG B 1 20 ? -1.643 10.914 -10.689 1 86.54 20 ARG B O 1
ATOM 2585 N N . TRP B 1 21 ? -0.592 10.724 -8.807 1 93.58 21 TRP B N 1
ATOM 2586 C CA . TRP B 1 21 ? 0.541 11.592 -9.109 1 93.58 21 TRP B CA 1
ATOM 2587 C C . TRP B 1 21 ? 1.818 11.067 -8.461 1 93.58 21 TRP B C 1
ATOM 2589 O O . TRP B 1 21 ? 1.763 10.239 -7.548 1 93.58 21 TRP B O 1
ATOM 2599 N N . THR B 1 22 ? 2.987 11.468 -8.937 1 93.62 22 THR B N 1
ATOM 2600 C CA . THR B 1 22 ? 4.284 11.116 -8.37 1 93.62 22 THR B CA 1
ATOM 2601 C C . THR B 1 22 ? 4.915 12.319 -7.675 1 93.62 22 THR B C 1
ATOM 2603 O O . THR B 1 22 ? 4.431 13.444 -7.809 1 93.62 22 THR B O 1
ATOM 2606 N N . LEU B 1 23 ? 5.922 12.131 -6.957 1 95.96 23 LEU B N 1
ATOM 2607 C CA . LEU B 1 23 ? 6.6 13.212 -6.251 1 95.96 23 LEU B CA 1
ATOM 2608 C C . LEU B 1 23 ? 7.139 14.248 -7.232 1 95.96 23 LEU B C 1
ATOM 2610 O O . LEU B 1 23 ? 7.101 15.449 -6.956 1 95.96 23 LEU B O 1
ATOM 2614 N N . GLU B 1 24 ? 7.533 13.799 -8.447 1 92.76 24 GLU B N 1
ATOM 2615 C CA . GLU B 1 24 ? 8.126 14.674 -9.454 1 92.76 24 GLU B CA 1
ATOM 2616 C C . GLU B 1 24 ? 7.071 15.568 -10.099 1 92.76 24 GLU B C 1
ATOM 2618 O O . GLU B 1 24 ? 7.389 16.643 -10.61 1 92.76 24 GLU B O 1
ATOM 2623 N N . ASP B 1 25 ? 5.851 15.105 -10.004 1 92.81 25 ASP B N 1
ATOM 2624 C CA . ASP B 1 25 ? 4.749 15.897 -10.542 1 92.81 25 ASP B CA 1
ATOM 2625 C C . ASP B 1 25 ? 4.465 17.111 -9.66 1 92.81 25 ASP B C 1
ATOM 2627 O O . ASP B 1 25 ? 3.894 18.101 -10.123 1 92.81 25 ASP B O 1
ATOM 2631 N N . VAL B 1 26 ? 4.915 16.983 -8.415 1 95.85 26 VAL B N 1
ATOM 2632 C CA . VAL B 1 26 ? 4.41 17.93 -7.427 1 95.85 26 VAL B CA 1
ATOM 2633 C C . VAL B 1 26 ? 5.527 18.883 -7.007 1 95.85 26 VAL B C 1
ATOM 2635 O O . VAL B 1 26 ? 5.273 20.048 -6.694 1 95.85 26 VAL B O 1
ATOM 2638 N N . LEU B 1 27 ? 6.701 18.415 -7.038 1 97.08 27 LEU B N 1
ATOM 2639 C CA . LEU B 1 27 ? 7.849 19.175 -6.557 1 97.08 27 LEU B CA 1
ATOM 2640 C C . LEU B 1 27 ? 9.024 19.056 -7.522 1 97.08 27 LEU B C 1
ATOM 2642 O O . LEU B 1 27 ? 9.513 17.953 -7.777 1 97.08 27 LEU B O 1
ATOM 2646 N N . ASP B 1 28 ? 9.441 20.201 -8.115 1 96.7 28 ASP B N 1
ATOM 2647 C CA . ASP B 1 28 ? 10.65 20.275 -8.93 1 96.7 28 ASP B CA 1
ATOM 2648 C C . ASP B 1 28 ? 11.816 20.852 -8.131 1 96.7 28 ASP B C 1
ATOM 2650 O O . ASP B 1 28 ? 11.965 22.071 -8.031 1 96.7 28 ASP B O 1
ATOM 2654 N N . GLU B 1 29 ? 12.63 20.015 -7.653 1 95.59 29 GLU B N 1
ATOM 2655 C CA . GLU B 1 29 ? 13.697 20.424 -6.745 1 95.59 29 GLU B CA 1
ATOM 2656 C C . GLU B 1 29 ? 14.817 21.139 -7.495 1 95.59 29 GLU B C 1
ATOM 2658 O O . GLU B 1 29 ? 15.747 21.664 -6.879 1 95.59 29 GLU B O 1
ATOM 2663 N N . ARG B 1 30 ? 14.751 21.276 -8.86 1 96 30 ARG B N 1
ATOM 2664 C CA . ARG B 1 30 ? 15.73 22.004 -9.661 1 96 30 ARG B CA 1
ATOM 2665 C C . ARG B 1 30 ? 15.421 23.498 -9.679 1 96 30 ARG B C 1
ATOM 2667 O O . ARG B 1 30 ? 16.278 24.31 -10.032 1 96 30 ARG B O 1
ATOM 2674 N N . VAL B 1 31 ? 14.197 23.829 -9.294 1 97.6 31 VAL B N 1
ATOM 2675 C CA . VAL B 1 31 ? 13.739 25.214 -9.291 1 97.6 31 VAL B CA 1
ATOM 2676 C C . VAL B 1 31 ? 13.553 25.693 -7.853 1 97.6 31 VAL B C 1
ATOM 2678 O O . VAL B 1 31 ? 12.709 25.17 -7.122 1 97.6 31 VAL B O 1
ATOM 2681 N N . PRO B 1 32 ? 14.265 26.682 -7.505 1 97.83 32 PRO B N 1
ATOM 2682 C CA . PRO B 1 32 ? 14.089 27.189 -6.142 1 97.83 32 PRO B CA 1
ATOM 2683 C C . PRO B 1 32 ? 12.711 27.807 -5.916 1 97.83 32 PRO B C 1
ATOM 2685 O O . PRO B 1 32 ? 12.098 28.319 -6.857 1 97.83 32 PRO B O 1
ATOM 2688 N N . PHE B 1 33 ? 12.321 27.804 -4.639 1 98.25 33 PHE B N 1
ATOM 2689 C CA . PHE B 1 33 ? 11.054 28.443 -4.301 1 98.25 33 PHE B CA 1
ATOM 2690 C C . PHE B 1 33 ? 11.133 29.949 -4.516 1 98.25 33 PHE B C 1
ATOM 2692 O O . PHE B 1 33 ? 12.186 30.557 -4.312 1 98.25 33 PHE B O 1
ATOM 2699 N N . ASP B 1 34 ? 10.04 30.548 -4.899 1 97.97 34 ASP B N 1
ATOM 2700 C CA . ASP B 1 34 ? 9.928 32 -5.001 1 97.97 34 ASP B CA 1
ATOM 2701 C C . ASP B 1 34 ? 9.716 32.633 -3.628 1 97.97 34 ASP B C 1
ATOM 2703 O O . ASP B 1 34 ? 8.58 32.759 -3.165 1 97.97 34 ASP B O 1
ATOM 2707 N N . LEU B 1 35 ? 10.713 33.16 -3.008 1 97.41 35 LEU B N 1
ATOM 2708 C CA . LEU B 1 35 ? 10.687 33.644 -1.632 1 97.41 35 LEU B CA 1
ATOM 2709 C C . LEU B 1 35 ? 10.072 35.037 -1.558 1 97.41 35 LEU B C 1
ATOM 2711 O O . LEU B 1 35 ? 9.999 35.632 -0.48 1 97.41 35 LEU B O 1
ATOM 2715 N N . ARG B 1 36 ? 9.662 35.596 -2.599 1 97.62 36 ARG B N 1
ATOM 2716 C CA . ARG B 1 36 ? 8.933 36.86 -2.619 1 97.62 36 ARG B CA 1
ATOM 2717 C C . ARG B 1 36 ? 7.445 36.637 -2.368 1 97.62 36 ARG B C 1
ATOM 2719 O O . ARG B 1 36 ? 6.684 37.596 -2.223 1 97.62 36 ARG B O 1
ATOM 2726 N N . ARG B 1 37 ? 7.084 35.391 -2.28 1 98.13 37 ARG B N 1
ATOM 2727 C CA . ARG B 1 37 ? 5.675 35.039 -2.137 1 98.13 37 ARG B CA 1
ATOM 2728 C C . ARG B 1 37 ? 5.41 34.372 -0.791 1 98.13 37 ARG B C 1
ATOM 2730 O O . ARG B 1 37 ? 6.28 33.687 -0.251 1 98.13 37 ARG B O 1
ATOM 2737 N N . PRO B 1 38 ? 4.149 34.552 -0.342 1 98.33 38 PRO B N 1
ATOM 2738 C CA . PRO B 1 38 ? 3.773 33.768 0.837 1 98.33 38 PRO B CA 1
ATOM 2739 C C . PRO B 1 38 ? 3.574 32.287 0.522 1 98.33 38 PRO B C 1
ATOM 2741 O O . PRO B 1 38 ? 3.307 31.927 -0.628 1 98.33 38 PRO B O 1
ATOM 2744 N N . PHE B 1 39 ? 3.771 31.564 1.519 1 98.54 39 PHE B N 1
ATOM 2745 C CA . PHE B 1 39 ? 3.527 30.131 1.397 1 98.54 39 PHE B CA 1
ATOM 2746 C C . PHE B 1 39 ? 2.165 29.763 1.973 1 98.54 39 PHE B C 1
ATOM 2748 O O . PHE B 1 39 ? 1.33 29.178 1.281 1 98.54 39 PHE B O 1
ATOM 2755 N N . LEU B 1 40 ? 1.923 30.127 3.143 1 98.39 40 LEU B N 1
ATOM 2756 C CA . LEU B 1 40 ? 0.69 29.759 3.83 1 98.39 40 LEU B CA 1
ATOM 2757 C C . LEU B 1 40 ? -0.374 30.837 3.652 1 98.39 40 LEU B C 1
ATOM 2759 O O . LEU B 1 40 ? -0.095 32.026 3.825 1 98.39 40 LEU B O 1
ATOM 2763 N N . PRO B 1 41 ? -1.61 30.442 3.324 1 98.04 41 PRO B N 1
ATOM 2764 C CA . PRO B 1 41 ? -2.668 31.447 3.193 1 98.04 41 PRO B CA 1
ATOM 2765 C C . PRO B 1 41 ? -2.914 32.217 4.488 1 98.04 41 PRO B C 1
ATOM 2767 O O . PRO B 1 41 ? -2.748 31.666 5.58 1 98.04 41 PRO B O 1
ATOM 2770 N N . GLU B 1 42 ? -3.392 33.391 4.336 1 97.17 42 GLU B N 1
ATOM 2771 C CA . GLU B 1 42 ? -3.501 34.316 5.459 1 97.17 42 GLU B CA 1
ATOM 2772 C C . GLU B 1 42 ? -4.501 33.811 6.496 1 97.17 42 GLU B C 1
ATOM 2774 O O . GLU B 1 42 ? -4.292 33.976 7.699 1 97.17 42 GLU B O 1
ATOM 2779 N N . PRO B 1 43 ? -5.584 33.13 6.114 1 96.88 43 PRO B N 1
ATOM 2780 C CA . PRO B 1 43 ? -6.502 32.636 7.143 1 96.88 43 PRO B CA 1
ATOM 2781 C C . PRO B 1 43 ? -5.858 31.599 8.06 1 96.88 43 PRO B C 1
ATOM 2783 O O . PRO B 1 43 ? -6.347 31.36 9.167 1 96.88 43 PRO B O 1
ATOM 2786 N N . LEU B 1 44 ? -4.771 31.026 7.615 1 98.09 44 LEU B N 1
ATOM 2787 C CA . LEU B 1 44 ? -4.057 30.031 8.409 1 98.09 44 LEU B CA 1
ATOM 2788 C C . LEU B 1 44 ? -2.827 30.644 9.07 1 98.09 44 LEU B C 1
ATOM 2790 O O . LEU B 1 44 ? -2.554 30.383 10.244 1 98.09 44 LEU B O 1
ATOM 2794 N N . ALA B 1 45 ? -2.117 31.498 8.393 1 97.79 45 ALA B N 1
ATOM 2795 C CA . ALA B 1 45 ? -0.859 32.06 8.877 1 97.79 45 ALA B CA 1
ATOM 2796 C C . ALA B 1 45 ? -1.109 33.22 9.837 1 97.79 45 ALA B C 1
ATOM 2798 O O . ALA B 1 45 ? -0.419 33.356 10.85 1 97.79 45 ALA B O 1
ATOM 2799 N N . ARG B 1 46 ? -2.008 34.143 9.518 1 97.54 46 ARG B N 1
ATOM 2800 C CA . ARG B 1 46 ? -2.397 35.336 10.263 1 97.54 46 ARG B CA 1
ATOM 2801 C C . ARG B 1 46 ? -1.187 36.215 10.561 1 97.54 46 ARG B C 1
ATOM 2803 O O . ARG B 1 46 ? -0.985 36.636 11.702 1 97.54 46 ARG B O 1
ATOM 2810 N N . THR B 1 47 ? -0.418 36.48 9.566 1 97.52 47 THR B N 1
ATOM 2811 C CA . THR B 1 47 ? 0.766 37.313 9.741 1 97.52 47 THR B CA 1
ATOM 2812 C C . THR B 1 47 ? 0.485 38.751 9.313 1 97.52 47 THR B C 1
ATOM 2814 O O . THR B 1 47 ? 1.19 39.675 9.723 1 97.52 47 THR B O 1
ATOM 2817 N N . ALA B 1 48 ? -0.578 38.938 8.551 1 93.27 48 ALA B N 1
ATOM 2818 C CA . ALA B 1 48 ? -0.858 40.251 7.975 1 93.27 48 ALA B CA 1
ATOM 2819 C C . ALA B 1 48 ? -1.27 41.248 9.054 1 93.27 48 ALA B C 1
ATOM 2821 O O . ALA B 1 48 ? -1.049 42.453 8.912 1 93.27 48 ALA B O 1
ATOM 2822 N N . ARG B 1 49 ? -1.778 40.794 10.138 1 90.23 49 ARG B N 1
ATOM 2823 C CA . ARG B 1 49 ? -2.33 41.698 11.141 1 90.23 49 ARG B CA 1
ATOM 2824 C C . ARG B 1 49 ? -1.272 42.089 12.167 1 90.23 49 ARG B C 1
ATOM 2826 O O . ARG B 1 49 ? -1.536 42.894 13.063 1 90.23 49 ARG B O 1
ATOM 2833 N N . LEU B 1 50 ? -0.099 41.515 11.95 1 96.3 50 LEU B N 1
ATOM 2834 C CA . LEU B 1 50 ? 0.976 41.85 12.878 1 96.3 50 LEU B CA 1
ATOM 2835 C C . LEU B 1 50 ? 1.57 43.215 12.552 1 96.3 50 LEU B C 1
ATOM 2837 O O . LEU B 1 50 ? 2.626 43.303 11.92 1 96.3 50 LEU B O 1
ATOM 2841 N N . GLY B 1 51 ? 1.002 44.243 13.066 1 91.04 51 GLY B N 1
ATOM 2842 C CA . GLY B 1 51 ? 1.333 45.62 12.736 1 91.04 51 GLY B CA 1
ATOM 2843 C C . GLY B 1 51 ? 2.695 46.047 13.25 1 91.04 51 GLY B C 1
ATOM 2844 O O . GLY B 1 51 ? 3.306 46.973 12.712 1 91.04 51 GLY B O 1
ATOM 2845 N N . SER B 1 52 ? 3.181 45.409 14.195 1 93.38 52 SER B N 1
ATOM 2846 C CA . SER B 1 52 ? 4.453 45.791 14.798 1 93.38 52 SER B CA 1
ATOM 2847 C C . SER B 1 52 ? 5.631 45.287 13.971 1 93.38 52 SER B C 1
ATOM 2849 O O . SER B 1 52 ? 6.765 45.732 14.161 1 93.38 52 SER B O 1
ATOM 2851 N N . LEU B 1 53 ? 5.342 44.336 13.059 1 95.67 53 LEU B N 1
ATOM 2852 C CA . LEU B 1 53 ? 6.401 43.779 12.225 1 95.67 53 LEU B CA 1
ATOM 2853 C C . LEU B 1 53 ? 6.46 44.487 10.876 1 95.67 53 LEU B C 1
ATOM 2855 O O . LEU B 1 53 ? 5.422 44.825 10.302 1 95.67 53 LEU B O 1
ATOM 2859 N N . ALA B 1 54 ? 7.61 44.628 10.438 1 95.66 54 ALA B N 1
ATOM 2860 C CA . ALA B 1 54 ? 7.804 45.136 9.082 1 95.66 54 ALA B CA 1
ATOM 2861 C C . ALA B 1 54 ? 7.297 44.138 8.045 1 95.66 54 ALA B C 1
ATOM 2863 O O . ALA B 1 54 ? 7.248 42.933 8.305 1 95.66 54 ALA B O 1
ATOM 2864 N N . PRO B 1 55 ? 6.917 44.632 6.897 1 96.31 55 PRO B N 1
ATOM 2865 C CA . PRO B 1 55 ? 6.394 43.757 5.845 1 96.31 55 PRO B CA 1
ATOM 2866 C C . PRO B 1 55 ? 7.333 42.598 5.519 1 96.31 55 PRO B C 1
ATOM 2868 O O . PRO B 1 55 ? 6.879 41.472 5.305 1 96.31 55 PRO B O 1
ATOM 2871 N N . ARG B 1 56 ? 8.566 42.861 5.53 1 96.09 56 ARG B N 1
ATOM 2872 C CA . ARG B 1 56 ? 9.546 41.817 5.248 1 96.09 56 ARG B CA 1
ATOM 2873 C C . ARG B 1 56 ? 9.516 40.733 6.32 1 96.09 56 ARG B C 1
ATOM 2875 O O . ARG B 1 56 ? 9.615 39.544 6.011 1 96.09 56 ARG B O 1
ATOM 2882 N N . ASP B 1 57 ? 9.425 41.165 7.539 1 97.33 57 ASP B N 1
ATOM 2883 C CA . ASP B 1 57 ? 9.399 40.218 8.65 1 97.33 57 ASP B CA 1
ATOM 2884 C C . ASP B 1 57 ? 8.108 39.403 8.647 1 97.33 57 ASP B C 1
ATOM 2886 O O . ASP B 1 57 ? 8.11 38.225 9.01 1 97.33 57 ASP B O 1
ATOM 2890 N N . ARG B 1 58 ? 7.027 40.037 8.232 1 97.96 58 ARG B N 1
ATOM 2891 C CA . ARG B 1 58 ? 5.76 39.323 8.117 1 97.96 58 ARG B CA 1
ATOM 2892 C C . ARG B 1 58 ? 5.842 38.229 7.058 1 97.96 58 ARG B C 1
ATOM 2894 O O . ARG B 1 58 ? 5.348 37.119 7.265 1 97.96 58 ARG B O 1
ATOM 2901 N N . LEU B 1 59 ? 6.458 38.56 5.957 1 98 59 LEU B N 1
ATOM 2902 C CA . LEU B 1 59 ? 6.621 37.584 4.885 1 98 59 LEU B CA 1
ATOM 2903 C C . LEU B 1 59 ? 7.51 36.428 5.332 1 98 59 LEU B C 1
ATOM 2905 O O . LEU B 1 59 ? 7.208 35.265 5.058 1 98 59 LEU B O 1
ATOM 2909 N N . LEU B 1 60 ? 8.553 36.766 6.02 1 97.94 60 LEU B N 1
ATOM 2910 C CA . LEU B 1 60 ? 9.455 35.746 6.543 1 97.94 60 LEU B CA 1
ATOM 2911 C C . LEU B 1 60 ? 8.72 34.805 7.492 1 97.94 60 LEU B C 1
ATOM 2913 O O . LEU B 1 60 ? 8.877 33.585 7.409 1 97.94 60 LEU B O 1
ATOM 2917 N N . LEU B 1 61 ? 7.975 35.387 8.348 1 98.58 61 LEU B N 1
ATOM 2918 C CA . LEU B 1 61 ? 7.213 34.571 9.288 1 98.58 61 LEU B CA 1
ATOM 2919 C C . LEU B 1 61 ? 6.222 33.677 8.552 1 98.58 61 LEU B C 1
ATOM 2921 O O . LEU B 1 61 ? 6.028 32.518 8.926 1 98.58 61 LEU B O 1
ATOM 2925 N N . ASN B 1 62 ? 5.597 34.237 7.553 1 98.61 62 ASN B N 1
ATOM 2926 C CA . ASN B 1 62 ? 4.675 33.448 6.743 1 98.61 62 ASN B CA 1
ATOM 2927 C C . ASN B 1 62 ? 5.366 32.233 6.131 1 98.61 62 ASN B C 1
ATOM 2929 O O . ASN B 1 62 ? 4.822 31.127 6.155 1 98.61 62 ASN B O 1
ATOM 2933 N N . GLN B 1 63 ? 6.507 32.461 5.611 1 98.74 63 GLN B N 1
ATOM 2934 C CA . GLN B 1 63 ? 7.275 31.39 4.986 1 98.74 63 GLN B CA 1
ATOM 2935 C C . GLN B 1 63 ? 7.712 30.353 6.017 1 98.74 63 GLN B C 1
ATOM 2937 O O . GLN B 1 63 ? 7.638 29.149 5.764 1 98.74 63 GLN B O 1
ATOM 2942 N N . ILE B 1 64 ? 8.072 30.77 7.19 1 98.76 64 ILE B N 1
ATOM 2943 C CA . ILE B 1 64 ? 8.426 29.884 8.293 1 98.76 64 ILE B CA 1
ATOM 2944 C C . ILE B 1 64 ? 7.212 29.049 8.695 1 98.76 64 ILE B C 1
ATOM 2946 O O . ILE B 1 64 ? 7.323 27.839 8.902 1 98.76 64 ILE B O 1
ATOM 2950 N N . ARG B 1 65 ? 6.102 29.699 8.751 1 98.64 65 ARG B N 1
ATOM 2951 C CA . ARG B 1 65 ? 4.851 29.021 9.076 1 98.64 65 ARG B CA 1
ATOM 2952 C C . ARG B 1 65 ? 4.48 28.01 7.996 1 98.64 65 ARG B C 1
ATOM 2954 O O . ARG B 1 65 ? 3.938 26.944 8.297 1 98.64 65 ARG B O 1
ATOM 2961 N N . GLY B 1 66 ? 4.668 28.395 6.765 1 98.59 66 GLY B N 1
ATOM 2962 C CA . GLY B 1 66 ? 4.45 27.448 5.683 1 98.59 66 GLY B CA 1
ATOM 2963 C C . GLY B 1 66 ? 5.31 26.203 5.797 1 98.59 66 GLY B C 1
ATOM 2964 O O . GLY B 1 66 ? 4.826 25.088 5.595 1 98.59 66 GLY B O 1
ATOM 2965 N N . HIS B 1 67 ? 6.566 26.445 6.111 1 98.68 67 HIS B N 1
ATOM 2966 C CA . HIS B 1 67 ? 7.479 25.338 6.37 1 98.68 67 HIS B CA 1
ATOM 2967 C C . HIS B 1 67 ? 6.964 24.451 7.499 1 98.68 67 HIS B C 1
ATOM 2969 O O . HIS B 1 67 ? 6.891 23.229 7.35 1 98.68 67 HIS B O 1
ATOM 2975 N N . ALA B 1 68 ? 6.608 25.031 8.61 1 98.68 68 ALA B N 1
ATOM 2976 C CA . ALA B 1 68 ? 6.126 24.279 9.766 1 98.68 68 ALA B CA 1
ATOM 2977 C C . ALA B 1 68 ? 4.856 23.505 9.426 1 98.68 68 ALA B C 1
ATOM 2979 O O . ALA B 1 68 ? 4.682 22.364 9.859 1 98.68 68 ALA B O 1
ATOM 2980 N N . TYR B 1 69 ? 3.985 24.101 8.661 1 98.62 69 TYR B N 1
ATOM 2981 C CA . TYR B 1 69 ? 2.71 23.509 8.273 1 98.62 69 TYR B CA 1
ATOM 2982 C C . TYR B 1 69 ? 2.918 22.159 7.597 1 98.62 69 TYR B C 1
ATOM 2984 O O . TYR B 1 69 ? 2.33 21.156 8.006 1 98.62 69 TYR B O 1
ATOM 2992 N N . LEU B 1 70 ? 3.779 22.06 6.618 1 98.33 70 LEU B N 1
ATOM 2993 C CA . LEU B 1 70 ? 3.988 20.822 5.875 1 98.33 70 LEU B CA 1
ATOM 2994 C C . LEU B 1 70 ? 4.834 19.841 6.679 1 98.33 70 LEU B C 1
ATOM 2996 O O . LEU B 1 70 ? 4.64 18.627 6.587 1 98.33 70 LEU B O 1
ATOM 3000 N N . CYS B 1 71 ? 5.732 20.388 7.49 1 98.12 71 CYS B N 1
ATOM 3001 C CA . CYS B 1 71 ? 6.536 19.5 8.322 1 98.12 71 CYS B CA 1
ATOM 3002 C C . CYS B 1 71 ? 5.68 18.829 9.39 1 98.12 71 CYS B C 1
ATOM 3004 O O . CYS B 1 71 ? 5.901 17.664 9.727 1 98.12 71 CYS B O 1
ATOM 3006 N N . ILE B 1 72 ? 4.717 19.535 9.899 1 98.22 72 ILE B N 1
ATOM 3007 C CA . ILE B 1 72 ? 3.809 18.964 10.887 1 98.22 72 ILE B CA 1
ATOM 3008 C C . ILE B 1 72 ? 2.92 17.914 10.225 1 98.22 72 ILE B C 1
ATOM 3010 O O . ILE B 1 72 ? 2.631 16.872 10.818 1 98.22 72 ILE B O 1
ATOM 3014 N N . PHE B 1 73 ? 2.485 18.118 8.973 1 97.74 73 PHE B N 1
ATOM 3015 C CA . PHE B 1 73 ? 1.79 17.068 8.238 1 97.74 73 PHE B CA 1
ATOM 3016 C C . PHE B 1 73 ? 2.666 15.827 8.11 1 97.74 73 PHE B C 1
ATOM 3018 O O . PHE B 1 73 ? 2.188 14.704 8.281 1 97.74 73 PHE B O 1
ATOM 3025 N N . GLY B 1 74 ? 3.976 16.087 7.805 1 95.99 74 GLY B N 1
ATOM 3026 C CA . GLY B 1 74 ? 4.898 14.963 7.759 1 95.99 74 GLY B CA 1
ATOM 3027 C C . GLY B 1 74 ? 4.941 14.174 9.054 1 95.99 74 GLY B C 1
ATOM 3028 O O . GLY B 1 74 ? 5 12.943 9.035 1 95.99 74 GLY B O 1
ATOM 3029 N N . LEU B 1 75 ? 4.877 14.918 10.119 1 95.55 75 LEU B N 1
ATOM 3030 C CA . LEU B 1 75 ? 4.9 14.323 11.451 1 95.55 75 LEU B CA 1
ATOM 3031 C C . LEU B 1 75 ? 3.642 13.497 11.699 1 95.55 75 LEU B C 1
ATOM 3033 O O . LEU B 1 75 ? 3.722 12.373 12.2 1 95.55 75 LEU B O 1
ATOM 3037 N N . VAL B 1 76 ? 2.494 13.966 11.305 1 96.54 76 VAL B N 1
ATOM 3038 C CA . VAL B 1 76 ? 1.228 13.31 11.614 1 96.54 76 VAL B CA 1
ATOM 3039 C C . VAL B 1 76 ? 1.064 12.066 10.743 1 96.54 76 VAL B C 1
ATOM 3041 O O . VAL B 1 76 ? 0.483 11.069 11.177 1 96.54 76 VAL B O 1
ATOM 3044 N N . GLU B 1 77 ? 1.603 12.122 9.585 1 96.89 77 GLU B N 1
ATOM 3045 C CA . GLU B 1 77 ? 1.52 10.968 8.694 1 96.89 77 GLU B CA 1
ATOM 3046 C C . GLU B 1 77 ? 2.242 9.761 9.286 1 96.89 77 GLU B C 1
ATOM 3048 O O . GLU B 1 77 ? 1.909 8.617 8.971 1 96.89 77 GLU B O 1
ATOM 3053 N N . GLU B 1 78 ? 3.189 10.043 10.114 1 95.67 78 GLU B N 1
ATOM 3054 C CA . GLU B 1 78 ? 4.017 8.968 10.65 1 95.67 78 GLU B CA 1
ATOM 3055 C C . GLU B 1 78 ? 3.253 8.146 11.684 1 95.67 78 GLU B C 1
ATOM 3057 O O . GLU B 1 78 ? 3.665 7.037 12.03 1 95.67 78 GLU B O 1
ATOM 3062 N N . PHE B 1 79 ? 2.142 8.655 12.199 1 97.34 79 PHE B N 1
ATOM 3063 C CA . PHE B 1 79 ? 1.337 7.754 13.016 1 97.34 79 PHE B CA 1
ATOM 3064 C C . PHE B 1 79 ? 0.099 7.295 12.255 1 97.34 79 PHE B C 1
ATOM 3066 O O . PHE B 1 79 ? -0.506 6.278 12.599 1 97.34 79 PHE B O 1
ATOM 3073 N N . ILE B 1 80 ? -0.335 8.018 11.233 1 98.56 80 ILE B N 1
ATOM 3074 C CA . ILE B 1 80 ? -1.474 7.592 10.428 1 98.56 80 ILE B CA 1
ATOM 3075 C C . ILE B 1 80 ? -1.122 6.312 9.673 1 98.56 80 ILE B C 1
ATOM 3077 O O . ILE B 1 80 ? -1.92 5.373 9.624 1 98.56 80 ILE B O 1
ATOM 3081 N N . LEU B 1 81 ? 0.083 6.264 9.16 1 98.16 81 LEU B N 1
ATOM 3082 C CA . LEU B 1 81 ? 0.536 5.138 8.35 1 98.16 81 LEU B CA 1
ATOM 3083 C C . LEU B 1 81 ? 0.472 3.837 9.143 1 98.16 81 LEU B C 1
ATOM 3085 O O . LEU B 1 81 ? -0.25 2.911 8.767 1 98.16 81 LEU B O 1
ATOM 3089 N N . PRO B 1 82 ? 1.145 3.708 10.298 1 97.46 82 PRO B N 1
ATOM 3090 C CA . PRO B 1 82 ? 1.065 2.43 11.011 1 97.46 82 PRO B CA 1
ATOM 3091 C C . PRO B 1 82 ? -0.343 2.125 11.518 1 97.46 82 PRO B C 1
ATOM 3093 O O . PRO B 1 82 ? -0.729 0.957 11.614 1 97.46 82 PRO B O 1
ATOM 3096 N N . PHE B 1 83 ? -1.159 3.139 11.833 1 98.51 83 PHE B N 1
ATOM 3097 C CA . PHE B 1 83 ? -2.522 2.902 12.295 1 98.51 83 PHE B CA 1
ATOM 3098 C C . PHE B 1 83 ? -3.354 2.235 11.207 1 98.51 83 PHE B C 1
ATOM 3100 O O . PHE B 1 83 ? -4.015 1.224 11.455 1 98.51 83 PHE B O 1
ATOM 3107 N N . VAL B 1 84 ? -3.327 2.824 9.977 1 98.44 84 VAL B N 1
ATOM 3108 C CA . VAL B 1 84 ? -4.123 2.294 8.875 1 98.44 84 VAL B CA 1
ATOM 3109 C C . VAL B 1 84 ? -3.573 0.936 8.446 1 98.44 84 VAL B C 1
ATOM 3111 O O . VAL B 1 84 ? -4.337 0.024 8.121 1 98.44 84 VAL B O 1
ATOM 3114 N N . LEU B 1 85 ? -2.271 0.838 8.489 1 98.05 85 LEU B N 1
ATOM 3115 C CA . LEU B 1 85 ? -1.628 -0.422 8.134 1 98.05 85 LEU B CA 1
ATOM 3116 C C . LEU B 1 85 ? -2.078 -1.543 9.066 1 98.05 85 LEU B C 1
ATOM 3118 O O . LEU B 1 85 ? -2.44 -2.629 8.607 1 98.05 85 LEU B O 1
ATOM 3122 N N . ASP B 1 86 ? -2.093 -1.293 10.333 1 97.37 86 ASP B N 1
ATOM 3123 C CA . ASP B 1 86 ? -2.498 -2.293 11.316 1 97.37 86 ASP B CA 1
ATOM 3124 C C . ASP B 1 86 ? -3.979 -2.636 11.173 1 97.37 86 ASP B C 1
ATOM 3126 O O . ASP B 1 86 ? -4.375 -3.789 11.356 1 97.37 86 ASP B O 1
ATOM 3130 N N . HIS B 1 87 ? -4.76 -1.61 10.868 1 97.23 87 HIS B N 1
ATOM 3131 C CA . HIS B 1 87 ? -6.179 -1.856 10.639 1 97.23 87 HIS B CA 1
ATOM 3132 C C . HIS B 1 87 ? -6.394 -2.747 9.42 1 97.23 87 HIS B C 1
ATOM 3134 O O . HIS B 1 87 ? -7.184 -3.692 9.468 1 97.23 87 HIS B O 1
ATOM 3140 N N . ALA B 1 88 ? -5.681 -2.455 8.368 1 96.95 88 ALA B N 1
ATOM 3141 C CA . ALA B 1 88 ? -5.785 -3.256 7.151 1 96.95 88 ALA B CA 1
ATOM 3142 C C . ALA B 1 88 ? -5.316 -4.687 7.394 1 96.95 88 ALA B C 1
ATOM 3144 O O . ALA B 1 88 ? -5.945 -5.641 6.93 1 96.95 88 ALA B O 1
ATOM 3145 N N . ARG B 1 89 ? -4.223 -4.874 8.171 1 96.55 89 ARG B N 1
ATOM 3146 C CA . ARG B 1 89 ? -3.593 -6.166 8.424 1 96.55 89 ARG B CA 1
ATOM 3147 C C . ARG B 1 89 ? -4.538 -7.099 9.173 1 96.55 89 ARG B C 1
ATOM 3149 O O . ARG B 1 89 ? -4.511 -8.314 8.968 1 96.55 89 ARG B O 1
ATOM 3156 N N . SER B 1 90 ? -5.392 -6.514 9.913 1 93.85 90 SER B N 1
ATOM 3157 C CA . SER B 1 90 ? -6.263 -7.309 10.773 1 93.85 90 SER B CA 1
ATOM 3158 C C . SER B 1 90 ? -7.33 -8.035 9.96 1 93.85 90 SER B C 1
ATOM 3160 O O . SER B 1 90 ? -7.94 -8.992 10.441 1 93.85 90 SER B O 1
ATOM 3162 N N . GLN B 1 91 ? -7.579 -7.589 8.691 1 91.57 91 GLN B N 1
ATOM 3163 C CA . GLN B 1 91 ? -8.594 -8.225 7.858 1 91.57 91 GLN B CA 1
ATOM 3164 C C . GLN B 1 91 ? -8.184 -8.214 6.388 1 91.57 91 GLN B C 1
ATOM 3166 O O . GLN B 1 91 ? -8.812 -7.541 5.568 1 91.57 91 GLN B O 1
ATOM 3171 N N . LEU B 1 92 ? -7.321 -9.054 6.148 1 92.42 92 LEU B N 1
ATOM 3172 C CA . LEU B 1 92 ? -6.849 -9.112 4.768 1 92.42 92 LEU B CA 1
ATOM 3173 C C . LEU B 1 92 ? -7.726 -10.037 3.932 1 92.42 92 LEU B C 1
ATOM 3175 O O . LEU B 1 92 ? -7.834 -9.866 2.715 1 92.42 92 LEU B O 1
ATOM 3179 N N . ALA B 1 93 ? -8.32 -11.033 4.781 1 83.84 93 ALA B N 1
ATOM 3180 C CA . ALA B 1 93 ? -9.111 -12.051 4.095 1 83.84 93 ALA B CA 1
ATOM 3181 C C . ALA B 1 93 ? -10.578 -11.639 4.007 1 83.84 93 ALA B C 1
ATOM 3183 O O . ALA B 1 93 ? -11.092 -10.956 4.895 1 83.84 93 ALA B O 1
ATOM 3184 N N . GLY B 1 94 ? -11.214 -11.5 2.85 1 81.24 94 GLY B N 1
ATOM 3185 C CA . GLY B 1 94 ? -12.635 -11.214 2.734 1 81.24 94 GLY B CA 1
ATOM 3186 C C . GLY B 1 94 ? -12.958 -10.233 1.623 1 81.24 94 GLY B C 1
ATOM 3187 O O . GLY B 1 94 ? -12.731 -10.522 0.447 1 81.24 94 GLY B O 1
ATOM 3188 N N . ASP B 1 95 ? -13.148 -8.964 2.118 1 93.22 95 ASP B N 1
ATOM 3189 C CA . ASP B 1 95 ? -13.567 -7.919 1.189 1 93.22 95 ASP B CA 1
ATOM 3190 C C . ASP B 1 95 ? -12.372 -7.348 0.429 1 93.22 95 ASP B C 1
ATOM 3192 O O . ASP B 1 95 ? -11.672 -6.467 0.933 1 93.22 95 ASP B O 1
ATOM 3196 N N . ASP B 1 96 ? -12.211 -7.793 -0.773 1 95.98 96 ASP B N 1
ATOM 3197 C CA . ASP B 1 96 ? -11.048 -7.433 -1.579 1 95.98 96 ASP B CA 1
ATOM 3198 C C . ASP B 1 96 ? -11.022 -5.933 -1.865 1 95.98 96 ASP B C 1
ATOM 3200 O O . ASP B 1 96 ? -9.951 -5.326 -1.923 1 95.98 96 ASP B O 1
ATOM 3204 N N . VAL B 1 97 ? -12.183 -5.354 -2.04 1 97.22 97 VAL B N 1
ATOM 3205 C CA . VAL B 1 97 ? -12.273 -3.924 -2.318 1 97.22 97 VAL B CA 1
ATOM 3206 C C . VAL B 1 97 ? -11.791 -3.131 -1.106 1 97.22 97 VAL B C 1
ATOM 3208 O O . VAL B 1 97 ? -11.002 -2.193 -1.244 1 97.22 97 VAL B O 1
ATOM 3211 N N . ARG B 1 98 ? -12.283 -3.532 0.076 1 97.36 98 ARG B N 1
ATOM 3212 C CA . ARG B 1 98 ? -11.85 -2.904 1.32 1 97.36 98 ARG B CA 1
ATOM 3213 C C . ARG B 1 98 ? -10.338 -3.008 1.488 1 97.36 98 ARG B C 1
ATOM 3215 O O . ARG B 1 98 ? -9.672 -2.017 1.794 1 97.36 98 ARG B O 1
ATOM 3222 N N . THR B 1 99 ? -9.831 -4.189 1.298 1 97.6 99 THR B N 1
ATOM 3223 C CA . THR B 1 99 ? -8.403 -4.439 1.464 1 97.6 99 THR B CA 1
ATOM 3224 C C . THR B 1 99 ? -7.588 -3.575 0.506 1 97.6 99 THR B C 1
ATOM 3226 O O . THR B 1 99 ? -6.625 -2.924 0.916 1 97.6 99 THR B O 1
ATOM 3229 N N . ARG B 1 100 ? -7.987 -3.525 -0.716 1 97.82 100 ARG B N 1
ATOM 3230 C CA . ARG B 1 100 ? -7.266 -2.747 -1.718 1 97.82 100 ARG B CA 1
ATOM 3231 C C . ARG B 1 100 ? -7.33 -1.256 -1.405 1 97.82 100 ARG B C 1
ATOM 3233 O O . ARG B 1 100 ? -6.335 -0.543 -1.547 1 97.82 100 ARG B O 1
ATOM 3240 N N . ALA B 1 101 ? -8.521 -0.786 -0.993 1 97.98 101 ALA B N 1
ATOM 3241 C CA . ALA B 1 101 ? -8.683 0.63 -0.672 1 97.98 101 ALA B CA 1
ATOM 3242 C C . ALA B 1 101 ? -7.765 1.041 0.476 1 97.98 101 ALA B C 1
ATOM 3244 O O . ALA B 1 101 ? -7.106 2.081 0.41 1 97.98 101 ALA B O 1
ATOM 3245 N N . LEU B 1 102 ? -7.663 0.185 1.491 1 98.19 102 LEU B N 1
ATOM 3246 C CA . LEU B 1 102 ? -6.871 0.517 2.67 1 98.19 102 LEU B CA 1
ATOM 3247 C C . LEU B 1 102 ? -5.379 0.412 2.37 1 98.19 102 LEU B C 1
ATOM 3249 O O . LEU B 1 102 ? -4.588 1.231 2.843 1 98.19 102 LEU B O 1
ATOM 3253 N N . LEU B 1 103 ? -4.986 -0.527 1.59 1 97.76 103 LEU B N 1
ATOM 3254 C CA . LEU B 1 103 ? -3.569 -0.675 1.274 1 97.76 103 LEU B CA 1
ATOM 3255 C C . LEU B 1 103 ? -3.109 0.417 0.314 1 97.76 103 LEU B C 1
ATOM 3257 O O . LEU B 1 103 ? -1.959 0.857 0.373 1 97.76 103 LEU B O 1
ATOM 3261 N N . HIS B 1 104 ? -4.012 0.856 -0.533 1 97.31 104 HIS B N 1
ATOM 3262 C CA . HIS B 1 104 ? -3.703 2.022 -1.352 1 97.31 104 HIS B CA 1
ATOM 3263 C C . HIS B 1 104 ? -3.515 3.267 -0.49 1 97.31 104 HIS B C 1
ATOM 3265 O O . HIS B 1 104 ? -2.614 4.07 -0.74 1 97.31 104 HIS B O 1
ATOM 3271 N N . PHE B 1 105 ? -4.395 3.39 0.497 1 98.25 105 PHE B N 1
ATOM 3272 C CA . PHE B 1 105 ? -4.29 4.464 1.478 1 98.25 105 PHE B CA 1
ATOM 3273 C C . PHE B 1 105 ? -2.932 4.436 2.168 1 98.25 105 PHE B C 1
ATOM 3275 O O . PHE B 1 105 ? -2.266 5.467 2.28 1 98.25 105 PHE B O 1
ATOM 3282 N N . VAL B 1 106 ? -2.462 3.31 2.552 1 97.9 106 VAL B N 1
ATOM 3283 C CA . VAL B 1 106 ? -1.194 3.101 3.242 1 97.9 106 VAL B CA 1
ATOM 3284 C C . VAL B 1 106 ? -0.038 3.523 2.337 1 97.9 106 VAL B C 1
ATOM 3286 O O . VAL B 1 106 ? 0.878 4.223 2.776 1 97.9 106 VAL B O 1
ATOM 3289 N N . GLU B 1 107 ? -0.112 3.123 1.13 1 96.85 107 GLU B N 1
ATOM 3290 C CA . GLU B 1 107 ? 0.925 3.479 0.166 1 96.85 107 GLU B CA 1
ATOM 3291 C C . GLU B 1 107 ? 1.003 4.991 -0.027 1 96.85 107 GLU B C 1
ATOM 3293 O O . GLU B 1 107 ? 2.095 5.554 -0.127 1 96.85 107 GLU B O 1
ATOM 3298 N N . GLU B 1 108 ? -0.116 5.623 -0.055 1 97.49 108 GLU B N 1
ATOM 3299 C CA . GLU B 1 108 ? -0.168 7.069 -0.255 1 97.49 108 GLU B CA 1
ATOM 3300 C C . GLU B 1 108 ? 0.38 7.814 0.958 1 97.49 108 GLU B C 1
ATOM 3302 O O . GLU B 1 108 ? 1.018 8.859 0.816 1 97.49 108 GLU B O 1
ATOM 3307 N N . GLU B 1 109 ? 0.115 7.249 2.131 1 97.93 109 GLU B N 1
ATOM 3308 C CA . GLU B 1 109 ? 0.672 7.889 3.319 1 97.93 109 GLU B CA 1
ATOM 3309 C C . GLU B 1 109 ? 2.197 7.855 3.301 1 97.93 109 GLU B C 1
ATOM 3311 O O . GLU B 1 109 ? 2.85 8.824 3.694 1 97.93 109 GLU B O 1
ATOM 3316 N N . ALA B 1 110 ? 2.727 6.775 2.889 1 97.66 110 ALA B N 1
ATOM 3317 C CA . ALA B 1 110 ? 4.179 6.69 2.762 1 97.66 110 ALA B CA 1
ATOM 3318 C C . ALA B 1 110 ? 4.699 7.687 1.73 1 97.66 110 ALA B C 1
ATOM 3320 O O . ALA B 1 110 ? 5.759 8.289 1.918 1 97.66 110 ALA B O 1
ATOM 3321 N N . LYS B 1 111 ? 3.988 7.814 0.674 1 97.22 111 LYS B N 1
ATOM 3322 C CA . LYS B 1 111 ? 4.312 8.799 -0.354 1 97.22 111 LYS B CA 1
ATOM 3323 C C . LYS B 1 111 ? 4.289 10.215 0.216 1 97.22 111 LYS B C 1
ATOM 3325 O O . LYS B 1 111 ? 5.172 11.023 -0.08 1 97.22 111 LYS B O 1
ATOM 3330 N N . HIS B 1 112 ? 3.311 10.534 1.042 1 98.04 112 HIS B N 1
ATOM 3331 C CA . HIS B 1 112 ? 3.196 11.845 1.671 1 98.04 112 HIS B CA 1
ATOM 3332 C C . HIS B 1 112 ? 4.382 12.122 2.589 1 98.04 112 HIS B C 1
ATOM 3334 O O . HIS B 1 112 ? 4.948 13.217 2.566 1 98.04 112 HIS B O 1
ATOM 3340 N N . ILE B 1 113 ? 4.713 11.138 3.365 1 97.79 113 ILE B N 1
ATOM 3341 C CA . ILE B 1 113 ? 5.839 11.287 4.28 1 97.79 113 ILE B CA 1
ATOM 3342 C C . ILE B 1 113 ? 7.097 11.654 3.494 1 97.79 113 ILE B C 1
ATOM 3344 O O . ILE B 1 113 ? 7.797 12.608 3.841 1 97.79 113 ILE B O 1
ATOM 3348 N N . HIS B 1 114 ? 7.309 10.902 2.436 1 97.52 114 HIS B N 1
ATOM 3349 C CA . HIS B 1 114 ? 8.467 11.164 1.589 1 97.52 114 HIS B CA 1
ATOM 3350 C C . HIS B 1 114 ? 8.38 12.545 0.949 1 97.52 114 HIS B C 1
ATOM 3352 O O . HIS B 1 114 ? 9.385 13.254 0.855 1 97.52 114 HIS B O 1
ATOM 3358 N N . LEU B 1 115 ? 7.254 12.961 0.502 1 97.88 115 LEU B N 1
ATOM 3359 C CA . LEU B 1 115 ? 7.021 14.264 -0.113 1 97.88 115 LEU B CA 1
ATOM 3360 C C . LEU B 1 115 ? 7.368 15.391 0.854 1 97.88 115 LEU B C 1
ATOM 3362 O O . LEU B 1 115 ? 8.062 16.341 0.483 1 97.88 115 LEU B O 1
ATOM 3366 N N . PHE B 1 116 ? 6.91 15.298 2.089 1 98.06 116 PHE B N 1
ATOM 3367 C CA . PHE B 1 116 ? 7.093 16.379 3.049 1 98.06 116 PHE B CA 1
ATOM 3368 C C . PHE B 1 116 ? 8.544 16.458 3.506 1 98.06 116 PHE B C 1
ATOM 3370 O O . PHE B 1 116 ? 9.057 17.546 3.778 1 98.06 116 PHE B O 1
ATOM 3377 N N . LYS B 1 117 ? 9.215 15.36 3.546 1 96.97 117 LYS B N 1
ATOM 3378 C CA . LYS B 1 117 ? 10.65 15.385 3.816 1 96.97 117 LYS B CA 1
ATOM 3379 C C . LYS B 1 117 ? 11.411 16.066 2.682 1 96.97 117 LYS B C 1
ATOM 3381 O O . LYS B 1 117 ? 12.305 16.879 2.928 1 96.97 117 LYS B O 1
ATOM 3386 N N . ARG B 1 118 ? 11.037 15.748 1.458 1 97.26 118 ARG B N 1
ATOM 3387 C CA . ARG B 1 118 ? 11.665 16.39 0.308 1 97.26 118 ARG B CA 1
ATOM 3388 C C . ARG B 1 118 ? 11.388 17.889 0.298 1 97.26 118 ARG B C 1
ATOM 3390 O O . ARG B 1 118 ? 12.268 18.687 -0.034 1 97.26 118 ARG B O 1
ATOM 3397 N N . PHE B 1 119 ? 10.18 18.227 0.631 1 98.32 119 PHE B N 1
ATOM 3398 C CA . PHE B 1 119 ? 9.836 19.639 0.741 1 98.32 119 PHE B CA 1
ATOM 3399 C C . PHE B 1 119 ? 10.739 20.339 1.75 1 98.32 119 PHE B C 1
ATOM 3401 O O . PHE B 1 119 ? 11.268 21.418 1.473 1 98.32 119 PHE B O 1
ATOM 3408 N N . ARG B 1 120 ? 10.843 19.721 2.921 1 97.67 120 ARG B N 1
ATOM 3409 C CA . ARG B 1 120 ? 11.648 20.302 3.99 1 97.67 120 ARG B CA 1
ATOM 3410 C C . ARG B 1 120 ? 13.072 20.575 3.517 1 97.67 120 ARG B C 1
ATOM 3412 O O . ARG B 1 120 ? 13.601 21.67 3.722 1 97.67 120 ARG B O 1
ATOM 3419 N N . ASP B 1 121 ? 13.648 19.627 2.839 1 97.35 121 ASP B N 1
ATOM 3420 C CA . ASP B 1 121 ? 15.02 19.759 2.357 1 97.35 121 ASP B CA 1
ATOM 3421 C C . ASP B 1 121 ? 15.12 20.827 1.27 1 97.35 121 ASP B C 1
ATOM 3423 O O . ASP B 1 121 ? 16.054 21.631 1.267 1 97.35 121 ASP B O 1
ATOM 3427 N N . HIS B 1 122 ? 14.174 20.812 0.402 1 98.04 122 HIS B N 1
ATOM 3428 C CA . HIS B 1 122 ? 14.155 21.778 -0.691 1 98.04 122 HIS B CA 1
ATOM 3429 C C . HIS B 1 122 ? 13.946 23.196 -0.169 1 98.04 122 HIS B C 1
ATOM 3431 O O . HIS B 1 122 ? 14.549 24.144 -0.676 1 98.04 122 HIS B O 1
ATOM 3437 N N . PHE B 1 123 ? 13.099 23.327 0.823 1 98.37 123 PHE B N 1
ATOM 3438 C CA . PHE B 1 123 ? 12.857 24.624 1.443 1 98.37 123 PHE B CA 1
ATOM 3439 C C . PHE B 1 123 ? 14.131 25.165 2.082 1 98.37 123 PHE B C 1
ATOM 3441 O O . PHE B 1 123 ? 14.467 26.338 1.911 1 98.37 123 PHE B O 1
ATOM 3448 N N . ALA B 1 124 ? 14.799 24.305 2.809 1 97.7 124 ALA B N 1
ATOM 3449 C CA . ALA B 1 124 ? 16.039 24.71 3.466 1 97.7 124 ALA B CA 1
ATOM 3450 C C . ALA B 1 124 ? 17.07 25.183 2.446 1 97.7 124 ALA B C 1
ATOM 3452 O O . ALA B 1 124 ? 17.713 26.219 2.638 1 97.7 124 ALA B O 1
ATOM 3453 N N . ARG B 1 125 ? 17.187 24.498 1.339 1 97.48 125 ARG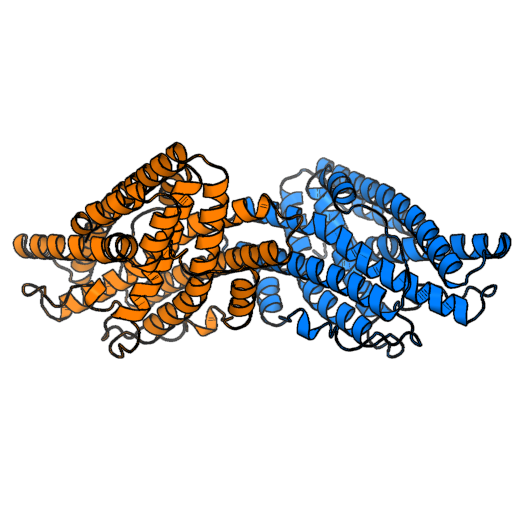 B N 1
ATOM 3454 C CA . ARG B 1 125 ? 18.155 24.849 0.305 1 97.48 125 ARG B CA 1
ATOM 3455 C C . ARG B 1 125 ? 17.759 26.143 -0.399 1 97.48 125 ARG B C 1
ATOM 3457 O O . ARG B 1 125 ? 18.617 26.964 -0.729 1 97.48 125 ARG B O 1
ATOM 3464 N N . SER B 1 126 ? 16.494 26.299 -0.613 1 97.62 126 SER B N 1
ATOM 3465 C CA . SER B 1 126 ? 15.988 27.439 -1.37 1 97.62 126 SER B CA 1
ATOM 3466 C C . SER B 1 126 ? 16.016 28.714 -0.534 1 97.62 126 SER B C 1
ATOM 3468 O O . SER B 1 126 ? 16.302 29.796 -1.051 1 97.62 126 SER B O 1
ATOM 3470 N N . SER B 1 127 ? 15.709 28.629 0.76 1 97.21 127 SER B N 1
ATOM 3471 C CA . SER B 1 127 ? 15.484 29.81 1.586 1 97.21 127 SER B CA 1
ATOM 3472 C C . SER B 1 127 ? 16.719 30.149 2.415 1 97.21 127 SER B C 1
ATOM 3474 O O . SER B 1 127 ? 16.92 31.304 2.796 1 97.21 127 SER B O 1
ATOM 3476 N N . GLY B 1 128 ? 17.452 29.107 2.725 1 96.17 128 GLY B N 1
ATOM 3477 C CA . GLY B 1 128 ? 18.561 29.268 3.652 1 96.17 128 GLY B CA 1
ATOM 3478 C C . GLY B 1 128 ? 18.116 29.433 5.092 1 96.17 128 GLY B C 1
ATOM 3479 O O . GLY B 1 128 ? 18.929 29.734 5.968 1 96.17 128 GLY B O 1
ATOM 3480 N N . LEU B 1 129 ? 16.834 29.237 5.348 1 96.63 129 LEU B N 1
ATOM 3481 C CA . LEU B 1 129 ? 16.294 29.404 6.693 1 96.63 129 LEU B CA 1
ATOM 3482 C C . LEU B 1 129 ? 16.469 28.129 7.511 1 96.63 129 LEU B C 1
ATOM 3484 O O . LEU B 1 129 ? 16.338 27.023 6.981 1 96.63 129 LEU B O 1
ATOM 3488 N N . ASP B 1 130 ? 16.816 28.304 8.684 1 95.18 130 ASP B N 1
ATOM 3489 C CA . ASP B 1 130 ? 16.887 27.211 9.649 1 95.18 130 ASP B CA 1
ATOM 3490 C C . ASP B 1 130 ? 15.649 27.188 10.544 1 95.18 130 ASP B C 1
ATOM 3492 O O . ASP B 1 130 ? 15.547 27.971 11.491 1 95.18 130 ASP B O 1
ATOM 3496 N N . CYS B 1 131 ? 14.733 26.368 10.277 1 97.63 131 CYS B N 1
ATOM 3497 C CA . CYS B 1 131 ? 13.453 26.306 10.974 1 97.63 131 CYS B CA 1
ATOM 3498 C C . CYS B 1 131 ? 13.306 24.99 11.728 1 97.63 131 CYS B C 1
ATOM 3500 O O . CYS B 1 131 ? 13.314 23.918 11.122 1 97.63 131 CYS B O 1
ATOM 3502 N N . ASP B 1 132 ? 13.151 25.06 13.027 1 97.6 132 ASP B N 1
ATOM 3503 C CA . ASP B 1 132 ? 12.929 23.872 13.846 1 97.6 132 ASP B CA 1
ATOM 3504 C C . ASP B 1 132 ? 11.451 23.492 13.873 1 97.6 132 ASP B C 1
ATOM 3506 O O . ASP B 1 132 ? 10.58 24.351 13.714 1 97.6 132 ASP B O 1
ATOM 3510 N N . VAL B 1 133 ? 11.197 22.269 14.023 1 97.8 133 VAL B N 1
ATOM 3511 C CA . VAL B 1 133 ? 9.834 21.754 14.103 1 97.8 133 VAL B CA 1
ATOM 3512 C C . VAL B 1 133 ? 9.702 20.828 15.31 1 97.8 133 VAL B C 1
ATOM 3514 O O . VAL B 1 133 ? 10.655 20.137 15.678 1 97.8 133 VAL B O 1
ATOM 3517 N N . ILE B 1 134 ? 8.602 20.824 15.857 1 97.09 134 ILE B N 1
ATOM 3518 C CA . ILE B 1 134 ? 8.324 19.95 16.992 1 97.09 134 ILE B CA 1
ATOM 3519 C C . ILE B 1 134 ? 8.559 18.496 16.592 1 97.09 134 ILE B C 1
ATOM 3521 O O . ILE B 1 134 ? 8.428 18.139 15.419 1 97.09 134 ILE B O 1
ATOM 3525 N N . GLY B 1 135 ? 8.909 17.592 17.657 1 88.69 135 GLY B N 1
ATOM 3526 C CA . GLY B 1 135 ? 9.232 16.195 17.419 1 88.69 135 GLY B CA 1
ATOM 3527 C C . GLY B 1 135 ? 10.162 15.61 18.465 1 88.69 135 GLY B C 1
ATOM 3528 O O . GLY B 1 135 ? 10.312 16.171 19.553 1 88.69 135 GLY B O 1
ATOM 3529 N N . PRO B 1 136 ? 10.736 14.598 17.968 1 93.7 136 PRO B N 1
ATOM 3530 C CA . PRO B 1 136 ? 10.702 13.858 16.705 1 93.7 136 PRO B CA 1
ATOM 3531 C C . PRO B 1 136 ? 9.356 13.182 16.453 1 93.7 136 PRO B C 1
ATOM 3533 O O . PRO B 1 136 ? 8.586 12.964 17.392 1 93.7 136 PRO B O 1
ATOM 3536 N N . PRO B 1 137 ? 9.075 12.838 15.155 1 93.85 137 PRO B N 1
ATOM 3537 C CA . PRO B 1 137 ? 7.796 12.231 14.778 1 93.85 137 PRO B CA 1
ATOM 3538 C C . PRO B 1 137 ? 7.475 10.979 15.59 1 93.85 137 PRO B C 1
ATOM 3540 O O . PRO B 1 137 ? 6.312 10.735 15.922 1 93.85 137 PRO B O 1
ATOM 3543 N N . ALA B 1 138 ? 8.472 10.256 15.993 1 93.47 138 ALA B N 1
ATOM 3544 C CA . ALA B 1 138 ? 8.273 9.009 16.726 1 93.47 138 ALA B CA 1
ATOM 3545 C C . ALA B 1 138 ? 7.643 9.269 18.091 1 93.47 138 ALA B C 1
ATOM 3547 O O . ALA B 1 138 ? 6.839 8.467 18.573 1 93.47 138 ALA B O 1
ATOM 3548 N N . ASP B 1 139 ? 8.005 10.353 18.744 1 95.1 139 ASP B N 1
ATOM 3549 C CA . ASP B 1 139 ? 7.462 10.696 20.054 1 95.1 139 ASP B CA 1
ATOM 3550 C C . ASP B 1 139 ? 5.987 11.079 19.954 1 95.1 139 ASP B C 1
ATOM 3552 O O . ASP B 1 139 ? 5.18 10.691 20.801 1 95.1 139 ASP B O 1
ATOM 3556 N N . VAL B 1 140 ? 5.656 11.85 18.926 1 96.04 140 VAL B N 1
ATOM 3557 C CA . VAL B 1 140 ? 4.271 12.256 18.712 1 96.04 140 VAL B CA 1
ATOM 3558 C C . VAL B 1 140 ? 3.42 11.034 18.371 1 96.04 140 VAL B C 1
ATOM 3560 O O . VAL B 1 140 ? 2.309 10.882 18.883 1 96.04 140 VAL B O 1
ATOM 3563 N N . ALA B 1 141 ? 3.992 10.173 17.551 1 96.06 141 ALA B N 1
ATOM 3564 C CA . ALA B 1 141 ? 3.295 8.945 17.174 1 96.06 141 ALA B CA 1
ATOM 3565 C C . ALA B 1 141 ? 3.008 8.08 18.398 1 96.06 141 ALA B C 1
ATOM 3567 O O . ALA B 1 141 ? 1.898 7.564 18.554 1 96.06 141 ALA B O 1
ATOM 3568 N N . ARG B 1 142 ? 4 7.945 19.233 1 95.72 142 ARG B N 1
ATOM 3569 C CA . ARG B 1 142 ? 3.843 7.136 20.438 1 95.72 142 ARG B CA 1
ATOM 3570 C C . ARG B 1 142 ? 2.746 7.698 21.335 1 95.72 142 ARG B C 1
ATOM 3572 O O . ARG B 1 142 ? 1.928 6.946 21.869 1 95.72 142 ARG B O 1
ATOM 3579 N N . GLU B 1 143 ? 2.757 8.985 21.443 1 96.49 143 GLU B N 1
ATOM 3580 C CA . GLU B 1 143 ? 1.749 9.634 22.277 1 96.49 143 GLU B CA 1
ATOM 3581 C C . GLU B 1 143 ? 0.343 9.379 21.743 1 96.49 143 GLU B C 1
ATOM 3583 O O . GLU B 1 143 ? -0.549 8.978 22.494 1 96.49 143 GLU B O 1
ATOM 3588 N N . VAL B 1 144 ? 0.113 9.533 20.474 1 98.02 144 VAL B N 1
ATOM 3589 C CA . VAL B 1 144 ? -1.212 9.413 19.875 1 98.02 144 VAL B CA 1
ATOM 3590 C C . VAL B 1 144 ? -1.646 7.949 19.867 1 98.02 144 VAL B C 1
ATOM 3592 O O . VAL B 1 144 ? -2.764 7.623 20.272 1 98.02 144 VAL B O 1
ATOM 3595 N N . LEU B 1 145 ? -0.731 7.016 19.54 1 97.7 145 LEU B N 1
ATOM 3596 C CA . LEU B 1 145 ? -1.069 5.611 19.342 1 97.7 145 LEU B CA 1
ATOM 3597 C C . LEU B 1 145 ? -1.191 4.888 20.678 1 97.7 145 LEU B C 1
ATOM 3599 O O . LEU B 1 145 ? -1.609 3.729 20.726 1 97.7 145 LEU B O 1
ATOM 3603 N N . SER B 1 146 ? -0.829 5.562 21.785 1 97.78 146 SER B N 1
ATOM 3604 C CA . SER B 1 146 ? -1 4.967 23.107 1 97.78 146 SER B CA 1
ATOM 3605 C C . SER B 1 146 ? -2.459 5.008 23.547 1 97.78 146 SER B C 1
ATOM 3607 O O . SER B 1 146 ? -2.837 4.353 24.521 1 97.78 146 SER B O 1
ATOM 3609 N N . HIS B 1 147 ? -3.322 5.667 22.806 1 98.26 147 HIS B N 1
ATOM 3610 C CA . HIS B 1 147 ? -4.742 5.772 23.119 1 98.26 147 HIS B CA 1
ATOM 3611 C C . HIS B 1 147 ? -5.54 4.664 22.439 1 98.26 147 HIS B C 1
ATOM 3613 O O . HIS B 1 147 ? -4.992 3.898 21.643 1 98.26 147 HIS B O 1
ATOM 3619 N N . GLY B 1 148 ? -6.805 4.552 22.808 1 98.27 148 GLY B N 1
ATOM 3620 C CA . GLY B 1 148 ? -7.664 3.538 22.217 1 98.27 148 GLY B CA 1
ATOM 3621 C C . GLY B 1 148 ? -7.853 3.714 20.722 1 98.27 148 GLY B C 1
ATOM 3622 O O . GLY B 1 148 ? -7.838 4.839 20.217 1 98.27 148 GLY B O 1
ATOM 3623 N N . PRO B 1 149 ? -8.111 2.662 20.018 1 98.46 149 PRO B N 1
ATOM 3624 C CA . PRO B 1 149 ? -8.151 2.704 18.554 1 98.46 149 PRO B CA 1
ATOM 3625 C C . PRO B 1 149 ? -9.22 3.655 18.02 1 98.46 149 PRO B C 1
ATOM 3627 O O . PRO B 1 149 ? -8.996 4.342 17.02 1 98.46 149 PRO B O 1
ATOM 3630 N N . LEU B 1 150 ? -10.36 3.739 18.655 1 98.84 150 LEU B N 1
ATOM 3631 C CA . LEU B 1 150 ? -11.404 4.627 18.153 1 98.84 150 LEU B CA 1
ATOM 3632 C C . LEU B 1 150 ? -11.016 6.088 18.352 1 98.84 150 LEU B C 1
ATOM 3634 O O . LEU B 1 150 ? -11.29 6.929 17.493 1 98.84 150 LEU B O 1
ATOM 3638 N N . ALA B 1 151 ? -10.348 6.422 19.463 1 98.9 151 ALA B N 1
ATOM 3639 C CA . ALA B 1 151 ? -9.881 7.787 19.687 1 98.9 151 ALA B CA 1
ATOM 3640 C C . ALA B 1 151 ? -8.871 8.203 18.622 1 98.9 151 ALA B C 1
ATOM 3642 O O . ALA B 1 151 ? -8.924 9.325 18.111 1 98.9 151 ALA B O 1
ATOM 3643 N N . VAL B 1 152 ? -7.983 7.296 18.297 1 98.89 152 VAL B N 1
ATOM 3644 C CA . VAL B 1 152 ? -6.982 7.555 17.267 1 98.89 152 VAL B CA 1
ATOM 3645 C C . VAL B 1 152 ? -7.667 7.738 15.915 1 98.89 152 VAL B C 1
ATOM 3647 O O . VAL B 1 152 ? -7.339 8.662 15.166 1 98.89 152 VAL B O 1
ATOM 3650 N N . ALA B 1 153 ? -8.645 6.89 15.667 1 98.9 153 ALA B N 1
ATOM 3651 C CA . ALA B 1 153 ? -9.382 6.986 14.409 1 98.9 153 ALA B CA 1
ATOM 3652 C C . ALA B 1 153 ? -10.099 8.329 14.295 1 98.9 153 ALA B C 1
ATOM 3654 O O . ALA B 1 153 ? -10.113 8.943 13.226 1 98.9 153 ALA B O 1
ATOM 3655 N N . ILE B 1 154 ? -10.671 8.79 15.341 1 98.92 154 ILE B N 1
ATOM 3656 C CA . ILE B 1 154 ? -11.372 10.069 15.348 1 98.92 154 ILE B CA 1
ATOM 3657 C C . ILE B 1 154 ? -10.378 11.204 15.116 1 98.92 154 ILE B C 1
ATOM 3659 O O . ILE B 1 154 ? -10.671 12.156 14.389 1 98.92 154 ILE B O 1
ATOM 3663 N N . THR B 1 155 ? -9.209 11.079 15.728 1 98.9 155 THR B N 1
ATOM 3664 C CA . THR B 1 155 ? -8.159 12.074 15.543 1 98.9 155 THR B CA 1
ATOM 3665 C C . THR B 1 155 ? -7.74 12.152 14.077 1 98.9 155 THR B C 1
ATOM 3667 O O . THR B 1 155 ? -7.601 13.245 13.523 1 98.9 155 THR B O 1
ATOM 3670 N N . ILE B 1 156 ? -7.561 11.028 13.453 1 98.91 156 ILE B N 1
ATOM 3671 C CA . ILE B 1 156 ? -7.155 10.981 12.052 1 98.91 156 ILE B CA 1
ATOM 3672 C C . ILE B 1 156 ? -8.279 11.521 11.171 1 98.91 156 ILE B C 1
ATOM 3674 O O . ILE B 1 156 ? -8.03 12.288 10.237 1 98.91 156 ILE B O 1
ATOM 3678 N N . LEU B 1 157 ? -9.503 11.127 11.495 1 98.8 157 LEU B N 1
ATOM 3679 C CA . LEU B 1 157 ? -10.671 11.641 10.788 1 98.8 157 LEU B CA 1
ATOM 3680 C C . LEU B 1 157 ? -10.711 13.165 10.838 1 98.8 157 LEU B C 1
ATOM 3682 O O . LEU B 1 157 ? -10.974 13.817 9.826 1 98.8 157 LEU B O 1
ATOM 3686 N N . HIS B 1 158 ? -10.415 13.713 11.992 1 98.74 158 HIS B N 1
ATOM 3687 C CA . HIS B 1 158 ? -10.3 15.151 12.209 1 98.74 158 HIS B CA 1
ATOM 3688 C C . HIS B 1 158 ? -9.277 15.771 11.264 1 98.74 158 HIS B C 1
ATOM 3690 O O . HIS B 1 158 ? -9.558 16.779 10.613 1 98.74 158 HIS B O 1
ATOM 3696 N N . ILE B 1 159 ? -8.162 15.205 11.175 1 98.69 159 ILE B N 1
ATOM 3697 C CA . ILE B 1 159 ? -7.059 15.717 10.369 1 98.69 159 ILE B CA 1
ATOM 3698 C C . ILE B 1 159 ? -7.456 15.722 8.894 1 98.69 159 ILE B C 1
ATOM 3700 O O . ILE B 1 159 ? -7.182 16.685 8.174 1 98.69 159 ILE B O 1
ATOM 3704 N N . GLU B 1 160 ? -8.132 14.678 8.482 1 98.55 160 GLU B N 1
ATOM 3705 C CA . GLU B 1 160 ? -8.53 14.57 7.081 1 98.55 160 GLU B CA 1
ATOM 3706 C C . GLU B 1 160 ? -9.532 15.658 6.706 1 98.55 160 GLU B C 1
ATOM 3708 O O . GLU B 1 160 ? -9.384 16.317 5.675 1 98.55 160 GLU B O 1
ATOM 3713 N N . TRP B 1 161 ? -10.498 15.839 7.488 1 98.06 161 TRP B N 1
ATOM 3714 C CA . TRP B 1 161 ? -11.521 16.828 7.164 1 98.06 161 TRP B CA 1
ATOM 3715 C C . TRP B 1 161 ? -10.985 18.245 7.341 1 98.06 161 TRP B C 1
ATOM 3717 O O . TRP B 1 161 ? -11.385 19.161 6.618 1 98.06 161 TRP B O 1
ATOM 3727 N N . MET B 1 162 ? -10.049 18.365 8.299 1 98.33 162 MET B N 1
ATOM 3728 C CA . MET B 1 162 ? -9.324 19.624 8.451 1 98.33 162 MET B CA 1
ATOM 3729 C C . MET B 1 162 ? -8.637 20.017 7.148 1 98.33 162 MET B C 1
ATOM 3731 O O . MET B 1 162 ? -8.763 21.156 6.694 1 98.33 162 MET B O 1
ATOM 3735 N N . THR B 1 163 ? -7.94 19.107 6.528 1 97.82 163 THR B N 1
ATOM 3736 C CA . THR B 1 163 ? -7.218 19.377 5.29 1 97.82 163 THR B CA 1
ATOM 3737 C C . THR B 1 163 ? -8.187 19.744 4.169 1 97.82 163 THR B C 1
ATOM 3739 O O . THR B 1 163 ? -7.883 20.598 3.333 1 97.82 163 THR B O 1
ATOM 3742 N N . GLN B 1 164 ? -9.346 19.127 4.161 1 97.71 164 GLN B N 1
ATOM 3743 C CA . GLN B 1 164 ? -10.356 19.455 3.161 1 97.71 164 GLN B CA 1
ATOM 3744 C C . GLN B 1 164 ? -10.813 20.904 3.295 1 97.71 164 GLN B C 1
ATOM 3746 O O . GLN B 1 164 ? -10.944 21.615 2.296 1 97.71 164 GLN B O 1
ATOM 3751 N N . ARG B 1 165 ? -10.988 21.334 4.478 1 98.02 165 ARG B N 1
ATOM 3752 C CA . ARG B 1 165 ? -11.426 22.704 4.725 1 98.02 165 ARG B CA 1
ATOM 3753 C C . ARG B 1 165 ? -10.341 23.704 4.34 1 98.02 165 ARG B C 1
ATOM 3755 O O . ARG B 1 165 ? -10.628 24.737 3.733 1 98.02 165 ARG B O 1
ATOM 3762 N N . HIS B 1 166 ? -9.077 23.385 4.768 1 98.39 166 HIS B N 1
ATOM 3763 C CA . HIS B 1 166 ? -7.968 24.274 4.44 1 98.39 166 HIS B CA 1
ATOM 3764 C C . HIS B 1 166 ? -7.935 24.587 2.948 1 98.39 166 HIS B C 1
ATOM 3766 O O . HIS B 1 166 ? -7.806 25.749 2.556 1 98.39 166 HIS B O 1
ATOM 3772 N N . TYR B 1 167 ? -8.031 23.566 2.162 1 97.78 167 TYR B N 1
ATOM 3773 C CA . TYR B 1 167 ? -7.931 23.788 0.724 1 97.78 167 TYR B CA 1
ATOM 3774 C C . TYR B 1 167 ? -9.158 24.524 0.199 1 97.78 167 TYR B C 1
ATOM 3776 O O . TYR B 1 167 ? -9.032 25.53 -0.505 1 97.78 167 TYR B O 1
ATOM 3784 N N . ALA B 1 168 ? -10.317 24.09 0.59 1 97.25 168 ALA B N 1
ATOM 3785 C CA . ALA B 1 168 ? -11.563 24.622 0.046 1 97.25 168 ALA B CA 1
ATOM 3786 C C . ALA B 1 168 ? -11.752 26.085 0.439 1 97.25 168 ALA B C 1
ATOM 3788 O O . ALA B 1 168 ? -12.238 26.89 -0.358 1 97.25 168 ALA B O 1
ATOM 3789 N N . GLU B 1 169 ? -11.262 26.45 1.61 1 97.51 169 GLU B N 1
ATOM 3790 C CA . GLU B 1 169 ? -11.609 27.773 2.121 1 97.51 169 GLU B CA 1
ATOM 3791 C C . GLU B 1 169 ? -10.431 28.736 2.003 1 97.51 169 GLU B C 1
ATOM 3793 O O . GLU B 1 169 ? -10.607 29.954 2.088 1 97.51 169 GLU B O 1
ATOM 3798 N N . SER B 1 170 ? -9.223 28.148 1.814 1 96.8 170 SER B N 1
ATOM 3799 C CA . SER B 1 170 ? -8.096 29.058 1.997 1 96.8 170 SER B CA 1
ATOM 3800 C C . SER B 1 170 ? -7.096 28.937 0.852 1 96.8 170 SER B C 1
ATOM 3802 O O . SER B 1 170 ? -6.376 29.889 0.547 1 96.8 170 SER B O 1
ATOM 3804 N N . ILE B 1 171 ? -7.019 27.832 0.189 1 96.14 171 ILE B N 1
ATOM 3805 C CA . ILE B 1 171 ? -5.935 27.593 -0.757 1 96.14 171 ILE B CA 1
ATOM 3806 C C . ILE B 1 171 ? -6.461 27.711 -2.186 1 96.14 171 ILE B C 1
ATOM 3808 O O . ILE B 1 171 ? -5.823 28.331 -3.04 1 96.14 171 ILE B O 1
ATOM 3812 N N . HIS B 1 172 ? -7.6 27.14 -2.372 1 94.88 172 HIS B N 1
ATOM 3813 C CA . HIS B 1 172 ? -8.197 27.14 -3.703 1 94.88 172 HIS B CA 1
ATOM 3814 C C . HIS B 1 172 ? -8.397 28.562 -4.216 1 94.88 172 HIS B C 1
ATOM 3816 O O . HIS B 1 172 ? -9.026 29.385 -3.548 1 94.88 172 HIS B O 1
ATOM 3822 N N . GLY B 1 173 ? -7.789 28.926 -5.354 1 92.37 173 GLY B N 1
ATOM 3823 C CA . GLY B 1 173 ? -7.992 30.208 -6.011 1 92.37 173 GLY B CA 1
ATOM 3824 C C . GLY B 1 173 ? -7.065 31.294 -5.5 1 92.37 173 GLY B C 1
ATOM 3825 O O . GLY B 1 173 ? -7.147 32.444 -5.936 1 92.37 173 GLY B O 1
ATOM 3826 N N . ASP B 1 174 ? -6.198 30.924 -4.522 1 94.49 174 ASP B N 1
ATOM 3827 C CA . ASP B 1 174 ? -5.25 31.912 -4.018 1 94.49 174 ASP B CA 1
ATOM 3828 C C . ASP B 1 174 ? -3.993 31.959 -4.882 1 94.49 174 ASP B C 1
ATOM 3830 O O . ASP B 1 174 ? -3.005 31.282 -4.588 1 94.49 174 ASP B O 1
ATOM 3834 N N . ASP B 1 175 ? -3.908 32.847 -5.729 1 94.81 175 ASP B N 1
ATOM 3835 C CA . ASP B 1 175 ? -2.831 32.934 -6.709 1 94.81 175 ASP B CA 1
ATOM 3836 C C . ASP B 1 175 ? -1.612 33.645 -6.125 1 94.81 175 ASP B C 1
ATOM 3838 O O . ASP B 1 175 ? -0.56 33.711 -6.763 1 94.81 175 ASP B O 1
ATOM 3842 N N . ALA B 1 176 ? -1.739 34.088 -4.957 1 96.83 176 ALA B N 1
ATOM 3843 C CA . ALA B 1 176 ? -0.632 34.82 -4.346 1 96.83 176 ALA B CA 1
ATOM 3844 C C . ALA B 1 176 ? 0.393 33.864 -3.745 1 96.83 176 ALA B C 1
ATOM 3846 O O . ALA B 1 176 ? 1.535 34.251 -3.485 1 96.83 176 ALA B O 1
ATOM 3847 N N . LEU B 1 177 ? 0.016 32.619 -3.583 1 98.38 177 LEU B N 1
ATOM 3848 C CA . LEU B 1 177 ? 0.869 31.642 -2.915 1 98.38 177 LEU B CA 1
ATOM 3849 C C . LEU B 1 177 ? 2.023 31.22 -3.817 1 98.38 177 LEU B C 1
ATOM 3851 O O . LEU B 1 177 ? 1.903 31.259 -5.044 1 98.38 177 LEU B O 1
ATOM 3855 N N . GLU B 1 178 ? 3.114 30.911 -3.231 1 98.39 178 GLU B N 1
ATOM 3856 C CA . GLU B 1 178 ? 4.211 30.281 -3.958 1 98.39 178 GLU B CA 1
ATOM 3857 C C . GLU B 1 178 ? 3.721 29.086 -4.771 1 98.39 178 GLU B C 1
ATOM 3859 O O . GLU B 1 178 ? 3.066 28.19 -4.234 1 98.39 178 GLU B O 1
ATOM 3864 N N . PRO B 1 179 ? 3.983 29.002 -6.019 1 97.07 179 PRO B N 1
ATOM 3865 C CA . PRO B 1 179 ? 3.311 28.079 -6.937 1 97.07 179 PRO B CA 1
ATOM 3866 C C . PRO B 1 179 ? 3.574 26.614 -6.597 1 97.07 179 PRO B C 1
ATOM 3868 O O . PRO B 1 179 ? 2.663 25.785 -6.675 1 97.07 179 PRO B O 1
ATOM 3871 N N . GLN B 1 180 ? 4.817 26.22 -6.31 1 97.8 180 GLN B N 1
ATOM 3872 C CA . GLN B 1 180 ? 5.09 24.824 -5.981 1 97.8 180 GLN B CA 1
ATOM 3873 C C . GLN B 1 180 ? 4.405 24.422 -4.678 1 97.8 180 GLN B C 1
ATOM 3875 O O . GLN B 1 180 ? 3.924 23.295 -4.546 1 97.8 180 GLN B O 1
ATOM 3880 N N . PHE B 1 181 ? 4.386 25.357 -3.755 1 98.05 181 PHE B N 1
ATOM 3881 C CA . PHE B 1 181 ? 3.71 25.108 -2.487 1 98.05 181 PHE B CA 1
ATOM 3882 C C . PHE B 1 181 ? 2.218 24.885 -2.704 1 98.05 181 PHE B C 1
ATOM 3884 O O . PHE B 1 181 ? 1.643 23.935 -2.17 1 98.05 181 PHE B O 1
ATOM 3891 N N . ALA B 1 182 ? 1.649 25.714 -3.474 1 97.74 182 ALA B N 1
ATOM 3892 C CA . ALA B 1 182 ? 0.225 25.603 -3.778 1 97.74 182 ALA B CA 1
ATOM 3893 C C . ALA B 1 182 ? -0.082 24.293 -4.498 1 97.74 182 ALA B C 1
ATOM 3895 O O . ALA B 1 182 ? -1.101 23.653 -4.228 1 97.74 182 ALA B O 1
ATOM 3896 N N . ARG B 1 183 ? 0.731 23.907 -5.432 1 96.93 183 ARG B N 1
ATOM 3897 C CA . ARG B 1 183 ? 0.566 22.654 -6.161 1 96.93 183 ARG B CA 1
ATOM 3898 C C . ARG B 1 183 ? 0.656 21.457 -5.221 1 96.93 183 ARG B C 1
ATOM 3900 O O . ARG B 1 183 ? -0.125 20.51 -5.337 1 96.93 183 ARG B O 1
ATOM 3907 N N . LEU B 1 184 ? 1.621 21.527 -4.343 1 97.49 184 LEU B N 1
ATOM 3908 C CA . LEU B 1 184 ? 1.785 20.478 -3.341 1 97.49 184 LEU B CA 1
ATOM 3909 C C . LEU B 1 184 ? 0.524 20.331 -2.497 1 97.49 184 LEU B C 1
ATOM 3911 O O . LEU B 1 184 ? 0.022 19.22 -2.312 1 97.49 184 LEU B O 1
ATOM 3915 N N . LEU B 1 185 ? -0.048 21.41 -2.01 1 97.74 185 LEU B N 1
ATOM 3916 C CA . LEU B 1 185 ? -1.248 21.381 -1.182 1 97.74 185 LEU B CA 1
ATOM 3917 C C . LEU B 1 185 ? -2.437 20.836 -1.967 1 97.74 185 LEU B C 1
ATOM 3919 O O . LEU B 1 185 ? -3.25 20.083 -1.427 1 97.74 185 LEU B O 1
ATOM 3923 N N . LYS B 1 186 ? -2.515 21.193 -3.233 1 97.03 186 LYS B N 1
ATOM 3924 C CA . LYS B 1 186 ? -3.606 20.713 -4.077 1 97.03 186 LYS B CA 1
ATOM 3925 C C . LYS B 1 186 ? -3.54 19.198 -4.252 1 97.03 186 LYS B C 1
ATOM 3927 O O . LYS B 1 186 ? -4.538 18.501 -4.059 1 97.03 186 LYS B O 1
ATOM 3932 N N . CYS B 1 187 ? -2.404 18.681 -4.653 1 96.97 187 CYS B N 1
ATOM 3933 C CA . CYS B 1 187 ? -2.243 17.251 -4.891 1 96.97 187 CYS B CA 1
ATOM 3934 C C . CYS B 1 187 ? -2.46 16.457 -3.608 1 96.97 187 CYS B C 1
ATOM 3936 O O . CYS B 1 187 ? -3.114 15.413 -3.623 1 96.97 187 CYS B O 1
ATOM 3938 N N . HIS B 1 188 ? -1.922 16.969 -2.505 1 97.43 188 HIS B N 1
ATOM 3939 C CA . HIS B 1 188 ? -2.152 16.348 -1.205 1 97.43 188 HIS B CA 1
ATOM 3940 C C . HIS B 1 188 ? -3.638 16.311 -0.868 1 97.43 188 HIS B C 1
ATOM 3942 O O . HIS B 1 188 ? -4.164 15.266 -0.477 1 97.43 188 HIS B O 1
ATOM 3948 N N . TRP B 1 189 ? -4.307 17.377 -1.118 1 96.81 189 TRP B N 1
ATOM 3949 C CA . TRP B 1 189 ? -5.73 17.508 -0.819 1 96.81 189 TRP B CA 1
ATOM 3950 C C . TRP B 1 189 ? -6.549 16.5 -1.618 1 96.81 189 TRP B C 1
ATOM 3952 O O . TRP B 1 189 ? -7.515 15.93 -1.106 1 96.81 189 TRP B O 1
ATOM 3962 N N . ILE B 1 190 ? -6.253 16.295 -2.829 1 96.42 190 ILE B N 1
ATOM 3963 C CA . ILE B 1 190 ? -6.998 15.388 -3.697 1 96.42 190 ILE B CA 1
ATOM 3964 C C . ILE B 1 190 ? -6.975 13.978 -3.112 1 96.42 190 ILE B C 1
ATOM 3966 O O . ILE B 1 190 ? -8.011 13.313 -3.038 1 96.42 190 ILE B O 1
ATOM 3970 N N . GLU B 1 191 ? -5.855 13.507 -2.614 1 97.11 191 GLU B N 1
ATOM 3971 C CA . GLU B 1 191 ? -5.75 12.171 -2.036 1 97.11 191 GLU B CA 1
ATOM 3972 C C . GLU B 1 191 ? -6.387 12.118 -0.65 1 97.11 191 GLU B C 1
ATOM 3974 O O . GLU B 1 191 ? -6.977 11.105 -0.27 1 97.11 191 GLU B O 1
ATOM 3979 N N . GLU B 1 192 ? -6.335 13.255 0.099 1 97.26 192 GLU B N 1
ATOM 3980 C CA . GLU B 1 192 ? -6.942 13.292 1.426 1 97.26 192 GLU B CA 1
ATOM 3981 C C . GLU B 1 192 ? -8.463 13.194 1.34 1 97.26 192 GLU B C 1
ATOM 3983 O O . GLU B 1 192 ? -9.117 12.758 2.289 1 97.26 192 GLU B O 1
ATOM 3988 N N . ALA B 1 193 ? -8.991 13.616 0.227 1 96.05 193 ALA B N 1
ATOM 3989 C CA . ALA B 1 193 ? -10.438 13.519 0.05 1 96.05 193 ALA B CA 1
ATOM 3990 C C . ALA B 1 193 ? -10.905 12.069 0.145 1 96.05 193 ALA B C 1
ATOM 3992 O O . ALA B 1 193 ? -11.928 11.78 0.77 1 96.05 193 ALA B O 1
ATOM 3993 N N . GLN B 1 194 ? -10.182 11.192 -0.445 1 96.01 194 GLN B N 1
ATOM 3994 C CA . GLN B 1 194 ? -10.501 9.771 -0.349 1 96.01 194 GLN B CA 1
ATOM 3995 C C . GLN B 1 194 ? -10.213 9.236 1.05 1 96.01 194 GLN B C 1
ATOM 3997 O O . GLN B 1 194 ? -10.954 8.394 1.563 1 96.01 194 GLN B O 1
ATOM 4002 N N . HIS B 1 195 ? -9.124 9.729 1.663 1 98.14 195 HIS B N 1
ATOM 4003 C CA . HIS B 1 195 ? -8.776 9.308 3.015 1 98.14 195 HIS B CA 1
ATOM 4004 C C . HIS B 1 195 ? -9.881 9.662 4.004 1 98.14 195 HIS B C 1
ATOM 4006 O O . HIS B 1 195 ? -10.182 8.883 4.911 1 98.14 195 HIS B O 1
ATOM 4012 N N . ALA B 1 196 ? -10.467 10.838 3.784 1 97.9 196 ALA B N 1
ATOM 4013 C CA . ALA B 1 196 ? -11.553 11.27 4.66 1 97.9 196 ALA B CA 1
ATOM 4014 C C . ALA B 1 196 ? -12.719 10.287 4.614 1 97.9 196 ALA B C 1
ATOM 4016 O O . ALA B 1 196 ? -13.332 9.992 5.642 1 97.9 196 ALA B O 1
ATOM 4017 N N . GLN B 1 197 ? -13.004 9.776 3.438 1 97.69 197 GLN B N 1
ATOM 4018 C CA . GLN B 1 197 ? -14.052 8.772 3.283 1 97.69 197 GLN B CA 1
ATOM 4019 C C . GLN B 1 197 ? -13.667 7.465 3.97 1 97.69 197 GLN B C 1
ATOM 4021 O O . GLN B 1 197 ? -14.463 6.891 4.716 1 97.69 197 GLN B O 1
ATOM 4026 N N . LEU B 1 198 ? -12.493 7.04 3.764 1 98.53 198 LEU B N 1
ATOM 4027 C CA . LEU B 1 198 ? -12.017 5.777 4.318 1 98.53 198 LEU B CA 1
ATOM 4028 C C . LEU B 1 198 ? -11.933 5.849 5.839 1 98.53 198 LEU B C 1
ATOM 4030 O O . LEU B 1 198 ? -12.297 4.896 6.531 1 98.53 198 LEU B O 1
ATOM 4034 N N . ASP B 1 199 ? -11.463 6.974 6.316 1 98.52 199 ASP B N 1
ATOM 4035 C CA . ASP B 1 199 ? -11.367 7.136 7.764 1 98.52 199 ASP B CA 1
ATOM 4036 C C . ASP B 1 199 ? -12.753 7.175 8.405 1 98.52 199 ASP B C 1
ATOM 4038 O O . ASP B 1 199 ? -12.924 6.751 9.55 1 98.52 199 ASP B O 1
ATOM 4042 N N . THR B 1 200 ? -13.706 7.717 7.649 1 98.36 200 THR B N 1
ATOM 4043 C CA . THR B 1 200 ? -15.083 7.637 8.125 1 98.36 200 THR B CA 1
ATOM 4044 C C . THR B 1 200 ? -15.518 6.183 8.282 1 98.36 200 THR B C 1
ATOM 4046 O O . THR B 1 200 ? -16.082 5.806 9.311 1 98.36 200 THR B O 1
ATOM 4049 N N . LEU B 1 201 ? -15.242 5.361 7.304 1 98.14 201 LEU B N 1
ATOM 4050 C CA . LEU B 1 201 ? -15.609 3.95 7.331 1 98.14 201 LEU B CA 1
ATOM 4051 C C . LEU B 1 201 ? -14.881 3.22 8.455 1 98.14 201 LEU B C 1
ATOM 4053 O O . LEU B 1 201 ? -15.489 2.438 9.189 1 98.14 201 LEU B O 1
ATOM 4057 N N . ILE B 1 202 ? -13.601 3.483 8.642 1 98.29 202 ILE B N 1
ATOM 4058 C CA . ILE B 1 202 ? -12.805 2.865 9.697 1 98.29 202 ILE B CA 1
ATOM 4059 C C . ILE B 1 202 ? -13.378 3.24 11.062 1 98.29 202 ILE B C 1
ATOM 4061 O O . ILE B 1 202 ? -13.559 2.377 11.925 1 98.29 202 ILE B O 1
ATOM 4065 N N . THR B 1 203 ? -13.673 4.528 11.207 1 98.54 203 THR B N 1
ATOM 4066 C CA . THR B 1 203 ? -14.202 5.029 12.47 1 98.54 203 THR B CA 1
ATOM 4067 C C . THR B 1 203 ? -15.534 4.362 12.801 1 98.54 203 THR B C 1
ATOM 4069 O O . THR B 1 203 ? -15.753 3.929 13.934 1 98.54 203 THR B O 1
ATOM 4072 N N . ARG B 1 204 ? -16.381 4.197 11.853 1 97.83 204 ARG B N 1
ATOM 4073 C CA . ARG B 1 204 ? -17.674 3.551 12.054 1 97.83 204 ARG B CA 1
ATOM 4074 C C . ARG B 1 204 ? -17.502 2.073 12.389 1 97.83 204 ARG B C 1
ATOM 4076 O O . ARG B 1 204 ? -18.213 1.538 13.242 1 97.83 204 ARG B O 1
ATOM 4083 N N . GLU B 1 205 ? -16.597 1.415 11.702 1 97.11 205 GLU B N 1
ATOM 4084 C CA . GLU B 1 205 ? -16.328 0.007 11.977 1 97.11 205 GLU B CA 1
ATOM 4085 C C . GLU B 1 205 ? -15.856 -0.195 13.414 1 97.11 205 GLU B C 1
ATOM 4087 O O . GLU B 1 205 ? -16.312 -1.113 14.1 1 97.11 205 GLU B O 1
ATOM 4092 N N . LEU B 1 206 ? -14.96 0.668 13.84 1 98.13 206 LEU B N 1
ATOM 4093 C CA . LEU B 1 206 ? -14.425 0.557 15.192 1 98.13 206 LEU B CA 1
ATOM 4094 C C . LEU B 1 206 ? -15.497 0.875 16.229 1 98.13 206 LEU B C 1
ATOM 4096 O O . LEU B 1 206 ? -15.584 0.21 17.263 1 98.13 206 LEU B O 1
ATOM 4100 N N . ALA B 1 207 ? -16.328 1.839 15.931 1 98.48 207 ALA B N 1
ATOM 4101 C CA . ALA B 1 207 ? -17.389 2.236 16.853 1 98.48 207 ALA B CA 1
ATOM 4102 C C . ALA B 1 207 ? -18.437 1.135 16.99 1 98.48 207 ALA B C 1
ATOM 4104 O O . ALA B 1 207 ? -19.017 0.952 18.063 1 98.48 207 ALA B O 1
ATOM 4105 N N . ALA B 1 208 ? -18.695 0.427 15.905 1 97.45 208 ALA B N 1
ATOM 4106 C CA . ALA B 1 208 ? -19.722 -0.612 15.885 1 97.45 208 ALA B CA 1
ATOM 4107 C C . ALA B 1 208 ? -19.373 -1.747 16.843 1 97.45 208 ALA B C 1
ATOM 4109 O O . ALA B 1 208 ? -20.247 -2.517 17.248 1 97.45 208 ALA B O 1
ATOM 4110 N N . GLU B 1 209 ? -18.116 -1.838 17.198 1 96.77 209 GLU B N 1
ATOM 4111 C CA . GLU B 1 209 ? -17.662 -2.909 18.081 1 96.77 209 GLU B CA 1
ATOM 4112 C C . GLU B 1 209 ? -17.805 -2.513 19.548 1 96.77 209 GLU B C 1
ATOM 4114 O O . GLU B 1 209 ? -17.564 -3.327 20.442 1 96.77 209 GLU B O 1
ATOM 4119 N N . LEU B 1 210 ? -18.247 -1.286 19.799 1 97.91 210 LEU B N 1
ATOM 4120 C CA . LEU B 1 210 ? -18.26 -0.745 21.154 1 97.91 210 LEU B CA 1
ATOM 4121 C C . LEU B 1 210 ? -19.676 -0.371 21.577 1 97.91 210 LEU B C 1
ATOM 4123 O O . LEU B 1 210 ? -20.545 -0.156 20.728 1 97.91 210 LEU B O 1
ATOM 4127 N N . ASP B 1 211 ? -19.94 -0.362 22.848 1 97.65 211 ASP B N 1
ATOM 4128 C CA . ASP B 1 211 ? -21.203 0.187 23.331 1 97.65 211 ASP B CA 1
ATOM 4129 C C . ASP B 1 211 ? -21.132 1.707 23.451 1 97.65 211 ASP B C 1
ATOM 4131 O O . ASP B 1 211 ? -20.069 2.301 23.255 1 97.65 211 ASP B O 1
ATOM 4135 N N . ALA B 1 212 ? -22.18 2.357 23.731 1 97 212 ALA B N 1
ATOM 4136 C CA . ALA B 1 212 ? -22.307 3.812 23.729 1 97 212 ALA B CA 1
ATOM 4137 C C . ALA B 1 212 ? -21.371 4.446 24.754 1 97 212 ALA B C 1
ATOM 4139 O O . ALA B 1 212 ? -20.82 5.524 24.518 1 97 212 ALA B O 1
ATOM 4140 N N . ARG B 1 213 ? -21.237 3.826 25.814 1 97.91 213 ARG B N 1
ATOM 4141 C CA . ARG B 1 213 ? -20.368 4.348 26.864 1 97.91 213 ARG B CA 1
ATOM 4142 C C . ARG B 1 213 ? -18.915 4.388 26.403 1 97.91 213 ARG B C 1
ATOM 4144 O O . ARG B 1 213 ? -18.223 5.388 26.603 1 97.91 213 ARG B O 1
ATOM 4151 N N . ASP B 1 214 ? -18.498 3.303 25.752 1 98.52 214 ASP B N 1
ATOM 4152 C CA . ASP B 1 214 ? -17.118 3.193 25.287 1 98.52 214 ASP B CA 1
ATOM 4153 C C . ASP B 1 214 ? -16.846 4.166 24.142 1 98.52 214 ASP B C 1
ATOM 4155 O O . ASP B 1 214 ? -15.743 4.706 24.028 1 98.52 214 ASP B O 1
ATOM 4159 N N . VAL B 1 215 ? -17.827 4.386 23.343 1 98.79 215 VAL B N 1
ATOM 4160 C CA . VAL B 1 215 ? -17.689 5.376 22.28 1 98.79 215 VAL B CA 1
ATOM 4161 C C . VAL B 1 215 ? -17.525 6.767 22.888 1 98.79 215 VAL B C 1
ATOM 4163 O O . VAL B 1 215 ? -16.654 7.535 22.471 1 98.79 215 VAL B O 1
ATOM 4166 N N . GLY B 1 216 ? -18.313 7.109 23.869 1 98.51 216 GLY B N 1
ATOM 4167 C CA . GLY B 1 216 ? -18.186 8.377 24.571 1 98.51 216 GLY B CA 1
ATOM 4168 C C . GLY B 1 216 ? -16.817 8.579 25.193 1 98.51 216 GLY B C 1
ATOM 4169 O O . GLY B 1 216 ? -16.248 9.669 25.113 1 98.51 216 GLY B O 1
ATOM 4170 N N . ALA B 1 217 ? -16.344 7.524 25.804 1 98.66 217 ALA B N 1
ATOM 4171 C CA . ALA B 1 217 ? -15.019 7.581 26.416 1 98.66 217 ALA B CA 1
ATOM 4172 C C . ALA B 1 217 ? -13.938 7.812 25.364 1 98.66 217 ALA B C 1
ATOM 4174 O O . ALA B 1 217 ? -12.948 8.5 25.622 1 98.66 217 ALA B O 1
ATOM 4175 N N . SER B 1 218 ? -14.108 7.247 24.195 1 98.82 218 SER B N 1
ATOM 4176 C CA . SER B 1 218 ? -13.151 7.43 23.108 1 98.82 218 SER B CA 1
ATOM 4177 C C . SER B 1 218 ? -13.136 8.876 22.623 1 98.82 218 SER B C 1
ATOM 4179 O O . SER B 1 218 ? -12.089 9.392 22.226 1 98.82 218 SER B O 1
ATOM 4181 N N . ILE B 1 219 ? -14.242 9.53 22.655 1 98.74 219 ILE B N 1
ATOM 4182 C CA . ILE B 1 219 ? -14.315 10.935 22.267 1 98.74 219 ILE B CA 1
ATOM 4183 C C . ILE B 1 219 ? -13.6 11.794 23.307 1 98.74 219 ILE B C 1
ATOM 4185 O O . ILE B 1 219 ? -12.932 12.772 22.96 1 98.74 219 ILE B O 1
ATOM 4189 N N . ASP B 1 220 ? -13.684 11.399 24.554 1 98.26 220 ASP B N 1
ATOM 4190 C CA . ASP B 1 220 ? -12.912 12.081 25.588 1 98.26 220 ASP B CA 1
ATOM 4191 C C . ASP B 1 220 ? -11.412 11.919 25.351 1 98.26 220 ASP B C 1
ATOM 4193 O O . ASP B 1 220 ? -10.644 12.866 25.532 1 98.26 220 ASP B O 1
ATOM 4197 N N . GLU B 1 221 ? -11.021 10.745 24.955 1 98.65 221 GLU B N 1
ATOM 4198 C CA . GLU B 1 221 ? -9.616 10.497 24.644 1 98.65 221 GLU B CA 1
ATOM 4199 C C . GLU B 1 221 ? -9.167 11.313 23.435 1 98.65 221 GLU B C 1
ATOM 4201 O O . GLU B 1 221 ? -8.03 11.789 23.39 1 98.65 221 GLU B O 1
ATOM 4206 N N . TYR B 1 222 ? -10.051 11.448 22.503 1 98.73 222 TYR B N 1
ATOM 4207 C CA . TYR B 1 222 ? -9.789 12.318 21.362 1 98.73 222 TYR B CA 1
ATOM 4208 C C . TYR B 1 222 ? -9.526 13.748 21.816 1 98.73 222 TYR B C 1
ATOM 4210 O O . TYR B 1 222 ? -8.6 14.401 21.329 1 98.73 222 TYR B O 1
ATOM 4218 N N . LEU B 1 223 ? -10.274 14.233 22.726 1 98.43 223 LEU B N 1
ATOM 4219 C CA . LEU B 1 223 ? -10.075 15.578 23.254 1 98.43 223 LEU B CA 1
ATOM 4220 C C . LEU B 1 223 ? -8.767 15.668 24.033 1 98.43 223 LEU B C 1
ATOM 4222 O O . LEU B 1 223 ? -8.098 16.704 24.013 1 98.43 223 LEU B O 1
ATOM 4226 N N . GLU B 1 224 ? -8.434 14.572 24.718 1 98.12 224 GLU B N 1
ATOM 4227 C CA . GLU B 1 224 ? -7.147 14.51 25.404 1 98.12 224 GLU B CA 1
ATOM 4228 C C . GLU B 1 224 ? -5.989 14.604 24.415 1 98.12 224 GLU B C 1
ATOM 4230 O O . GLU B 1 224 ? -5.006 15.304 24.666 1 98.12 224 GLU B O 1
ATOM 4235 N N . ILE B 1 225 ? -6.096 13.898 23.282 1 98.44 225 ILE B N 1
ATOM 4236 C CA . ILE B 1 225 ? -5.094 13.989 22.225 1 98.44 225 ILE B CA 1
ATOM 4237 C C . ILE B 1 225 ? -4.998 15.429 21.727 1 98.44 225 ILE B C 1
ATOM 4239 O O . ILE B 1 225 ? -3.899 15.952 21.529 1 98.44 225 ILE B O 1
ATOM 4243 N N . GLY B 1 226 ? -6.141 16.092 21.576 1 97.75 226 GLY B N 1
ATOM 4244 C CA . GLY B 1 226 ? -6.172 17.489 21.17 1 97.75 226 GLY B CA 1
ATOM 4245 C C . GLY B 1 226 ? -5.417 18.402 22.118 1 97.75 226 GLY B C 1
ATOM 4246 O O . GLY B 1 226 ? -4.727 19.325 21.68 1 97.75 226 GLY B O 1
ATOM 4247 N N . GLY B 1 227 ? -5.579 18.145 23.376 1 97.42 227 GLY B N 1
ATOM 4248 C CA . GLY B 1 227 ? -4.846 18.917 24.367 1 97.42 227 GLY B CA 1
ATOM 4249 C C . GLY B 1 227 ? -3.342 18.744 24.265 1 97.42 227 GLY B C 1
ATOM 4250 O O . GLY B 1 227 ? -2.592 19.718 24.362 1 97.42 227 GLY B O 1
ATOM 4251 N N . ALA B 1 228 ? -2.933 17.517 24.085 1 97.17 228 ALA B N 1
ATOM 4252 C CA . ALA B 1 228 ? -1.508 17.241 23.922 1 97.17 228 ALA B CA 1
ATOM 4253 C C . ALA B 1 228 ? -0.952 17.94 22.685 1 97.17 228 ALA B C 1
ATOM 4255 O O . ALA B 1 228 ? 0.133 18.526 22.73 1 97.17 228 ALA B O 1
ATOM 4256 N N . LEU B 1 229 ? -1.699 17.921 21.608 1 97.55 229 LEU B N 1
ATOM 4257 C CA . LEU B 1 229 ? -1.279 18.558 20.365 1 97.55 229 LEU B CA 1
ATOM 4258 C C . LEU B 1 229 ? -1.245 20.075 20.516 1 97.55 229 LEU B C 1
ATOM 4260 O O . LEU B 1 229 ? -0.372 20.74 19.954 1 97.55 229 LEU B O 1
ATOM 4264 N N . ASP B 1 230 ? -2.175 20.601 21.276 1 98.02 230 ASP B N 1
ATOM 4265 C CA . ASP B 1 230 ? -2.177 22.035 21.551 1 98.02 230 ASP B CA 1
ATOM 4266 C C . ASP B 1 230 ? -0.882 22.465 22.236 1 98.02 230 ASP B C 1
ATOM 4268 O O . ASP B 1 230 ? -0.331 23.524 21.927 1 98.02 230 ASP B O 1
ATOM 4272 N N . GLY B 1 231 ? -0.444 21.658 23.195 1 97.95 231 GLY B N 1
ATOM 4273 C CA . GLY B 1 231 ? 0.83 21.931 23.84 1 97.95 231 GLY B CA 1
ATOM 4274 C C . GLY B 1 231 ? 2.001 21.926 22.875 1 97.95 231 GLY B C 1
ATOM 4275 O O . GLY B 1 231 ? 2.882 22.784 22.957 1 97.95 231 GLY B O 1
ATOM 4276 N N . LEU B 1 232 ? 2.038 21.004 21.983 1 98.17 232 LEU B N 1
ATOM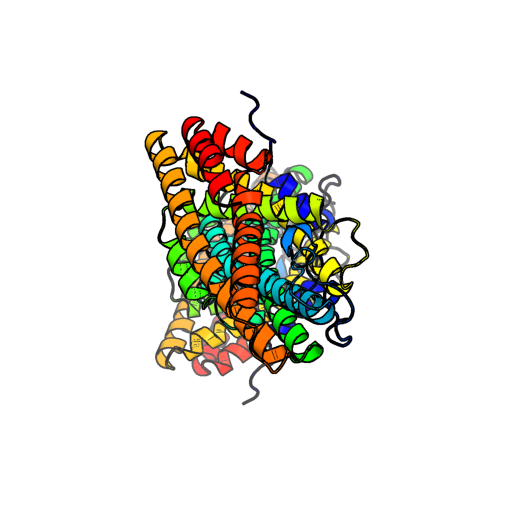 4277 C CA . LEU B 1 232 ? 3.094 20.921 20.98 1 98.17 232 LEU B CA 1
ATOM 4278 C C . LEU B 1 232 ? 3.038 22.112 20.03 1 98.17 232 LEU B C 1
ATOM 4280 O O . LEU B 1 232 ? 4.077 22.637 19.623 1 98.17 232 LEU B O 1
ATOM 4284 N N . LEU B 1 233 ? 1.823 22.549 19.724 1 98.27 233 LEU B N 1
ATOM 4285 C CA . LEU B 1 233 ? 1.661 23.699 18.842 1 98.27 233 LEU B CA 1
ATOM 4286 C C . LEU B 1 233 ? 2.176 24.971 19.507 1 98.27 233 LEU B C 1
ATOM 4288 O O . LEU B 1 233 ? 2.718 25.853 18.836 1 98.27 233 LEU B O 1
ATOM 4292 N N . ALA B 1 234 ? 1.993 25.033 20.805 1 98.38 234 ALA B N 1
ATOM 4293 C CA . ALA B 1 234 ? 2.558 26.157 21.548 1 98.38 234 ALA B CA 1
ATOM 4294 C C . ALA B 1 234 ? 4.08 26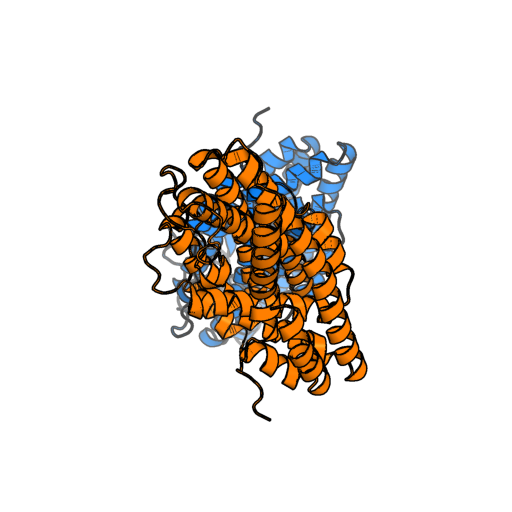.17 21.45 1 98.38 234 ALA B C 1
ATOM 4296 O O . ALA B 1 234 ? 4.69 27.23 21.292 1 98.38 234 ALA B O 1
ATOM 4297 N N . LYS B 1 235 ? 4.588 25.004 21.56 1 98.64 235 LYS B N 1
ATOM 4298 C CA . LYS B 1 235 ? 6.035 24.885 21.409 1 98.64 235 LYS B CA 1
ATOM 4299 C C . LYS B 1 235 ? 6.475 25.276 20.001 1 98.64 235 LYS B C 1
ATOM 4301 O O . LYS B 1 235 ? 7.525 25.896 19.823 1 98.64 235 LYS B O 1
ATOM 4306 N N . GLN B 1 236 ? 5.725 24.93 19.003 1 98.75 236 GLN B N 1
ATOM 4307 C CA . GLN B 1 236 ? 6.063 25.272 17.625 1 98.75 236 GLN B CA 1
ATOM 4308 C C . GLN B 1 236 ? 6.076 26.784 17.421 1 98.75 236 GLN B C 1
ATOM 4310 O O . GLN B 1 236 ? 6.901 27.307 16.668 1 98.75 236 GLN B O 1
ATOM 4315 N N . VAL B 1 237 ? 5.192 27.502 18.057 1 98.71 237 VAL B N 1
ATOM 4316 C CA . VAL B 1 237 ? 5.16 28.958 17.963 1 98.71 237 VAL B CA 1
ATOM 4317 C C . VAL B 1 237 ? 6.494 29.536 18.431 1 98.71 237 VAL B C 1
ATOM 4319 O O . VAL B 1 237 ? 7.049 30.43 17.788 1 98.71 237 VAL B O 1
ATOM 4322 N N . GLU B 1 238 ? 7.012 28.993 19.516 1 98.72 238 GLU B N 1
ATOM 4323 C CA . GLU B 1 238 ? 8.297 29.46 20.026 1 98.72 238 GLU B CA 1
ATOM 4324 C C . GLU B 1 238 ? 9.424 29.16 19.041 1 98.72 238 GLU B C 1
ATOM 4326 O O . GLU B 1 238 ? 10.313 29.989 18.836 1 98.72 238 GLU B O 1
ATOM 4331 N N . LEU B 1 239 ? 9.353 28.016 18.464 1 98.79 239 LEU B N 1
ATOM 4332 C CA . LEU B 1 239 ? 10.363 27.644 17.48 1 98.79 239 LEU B CA 1
ATOM 4333 C C . LEU B 1 239 ? 10.298 28.558 16.261 1 98.79 239 LEU B C 1
ATOM 4335 O O . LEU B 1 239 ? 11.333 28.936 15.707 1 98.79 239 LEU B O 1
ATOM 4339 N N . ASP B 1 240 ? 9.109 28.912 15.819 1 98.73 240 ASP B N 1
ATOM 4340 C CA . ASP B 1 240 ? 8.933 29.813 14.684 1 98.73 240 ASP B CA 1
ATOM 4341 C C . ASP B 1 240 ? 9.479 31.205 14.997 1 98.73 240 ASP B C 1
ATOM 4343 O O . ASP B 1 240 ? 10.086 31.847 14.138 1 98.73 240 ASP B O 1
ATOM 4347 N N . LEU B 1 241 ? 9.253 31.626 16.212 1 98.43 241 LEU B N 1
ATOM 4348 C CA . LEU B 1 241 ? 9.763 32.926 16.636 1 98.43 241 LEU B CA 1
ATOM 4349 C C . LEU B 1 241 ? 11.287 32.929 16.664 1 98.43 241 LEU B C 1
ATOM 4351 O O . LEU B 1 241 ? 11.918 33.9 16.239 1 98.43 241 LEU B O 1
ATOM 4355 N N . ASP B 1 242 ? 11.826 31.869 17.141 1 98.58 242 ASP B N 1
ATOM 4356 C CA . ASP B 1 242 ? 13.28 31.746 17.141 1 98.58 242 ASP B CA 1
ATOM 4357 C C . ASP B 1 242 ? 13.833 31.767 15.718 1 98.58 242 ASP B C 1
ATOM 4359 O O . ASP B 1 242 ? 14.855 32.404 15.452 1 98.58 242 ASP B O 1
ATOM 4363 N N . ALA B 1 243 ? 13.204 31.103 14.825 1 98.63 243 ALA B N 1
ATOM 4364 C CA . ALA B 1 243 ? 13.626 31.075 13.427 1 98.63 243 ALA B CA 1
ATOM 4365 C C . ALA B 1 243 ? 13.545 32.465 12.803 1 98.63 243 ALA B C 1
ATOM 4367 O O . ALA B 1 243 ? 14.428 32.862 12.039 1 98.63 243 ALA B O 1
ATOM 4368 N N . LEU B 1 244 ? 12.473 33.192 13.105 1 98.43 244 LEU B N 1
ATOM 4369 C CA . LEU B 1 244 ? 12.316 34.553 12.603 1 98.43 244 LEU B CA 1
ATOM 4370 C C . LEU B 1 244 ? 13.451 35.447 13.092 1 98.43 244 LEU B C 1
ATOM 4372 O O . LEU B 1 244 ? 14.03 36.205 12.311 1 98.43 244 LEU B O 1
ATOM 4376 N N . GLU B 1 245 ? 13.768 35.332 14.347 1 98.37 245 GLU B N 1
ATOM 4377 C CA . GLU B 1 245 ? 14.827 36.152 14.9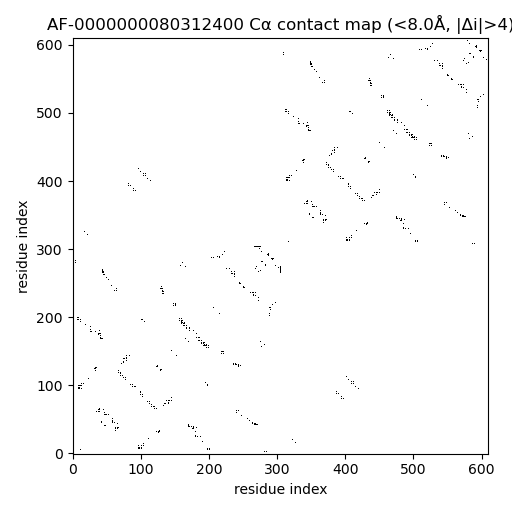29 1 98.37 245 GLU B CA 1
ATOM 4378 C C . GLU B 1 245 ? 16.187 35.805 14.329 1 98.37 245 GLU B C 1
ATOM 4380 O O . GLU B 1 245 ? 16.998 36.694 14.061 1 98.37 245 GLU B O 1
ATOM 4385 N N . ARG B 1 246 ? 16.376 34.519 14.108 1 97.92 246 ARG B N 1
ATOM 4386 C CA . ARG B 1 246 ? 17.611 34.108 13.449 1 97.92 246 ARG B CA 1
ATOM 4387 C C . ARG B 1 246 ? 17.687 34.664 12.031 1 97.92 246 ARG B C 1
ATOM 4389 O O . ARG B 1 246 ? 18.731 35.167 11.611 1 97.92 246 ARG B O 1
ATOM 4396 N N . ALA B 1 247 ? 16.606 34.614 11.354 1 96.86 247 ALA B N 1
ATOM 4397 C CA . ALA B 1 247 ? 16.557 35.058 9.963 1 96.86 247 ALA B CA 1
ATOM 4398 C C . ALA B 1 247 ? 16.767 36.566 9.862 1 96.86 247 ALA B C 1
ATOM 4400 O O . ALA B 1 247 ? 17.381 37.051 8.908 1 96.86 247 ALA B O 1
ATOM 4401 N N . ARG B 1 248 ? 16.279 37.26 10.85 1 95.09 248 ARG B N 1
ATOM 4402 C CA . ARG B 1 248 ? 16.398 38.713 10.91 1 95.09 248 ARG B CA 1
ATOM 4403 C C . ARG B 1 248 ? 17.807 39.131 11.317 1 95.09 248 ARG B C 1
ATOM 4405 O O . ARG B 1 248 ? 18.229 40.256 11.044 1 95.09 248 ARG B O 1
ATOM 4412 N N . GLY B 1 249 ? 18.432 38.305 12.073 1 95.35 249 GLY B N 1
ATOM 4413 C CA . GLY B 1 249 ? 19.724 38.642 12.649 1 95.35 249 GLY B CA 1
ATOM 4414 C C . GLY B 1 249 ? 19.616 39.491 13.902 1 95.35 249 GLY B C 1
ATOM 4415 O O . GLY B 1 249 ? 20.584 40.139 14.304 1 95.35 249 GLY B O 1
ATOM 4416 N N . ALA B 1 250 ? 18.392 39.596 14.417 1 96.57 250 ALA B N 1
ATOM 4417 C CA . ALA B 1 250 ? 18.16 40.393 15.619 1 96.57 250 ALA B CA 1
ATOM 4418 C C . ALA B 1 250 ? 16.926 39.904 16.373 1 96.57 250 ALA B C 1
ATOM 4420 O O . ALA B 1 250 ? 15.97 39.42 15.763 1 96.57 250 ALA B O 1
ATOM 4421 N N . ARG B 1 251 ? 16.944 40.134 17.628 1 97.31 251 ARG B N 1
ATOM 4422 C CA . ARG B 1 251 ? 15.8 39.772 18.459 1 97.31 251 ARG B CA 1
ATOM 4423 C C . ARG B 1 251 ? 14.653 40.76 18.273 1 97.31 251 ARG B C 1
ATOM 4425 O O . ARG B 1 251 ? 14.882 41.939 17.995 1 97.31 251 ARG B O 1
ATOM 4432 N N . LEU B 1 252 ? 13.506 40.258 18.44 1 96.95 252 LEU B N 1
ATOM 4433 C CA . LEU B 1 252 ? 12.34 41.132 18.493 1 96.95 252 LEU B CA 1
ATOM 4434 C C . LEU B 1 252 ? 12.259 41.849 19.837 1 96.95 252 LEU B C 1
ATOM 4436 O O . LEU B 1 252 ? 12.693 41.312 20.859 1 96.95 252 LEU B O 1
ATOM 4440 N N . ALA B 1 253 ? 11.707 43.038 19.757 1 96.57 253 ALA B N 1
ATOM 4441 C CA . ALA B 1 253 ? 11.39 43.693 21.023 1 96.57 253 ALA B CA 1
ATOM 4442 C C . ALA B 1 253 ? 10.386 42.873 21.828 1 96.57 253 ALA B C 1
ATOM 4444 O O . ALA B 1 253 ? 9.544 42.176 21.257 1 96.57 253 ALA B O 1
ATOM 4445 N N . PRO B 1 254 ? 10.509 42.931 23.139 1 96.6 254 PRO B N 1
ATOM 4446 C CA . PRO B 1 254 ? 9.667 42.078 23.98 1 96.6 254 PRO B CA 1
ATOM 4447 C C . PRO B 1 254 ? 8.178 42.238 23.679 1 96.6 254 PRO B C 1
ATOM 4449 O O . PRO B 1 254 ? 7.444 41.248 23.635 1 96.6 254 PRO B O 1
ATOM 4452 N N . ASP B 1 255 ? 7.769 43.427 23.429 1 95.31 255 ASP B N 1
ATOM 4453 C CA . ASP B 1 255 ? 6.36 43.673 23.14 1 95.31 255 ASP B CA 1
ATOM 4454 C C . ASP B 1 255 ? 5.972 43.11 21.775 1 95.31 255 ASP B C 1
ATOM 4456 O O . ASP B 1 255 ? 4.869 42.589 21.603 1 95.31 255 ASP B O 1
ATOM 4460 N N . GLN B 1 256 ? 6.864 43.262 20.89 1 96.08 256 GLN B N 1
ATOM 4461 C CA . GLN B 1 256 ? 6.645 42.718 19.554 1 96.08 256 GLN B CA 1
ATOM 4462 C C . GLN B 1 256 ? 6.588 41.193 19.584 1 96.08 256 GLN B C 1
ATOM 4464 O O . GLN B 1 256 ? 5.721 40.586 18.953 1 96.08 256 GLN B O 1
ATOM 4469 N N . ARG B 1 257 ? 7.514 40.639 20.307 1 97.27 257 ARG B N 1
ATOM 4470 C CA . ARG B 1 257 ? 7.57 39.184 20.406 1 97.27 257 ARG B CA 1
ATOM 4471 C C . ARG B 1 257 ? 6.299 38.629 21.039 1 97.27 257 ARG B C 1
ATOM 4473 O O . ARG B 1 257 ? 5.772 37.608 20.593 1 97.27 257 ARG B O 1
ATOM 4480 N N . GLU B 1 258 ? 5.842 39.304 22.062 1 97.17 258 GLU B N 1
ATOM 4481 C CA . GLU B 1 258 ? 4.631 38.87 22.752 1 97.17 258 GLU B CA 1
ATOM 4482 C C . GLU B 1 258 ? 3.409 38.98 21.844 1 97.17 258 GLU B C 1
ATOM 4484 O O . GLU B 1 258 ? 2.538 38.107 21.858 1 97.17 258 GLU B O 1
ATOM 4489 N N . GLU B 1 259 ? 3.307 39.992 21.052 1 97.37 259 GLU B N 1
ATOM 4490 C CA . GLU B 1 259 ? 2.218 40.132 20.091 1 97.37 259 GLU B CA 1
ATOM 4491 C C . GLU B 1 259 ? 2.21 38.976 19.094 1 97.37 259 GLU B C 1
ATOM 4493 O O . GLU B 1 259 ? 1.164 38.375 18.841 1 97.37 259 GLU B O 1
ATOM 4498 N N . VAL B 1 260 ? 3.383 38.726 18.533 1 98.11 260 VAL B N 1
ATOM 4499 C CA . VAL B 1 260 ? 3.503 37.654 17.549 1 98.11 260 VAL B CA 1
ATOM 4500 C C . VAL B 1 260 ? 3.123 36.321 18.189 1 98.11 260 VAL B C 1
ATOM 4502 O O . VAL B 1 260 ? 2.407 35.518 17.585 1 98.11 260 VAL B O 1
ATOM 4505 N N . ARG B 1 261 ? 3.577 36.098 19.395 1 98.07 261 ARG B N 1
ATOM 4506 C CA . ARG B 1 261 ? 3.295 34.854 20.104 1 98.07 261 ARG B CA 1
ATOM 4507 C C . ARG B 1 261 ? 1.793 34.642 20.26 1 98.07 261 ARG B C 1
ATOM 4509 O O . ARG B 1 261 ? 1.284 33.551 19.995 1 98.07 261 ARG B O 1
ATOM 4516 N N . ILE B 1 262 ? 1.085 35.652 20.669 1 97.48 262 ILE B N 1
ATOM 4517 C CA . ILE B 1 262 ? -0.349 35.571 20.926 1 97.48 262 ILE B CA 1
ATOM 4518 C C . ILE B 1 262 ? -1.091 35.29 19.621 1 97.48 262 ILE B C 1
ATOM 4520 O O . ILE B 1 262 ? -1.926 34.385 19.558 1 97.48 262 ILE B O 1
ATOM 4524 N N . VAL B 1 263 ? -0.785 35.989 18.591 1 97.87 263 VAL B N 1
ATOM 4525 C CA . VAL B 1 263 ? -1.475 35.872 17.311 1 97.87 263 VAL B CA 1
ATOM 4526 C C . VAL B 1 263 ? -1.177 34.512 16.685 1 97.87 263 VAL B C 1
ATOM 4528 O O . VAL B 1 263 ? -2.081 33.845 16.176 1 97.87 263 VAL B O 1
ATOM 4531 N N . GLN B 1 264 ? 0.07 34.102 16.794 1 98.35 264 GLN B N 1
ATOM 4532 C CA . GLN B 1 264 ? 0.459 32.853 16.148 1 98.35 264 GLN B CA 1
ATOM 4533 C C . GLN B 1 264 ? -0.042 31.647 16.937 1 98.35 264 GLN B C 1
ATOM 4535 O O . GLN B 1 264 ? -0.35 30.604 16.357 1 98.35 264 GLN B O 1
ATOM 4540 N N . ARG B 1 265 ? -0.151 31.771 18.25 1 98.07 265 ARG B N 1
ATOM 4541 C CA . ARG B 1 265 ? -0.78 30.713 19.034 1 98.07 265 ARG B CA 1
ATOM 4542 C C . ARG B 1 265 ? -2.225 30.493 18.598 1 98.07 265 ARG B C 1
ATOM 4544 O O . ARG B 1 265 ? -2.655 29.353 18.409 1 98.07 265 ARG B O 1
ATOM 4551 N N . ALA B 1 266 ? -2.925 31.554 18.442 1 97.53 266 ALA B N 1
ATOM 4552 C CA . ALA B 1 266 ? -4.313 31.48 17.993 1 97.53 266 ALA B CA 1
ATOM 4553 C C . ALA B 1 266 ? -4.402 30.93 16.572 1 97.53 266 ALA B C 1
ATOM 4555 O O . ALA B 1 266 ? -5.296 30.141 16.26 1 97.53 266 ALA B O 1
ATOM 4556 N N . ALA B 1 267 ? -3.532 31.34 15.723 1 98.08 267 ALA B N 1
ATOM 4557 C CA . ALA B 1 267 ? -3.517 30.874 14.339 1 98.08 267 ALA B CA 1
ATOM 4558 C C . ALA B 1 267 ? -3.267 29.37 14.27 1 98.08 267 ALA B C 1
ATOM 4560 O O . ALA B 1 267 ? -3.937 28.657 13.519 1 98.08 267 ALA B O 1
ATOM 4561 N N . ASN B 1 268 ? -2.307 28.898 15.052 1 98.28 268 ASN B N 1
ATOM 4562 C CA . ASN B 1 268 ? -2.004 27.471 15.067 1 98.28 268 ASN B CA 1
ATOM 4563 C C . ASN B 1 268 ? -3.174 26.655 15.611 1 98.28 268 ASN B C 1
ATOM 4565 O O . ASN B 1 268 ? -3.479 25.579 15.093 1 98.28 268 ASN B O 1
ATOM 4569 N N . ARG B 1 269 ? -3.802 27.165 16.649 1 98.24 269 ARG B N 1
ATOM 4570 C CA . ARG B 1 269 ? -4.968 26.484 17.202 1 98.24 269 ARG B CA 1
ATOM 4571 C C . ARG B 1 269 ? -6.078 26.366 16.162 1 98.24 269 ARG B C 1
ATOM 4573 O O . ARG B 1 269 ? -6.655 25.292 15.981 1 98.24 269 ARG B O 1
ATOM 4580 N N . TRP B 1 270 ? -6.342 27.423 15.503 1 98.07 270 TRP B N 1
ATOM 4581 C CA . TRP B 1 270 ? -7.36 27.362 14.46 1 98.07 270 TRP B CA 1
ATOM 4582 C C . TRP B 1 270 ? -6.957 26.382 13.363 1 98.07 270 TRP B C 1
ATOM 4584 O O . TRP B 1 270 ? -7.761 25.547 12.942 1 98.07 270 TRP B O 1
ATOM 4594 N N . THR B 1 271 ? -5.763 26.473 12.92 1 98.23 271 THR B N 1
ATOM 4595 C CA . THR B 1 271 ? -5.277 25.725 11.766 1 98.23 271 THR B CA 1
ATOM 4596 C C . THR B 1 271 ? -5.347 24.223 12.027 1 98.23 271 THR B C 1
ATOM 4598 O O . THR B 1 271 ? -5.87 23.468 11.204 1 98.23 271 THR B O 1
ATOM 4601 N N . TYR B 1 272 ? -4.923 23.755 13.204 1 98.32 272 TYR B N 1
ATOM 4602 C CA . TYR B 1 272 ? -4.709 22.323 13.383 1 98.32 272 TYR B CA 1
ATOM 4603 C C . TYR B 1 272 ? -5.816 21.708 14.231 1 98.32 272 TYR B C 1
ATOM 4605 O O . TYR B 1 272 ? -6.018 20.491 14.211 1 98.32 272 TYR B O 1
ATOM 4613 N N . LEU B 1 273 ? -6.521 22.558 15.043 1 98.38 273 LEU B N 1
ATOM 4614 C CA . LEU B 1 273 ? -7.512 22.011 15.963 1 98.38 273 LEU B CA 1
ATOM 4615 C C . LEU B 1 273 ? -8.905 22.542 15.639 1 98.38 273 LEU B C 1
ATOM 4617 O O . LEU B 1 273 ? -9.773 21.788 15.193 1 98.38 273 LEU B O 1
ATOM 4621 N N . GLY B 1 274 ? -9.065 23.838 15.708 1 98.05 274 GLY B N 1
ATOM 4622 C CA . GLY B 1 274 ? -10.374 24.459 15.577 1 98.05 274 GLY B CA 1
ATOM 4623 C C . GLY B 1 274 ? -11.028 24.194 14.234 1 98.05 274 GLY B C 1
ATOM 4624 O O . GLY B 1 274 ? -12.229 23.928 14.164 1 98.05 274 GLY B O 1
ATOM 4625 N N . SER B 1 275 ? -10.256 24.247 13.159 1 97.86 275 SER B N 1
ATOM 4626 C CA . SER B 1 275 ? -10.81 24.102 11.816 1 97.86 275 SER B CA 1
ATOM 4627 C C . SER B 1 275 ? -11.351 22.694 11.59 1 97.86 275 SER B C 1
ATOM 4629 O O . SER B 1 275 ? -12.365 22.515 10.913 1 97.86 275 SER B O 1
ATOM 4631 N N . GLY B 1 276 ? -10.668 21.682 12.195 1 98.18 276 GLY B N 1
ATOM 4632 C CA . GLY B 1 276 ? -11.152 20.315 12.088 1 98.18 276 GLY B CA 1
ATOM 4633 C C . GLY B 1 276 ? -12.305 20.016 13.028 1 98.18 276 GLY B C 1
ATOM 4634 O O . GLY B 1 276 ? -13.288 19.386 12.633 1 98.18 276 GLY B O 1
ATOM 4635 N N . MET B 1 277 ? -12.254 20.5 14.262 1 98.29 277 MET B N 1
ATOM 4636 C CA . MET B 1 277 ? -13.243 20.223 15.3 1 98.29 277 MET B CA 1
ATOM 4637 C C . MET B 1 277 ? -14.607 20.788 14.917 1 98.29 277 MET B C 1
ATOM 4639 O O . MET B 1 277 ? -15.641 20.247 15.314 1 98.29 277 MET B O 1
ATOM 4643 N N . SER B 1 278 ? -14.54 21.882 14.157 1 98 278 SER B N 1
ATOM 4644 C CA . SER B 1 278 ? -15.796 22.557 13.843 1 98 278 SER B CA 1
ATOM 4645 C C . SER B 1 278 ? -16.252 22.241 12.422 1 98 278 SER B C 1
ATOM 4647 O O . SER B 1 278 ? -17.222 22.823 11.932 1 98 278 SER B O 1
ATOM 4649 N N . HIS B 1 279 ? -15.515 21.417 11.737 1 97.94 279 HIS B N 1
ATOM 4650 C CA . HIS B 1 279 ? -15.913 21.052 10.382 1 97.94 279 HIS B CA 1
ATOM 4651 C C . HIS B 1 279 ? -17.289 20.395 10.371 1 97.94 279 HIS B C 1
ATOM 4653 O O . HIS B 1 279 ? -17.532 19.439 11.111 1 97.94 279 HIS B O 1
ATOM 4659 N N . PRO B 1 280 ? -18.169 20.747 9.492 1 97.18 280 PRO B N 1
ATOM 4660 C CA . PRO B 1 280 ? -19.554 20.273 9.558 1 97.18 280 PRO B CA 1
ATOM 4661 C C . PRO B 1 280 ? -19.675 18.77 9.316 1 97.18 280 PRO B C 1
ATOM 4663 O O . PRO B 1 280 ? -20.456 18.093 9.99 1 97.18 280 PRO B O 1
ATOM 4666 N N . VAL B 1 281 ? -18.953 18.22 8.374 1 97.65 281 VAL B N 1
ATOM 4667 C CA . VAL B 1 281 ? -19.042 16.798 8.061 1 97.65 281 VAL B CA 1
ATOM 4668 C C . VAL B 1 281 ? -18.454 15.978 9.207 1 97.65 281 VAL B C 1
ATOM 4670 O O . VAL B 1 281 ? -19.017 14.952 9.597 1 97.65 281 VAL B O 1
ATOM 4673 N N . PHE B 1 282 ? -17.355 16.41 9.805 1 98.33 282 PHE B N 1
ATOM 4674 C CA . PHE B 1 282 ? -16.754 15.744 10.955 1 98.33 282 PHE B CA 1
ATOM 4675 C C . PHE B 1 282 ? -17.743 15.661 12.111 1 98.33 282 PHE B C 1
ATOM 4677 O O . PHE B 1 282 ? -17.959 14.586 12.674 1 98.33 282 PHE B O 1
ATOM 4684 N N . LEU B 1 283 ? -18.379 16.779 12.391 1 97.85 283 LEU B N 1
ATOM 4685 C CA . LEU B 1 283 ? -19.339 16.826 13.489 1 97.85 283 LEU B CA 1
ATOM 4686 C C . LEU B 1 283 ? -20.544 15.938 13.195 1 97.85 283 LEU B C 1
ATOM 4688 O O . LEU B 1 283 ? -21.092 15.308 14.102 1 97.85 283 LEU B O 1
ATOM 4692 N N . SER B 1 284 ? -20.945 15.965 11.96 1 97.7 284 SER B N 1
ATOM 4693 C CA . SER B 1 284 ? -22.066 15.116 11.572 1 97.7 284 SER B CA 1
ATOM 4694 C C . SER B 1 284 ? -21.749 13.642 11.802 1 97.7 284 SER B C 1
ATOM 4696 O O . SER B 1 284 ? -22.597 12.887 12.281 1 97.7 284 SER B O 1
ATOM 4698 N N . ILE B 1 285 ? -20.57 13.21 11.491 1 97.76 285 ILE B N 1
ATOM 4699 C CA . ILE B 1 285 ? -20.149 11.828 11.693 1 97.76 285 ILE B CA 1
ATOM 4700 C C . ILE B 1 285 ? -20.113 11.512 13.186 1 97.76 285 ILE B C 1
ATOM 4702 O O . ILE B 1 285 ? -20.616 10.473 13.62 1 97.76 285 ILE B O 1
ATOM 4706 N N . LEU B 1 286 ? -19.585 12.436 13.99 1 98.09 286 LEU B N 1
ATOM 4707 C CA . LEU B 1 286 ? -19.526 12.222 15.432 1 98.09 286 LEU B CA 1
ATOM 4708 C C . LEU B 1 286 ? -20.928 12.104 16.021 1 98.09 286 LEU B C 1
ATOM 4710 O O . LEU B 1 286 ? -21.161 11.296 16.923 1 98.09 286 LEU B O 1
ATOM 4714 N N . ARG B 1 287 ? -21.82 12.942 15.499 1 97.69 287 ARG B N 1
ATOM 4715 C CA . ARG B 1 287 ? -23.196 12.907 15.984 1 97.69 287 ARG B CA 1
ATOM 4716 C C . ARG B 1 287 ? -23.838 11.55 15.714 1 97.69 287 ARG B C 1
ATOM 4718 O O . ARG B 1 287 ? -24.637 11.065 16.517 1 97.69 287 ARG B O 1
ATOM 4725 N N . GLY B 1 288 ? -23.485 11.001 14.594 1 96.69 288 GLY B N 1
ATOM 4726 C CA . GLY B 1 288 ? -23.974 9.671 14.269 1 96.69 288 GLY B CA 1
ATOM 4727 C C . GLY B 1 288 ? -23.409 8.59 15.172 1 96.69 288 GLY B C 1
ATOM 4728 O O . GLY B 1 288 ? -24.054 7.564 15.399 1 96.69 288 GLY B O 1
ATOM 4729 N N . LEU B 1 289 ? -22.25 8.835 15.73 1 97.45 289 LEU B N 1
ATOM 4730 C CA . LEU B 1 289 ? -21.612 7.861 16.608 1 97.45 289 LEU B CA 1
ATOM 4731 C C . LEU B 1 289 ? -22.095 8.025 18.045 1 97.45 289 LEU B C 1
ATOM 4733 O O . LEU B 1 289 ? -22.341 7.036 18.739 1 97.45 289 LEU B O 1
ATOM 4737 N N . HIS B 1 290 ? -22.185 9.278 18.444 1 97.95 290 HIS B N 1
ATOM 4738 C CA . HIS B 1 290 ? -22.499 9.612 19.829 1 97.95 290 HIS B CA 1
ATOM 4739 C C . HIS B 1 290 ? -22.931 11.068 19.961 1 97.95 290 HIS B C 1
ATOM 4741 O O . HIS B 1 290 ? -22.101 11.947 20.204 1 97.95 290 HIS B O 1
ATOM 4747 N N . PRO B 1 291 ? -24.162 11.393 19.93 1 97.69 291 PRO B N 1
ATOM 4748 C CA . PRO B 1 291 ? -24.664 12.769 19.895 1 97.69 291 PRO B CA 1
ATOM 4749 C C . PRO B 1 291 ? -24.117 13.625 21.034 1 97.69 291 PRO B C 1
ATOM 4751 O O . PRO B 1 291 ? -23.697 14.763 20.809 1 97.69 291 PRO B O 1
ATOM 4754 N N . GLU B 1 292 ? -24.077 13.133 22.184 1 97.96 292 GLU B N 1
ATOM 4755 C CA . GLU B 1 292 ? -23.575 13.905 23.317 1 97.96 292 GLU B CA 1
ATOM 4756 C C . GLU B 1 292 ? -22.078 14.171 23.183 1 97.96 292 GLU B C 1
ATOM 4758 O O . GLU B 1 292 ? -21.596 15.242 23.559 1 97.96 292 GLU B O 1
ATOM 4763 N N . GLY B 1 293 ? -21.351 13.172 22.733 1 97.71 293 GLY B N 1
ATOM 4764 C CA . GLY B 1 293 ? -19.931 13.358 22.477 1 97.71 293 GLY B CA 1
ATOM 4765 C C . GLY B 1 293 ? -19.646 14.439 21.452 1 97.71 293 GLY B C 1
ATOM 4766 O O . GLY B 1 293 ? -18.728 15.242 21.629 1 97.71 293 GLY B O 1
ATOM 4767 N N . ALA B 1 294 ? -20.462 14.467 20.418 1 97.73 294 ALA B N 1
ATOM 4768 C CA . ALA B 1 294 ? -20.324 15.487 19.382 1 97.73 294 ALA B CA 1
ATOM 4769 C C . ALA B 1 294 ? -20.53 16.885 19.958 1 97.73 294 ALA B C 1
ATOM 4771 O O . ALA B 1 294 ? -19.842 17.831 19.568 1 97.73 294 ALA B O 1
ATOM 4772 N N . GLU B 1 295 ? -21.427 16.98 20.838 1 97.75 295 GLU B N 1
ATOM 4773 C CA . GLU B 1 295 ? -21.712 18.267 21.464 1 97.75 295 GLU B CA 1
ATOM 4774 C C . GLU B 1 295 ? -20.549 18.726 22.338 1 97.75 295 GLU B C 1
ATOM 4776 O O . GLU B 1 295 ? -20.241 19.918 22.395 1 97.75 295 GLU B O 1
ATOM 4781 N N . ARG B 1 296 ? -19.914 17.82 22.996 1 97.76 296 ARG B N 1
ATOM 4782 C CA . ARG B 1 296 ? -18.739 18.157 23.791 1 97.76 296 ARG B CA 1
ATOM 4783 C C . ARG B 1 296 ? -17.618 18.698 22.91 1 97.76 296 ARG B C 1
ATOM 4785 O O . ARG B 1 296 ? -16.946 19.666 23.275 1 97.76 296 ARG B O 1
ATOM 4792 N N . VAL B 1 297 ? -17.447 18.071 21.779 1 98.3 297 VAL B N 1
ATOM 4793 C CA . VAL B 1 297 ? -16.426 18.522 20.839 1 98.3 297 VAL B CA 1
ATOM 4794 C C . VAL B 1 297 ? -16.775 19.917 20.326 1 98.3 297 VAL B C 1
ATOM 4796 O O . VAL B 1 297 ? -15.917 20.802 20.283 1 98.3 297 VAL B O 1
ATOM 4799 N N . ARG B 1 298 ? -18.024 20.11 19.961 1 97.53 298 ARG B N 1
ATOM 4800 C CA . ARG B 1 298 ? -18.488 21.4 19.46 1 97.53 298 ARG B CA 1
ATOM 4801 C C . ARG B 1 298 ? -18.244 22.505 20.482 1 97.53 298 ARG B C 1
ATOM 4803 O O . ARG B 1 298 ? -17.837 23.611 20.123 1 97.53 298 ARG B O 1
ATOM 4810 N N . ARG B 1 299 ? -18.367 22.231 21.728 1 96.82 299 ARG B N 1
ATOM 4811 C CA . ARG B 1 299 ? -18.219 23.213 22.797 1 96.82 299 ARG B CA 1
ATOM 4812 C C . ARG B 1 299 ? -16.748 23.5 23.078 1 96.82 299 ARG B C 1
ATOM 4814 O O . ARG B 1 299 ? -16.398 24.592 23.529 1 96.82 299 ARG B O 1
ATOM 4821 N N . ALA B 1 300 ? -15.955 22.539 22.795 1 96.67 300 ALA B N 1
ATOM 4822 C CA . ALA B 1 300 ? -14.528 22.683 23.074 1 96.67 300 ALA B CA 1
ATOM 4823 C C . ALA B 1 300 ? -13.825 23.444 21.954 1 96.67 300 ALA B C 1
ATOM 4825 O O . ALA B 1 300 ? -12.777 24.056 22.174 1 96.67 300 ALA B O 1
ATOM 4826 N N . ALA B 1 301 ? -14.393 23.494 20.755 1 95.83 301 ALA B N 1
ATOM 4827 C CA . ALA B 1 301 ? -13.746 23.967 19.534 1 95.83 301 ALA B CA 1
ATOM 4828 C C . ALA B 1 301 ? -13.375 25.443 19.647 1 95.83 301 ALA B C 1
ATOM 4830 O O . ALA B 1 301 ? -12.26 25.837 19.299 1 95.83 301 ALA B O 1
ATOM 4831 N N . PRO B 1 302 ? -14.196 26.33 20.251 1 93.59 302 PRO B N 1
ATOM 4832 C CA . PRO B 1 302 ? -13.864 27.755 20.31 1 93.59 302 PRO B CA 1
ATOM 4833 C C . PRO B 1 302 ? -12.616 28.035 21.144 1 93.59 302 PRO B C 1
ATOM 4835 O O . PRO B 1 302 ? -11.853 28.954 20.832 1 93.59 302 PRO B O 1
ATOM 4838 N N . ALA B 1 303 ? -12.363 27.24 22.135 1 91.54 303 ALA B N 1
ATOM 4839 C CA . ALA B 1 303 ? -11.199 27.424 22.998 1 91.54 303 ALA B CA 1
ATOM 4840 C C . ALA B 1 303 ? -9.912 27.053 22.269 1 91.54 303 ALA B C 1
ATOM 4842 O O . ALA B 1 303 ? -8.818 27.429 22.696 1 91.54 303 ALA B O 1
ATOM 4843 N N . LEU B 1 304 ? -10.062 26.391 21.176 1 89.05 304 LEU B N 1
ATOM 4844 C CA . LEU B 1 304 ? -8.914 25.916 20.411 1 89.05 304 LEU B CA 1
ATOM 4845 C C . LEU B 1 304 ? -8.894 26.538 19.019 1 89.05 304 LEU B C 1
ATOM 4847 O O . LEU B 1 304 ? -8.526 25.877 18.044 1 89.05 304 LEU B O 1
ATOM 4851 N N . SER B 1 305 ? -9.448 27.745 18.872 1 87.12 305 SER B N 1
ATOM 4852 C CA . SER B 1 305 ? -9.524 28.442 17.593 1 87.12 305 SER B CA 1
ATOM 4853 C C . SER B 1 305 ? -8.988 29.865 17.705 1 87.12 305 SER B C 1
ATOM 4855 O O . SER B 1 305 ? -9.138 30.511 18.745 1 87.12 305 SER B O 1
#

Nearest PDB structures (foldseek):
  4mqi-assembly1_B-2  TM=1.679E-01  e=6.844E+00  Homo sapiens
  4mqi-assembly1_B-2  TM=2.846E-01  e=6.236E+00  Homo sapiens
  6zmy-assembly1_D  TM=2.919E-01  e=8.225E+00  Meleagris gallopavo
  1hbr-assembly1_B  TM=2.925E-01  e=8.614E+00  Gallus gallus
  3b75-assembly3_T  TM=2.908E-01  e=8.225E+00  Homo sapiens

Organism: NCBI:txid927083

Foldseek 3Di:
DPQFDDFDLLVLLVLLVVQDDALVRQDDLVDFWDLVFFAAFCLQQVLVPLVVDDPNLSSLLRNLVNLQVLVVVLLLLVQVLVLLVVVLVVDVPDDVSLNSSSVSVNVVSVRSNVSSVVVNVSNCVRPVFDFDYFDDSVVLNCVLVVADSLLSLLLVLLQLLLLLCSCVPTLPPPPRHTVSSSSNSVSVNSSSVSVNSSSLVVNVVVLVVDDQVVLLVSLVVNVVSLVVVLVSQLVSLVRSQVRSCVVVVHHDDPVSSVVSSVSRSLSSLCSSPLSSLCRPSSLSSSCVSHVVSSVVSNVCNVVRD/DPQFDDFDLLVLLVLLVVQDDALVRQDDLVDFWDLVFFAAFCLQQVLVPLVVDDPNLSSLLRNLVNLQVLVVVLLLLVLVLVLLVVVLVVDVPDDVSLNSSSVSVNVVSVRSNVSSVVVNVSNCVRPVFDFDYFDDSVVLNCVLVVADSLLSLLLVLLQLLLLLCSCVPTLPPPPRHTVSSSSNSVSVNSSSVSVNSSSLVVNVVVLVVDDQVVLLVSLVVNVVSLVVVLVSQLVSLVRSQVRSCVVVVHHDDPVSSVSSSVSRSLSSLCSNPLSSLCRPSSLSSSCVSHVVSSVVSNVCNVVRD

pLDDT: mean 96.13, std 6.47, range [30.63, 98.92]

Radius of gyration: 28.53 Å; Cα contacts (8 Å, |Δi|>4): 798; chains: 2; bounding box: 64×92×57 Å

InterPro domains:
  IPR009078 Ferritin-like superfamily [SSF47240] (68-214)
  IPR012348 Ribonucleotide reductase-like [G3DSA:1.10.620.20] (20-277)

Secondary structure (DSSP, 8-state):
--------HHHHHHHHHHS---HHHH--TTS---TTS-SS-HHHH--TT-TTS-HHHHHHHHHHHHHHHHHHHHHHHHHHHHHHHHHHHTT-SS-HHHHHHHHHHHHHHHHHHHHHHHHHHHHHHHH------S--HHHHHHHHHTS-HHHHHHHHHHHHHHHHHHIIIIITT-TTS-HHHHHHHHHHHHHHHHHHHHHHHHHHHHHHTS-HHHHHHHHHHHHHHHHHHHHHHHHHHHHHHHHHHHHHTSPPPHHHHHHHHHHHHHHHHIIIIIHHHT-HHHHHHHHHH-HHHHHHHHHHGGGG-/--------HHHHHHHHHHS---HHHH--TTS---TTS-SS-HHHH--TT-TTS-HHHHHHHHHHHHHHHHHHHHHHHHHHHHHHHHHHHTT-SS-HHHHHHHHHHHHHHHHHHHHHHHHHHHHHHHH------S--HHHHHHHHHTS-HHHHHHHHHHHHHHHHHHIIIIITT-TTS-HHHHHHHHHHHHHHHHHHHHHHHHHHHHHHTS-HHHHHHHHHHHHHHHHHHHHHHHHHHHHHHHHHHHHHTSPPPHHHHHHHHHHHHHHHHIIIIIHHHT-HHHHHHHHHH-HHHHHHHHHHGGGG-